Protein AF-A0A238FEA6-F1 (afdb_monomer)

Solvent-accessible surface area (backbone atoms only — not comparable to full-atom values): 27649 Å² total; per-residue (Å²): 141,80,89,86,84,87,81,88,76,85,69,80,75,70,79,80,75,80,88,83,81,88,87,82,93,84,78,81,88,79,78,56,105,73,53,79,87,68,78,60,45,94,69,64,93,82,69,82,72,83,65,89,46,72,30,44,43,48,35,54,51,49,58,52,52,70,75,43,76,94,73,84,86,75,83,66,92,79,65,71,77,71,72,67,77,76,84,65,84,68,76,71,68,75,72,55,76,79,55,80,53,69,72,55,40,55,53,48,39,54,54,49,53,52,49,29,52,52,62,72,67,46,78,64,72,86,78,50,76,85,70,90,62,74,80,78,60,60,74,82,41,56,67,52,44,50,40,50,48,62,16,52,79,67,76,80,82,48,76,85,68,66,85,79,76,94,77,80,93,74,92,77,85,82,78,83,82,89,76,84,84,82,88,76,89,78,77,90,75,81,81,81,82,77,81,74,52,77,69,58,57,55,52,52,50,52,53,53,52,52,50,53,54,55,57,64,68,66,72,67,78,78,74,80,84,72,88,67,80,85,70,82,69,73,82,72,73,76,69,44,70,56,51,72,79,41,70,72,57,56,67,70,49,57,73,83,41,43,64,48,50,54,48,45,53,34,52,55,50,51,54,46,46,52,54,45,50,50,61,69,68,56,64,78,60,70,88,69,53,59,70,87,74,54,74,71,83,78,86,70,91,71,94,73,98,64,90,78,73,80,80,75,77,76,78,79,78,77,81,82,80,67,67,64,70,52,60,68,57,48,52,39,52,54,52,48,59,52,66,49,70,79,84,63,54,76,66,52,48,51,48,52,52,51,37,42,52,53,46,51,51,37,41,52,51,38,49,52,53,48,53,51,56,60,72,73,54,89,67,85,83,51,73,67,60,51,50,54,52,47,57,49,48,51,29,39,52,50,44,50,51,51,44,36,39,48,31,27,86,71,67,59,39,50,66,72,73,76,111

InterPro domains:
  IPR035426 Gemin2/Brr1 [PF04938] (44-414)

Foldseek 3Di:
DDDDDDDDDDDPVVPPPPPDDDDDPDDDPQDDPDRDPDAADDDDPPDPDDDPDPNPVVVVVVNVVVVDDPDDDDPDPPPPPPVPPPCPPPPPPPVPPLADDPVVLVVLLVVLVVVLVCLVPDDALVPDDPPPDDDDDDLQPLPVVVCQQAWPPPPVPCVVVPPPDDDDDDDDDDDDDDDDDDDDDDDDDDDPPPPDDPVVVVVVVVVVVVVVVVVVVVPPDDDDDDDDDPPPPPPPVPGDHRDALDSSNLSVDDQVSLLSVLLSLLVVLVVLQVVLVCQQPPPPPPVVPPCVVVPPPPPDDDDDDDPDDPPPPDPDDDRDAQDFDAPSVLNVNSSSVSSHDLDDDPVSLVSLLSSLLSLVVSLVSNSVSVVVCVVVDPDDDDPVVVVVVVSNSVSSVSSSSSNSNCCDPSNVVVVSSVD

Organism: NCBI:txid269621

Secondary structure (DSSP, 8-state):
-----------GGGGSS--------S-----STT---S------TT--SPP-SHHHHHHHHHHHHHHS-S------TT-----PPP-----TTTTTTTSPPHHHHHHHHHHHHHHHHHHHTSPPGGGS------PPPPTT-HHHHHHHHH-----TTSTTTTTS----------PPP-PPPPPP-------------HHHHHHHHHHHHHHHHHHHTT---------------------PPPPP--HHHHHHS-TTHHHHHHHHHHHHHHHHHHHHHHHHH----TTSS-TTTS------------------PPPPPPPPPP-PPPHHHHHHHHHHHHHS-SS--HHHHHHHHHHHHHHHHHHHHHHHHHHHHHHT--SPPPHHHHHHHHHHHHHHHHHHHHHHHHHTTTT--THHHH-

pLDDT: mean 78.15, std 20.89, range [32.47, 98.25]

Radius of gyration: 36.72 Å; Cα contacts (8 Å, |Δi|>4): 199; chains: 1; bounding box: 96×92×102 Å

Structure (mmCIF, N/CA/C/O backbone):
data_AF-A0A238FEA6-F1
#
_entry.id   AF-A0A238FEA6-F1
#
loop_
_atom_site.group_PDB
_atom_site.id
_atom_site.type_symbol
_atom_site.label_atom_id
_atom_site.label_alt_id
_atom_site.label_comp_id
_atom_site.label_asym_id
_atom_site.label_entity_id
_atom_site.label_seq_id
_atom_site.pdbx_PDB_ins_code
_atom_site.Cartn_x
_atom_site.Cartn_y
_atom_site.Cartn_z
_atom_site.occupancy
_atom_site.B_iso_or_equiv
_atom_site.auth_seq_id
_atom_site.auth_comp_id
_atom_site.auth_asym_id
_atom_site.auth_atom_id
_atom_site.pdbx_PDB_model_num
ATOM 1 N N . MET A 1 1 ? -42.008 7.707 -4.177 1.00 37.16 1 MET A N 1
ATOM 2 C CA . MET A 1 1 ? -41.933 6.936 -2.922 1.00 37.16 1 MET A CA 1
ATOM 3 C C . MET A 1 1 ? -40.461 6.763 -2.615 1.00 37.16 1 MET A C 1
ATOM 5 O O . MET A 1 1 ? -39.806 5.966 -3.266 1.00 37.16 1 MET A O 1
ATOM 9 N N . ILE A 1 2 ? -39.932 7.650 -1.777 1.00 34.88 2 ILE A N 1
ATOM 10 C CA . ILE A 1 2 ? -38.520 7.741 -1.402 1.00 34.88 2 ILE A CA 1
ATOM 11 C C . ILE A 1 2 ? -38.540 7.697 0.122 1.00 34.88 2 ILE A C 1
ATOM 13 O O . ILE A 1 2 ? -39.150 8.574 0.729 1.00 34.88 2 ILE A O 1
ATOM 17 N N . ASP A 1 3 ? -37.958 6.652 0.702 1.00 34.81 3 ASP A N 1
ATOM 18 C CA . ASP A 1 3 ? -37.736 6.536 2.143 1.00 34.81 3 ASP A CA 1
ATOM 19 C C . ASP A 1 3 ? -36.562 7.435 2.552 1.00 34.81 3 ASP A C 1
ATOM 21 O O . ASP A 1 3 ? -35.479 7.312 1.971 1.00 34.81 3 ASP A O 1
ATOM 25 N N . PRO A 1 4 ? -36.723 8.313 3.555 1.00 53.56 4 PRO A N 1
ATOM 26 C CA . PRO A 1 4 ? -35.620 8.997 4.202 1.00 53.56 4 PRO A CA 1
ATOM 27 C C . PRO A 1 4 ? -35.490 8.471 5.633 1.00 53.56 4 PRO A C 1
ATOM 29 O O . PRO A 1 4 ? -36.262 8.870 6.500 1.00 53.56 4 PRO A O 1
ATOM 32 N N . LEU A 1 5 ? -34.519 7.605 5.927 1.00 39.81 5 LEU A N 1
ATOM 33 C CA . LEU A 1 5 ? -34.215 7.285 7.320 1.00 39.81 5 LEU A CA 1
ATOM 34 C C . LEU A 1 5 ? -32.715 7.065 7.538 1.00 39.81 5 LEU A C 1
ATOM 36 O O . LEU A 1 5 ? -32.086 6.249 6.872 1.00 39.81 5 LEU A O 1
ATOM 40 N N . ILE A 1 6 ? -32.220 7.758 8.568 1.00 42.38 6 ILE A N 1
ATOM 41 C CA . ILE A 1 6 ? -30.918 7.628 9.237 1.00 42.38 6 ILE A CA 1
ATOM 42 C C . ILE A 1 6 ? -29.804 8.505 8.640 1.00 42.38 6 ILE A C 1
ATOM 44 O O . ILE A 1 6 ? -28.822 8.042 8.068 1.00 42.38 6 ILE A O 1
ATOM 48 N N . GLY A 1 7 ? -29.937 9.813 8.870 1.00 34.22 7 GLY A N 1
ATOM 49 C CA . GLY A 1 7 ? -28.803 10.723 9.014 1.00 34.22 7 GLY A CA 1
ATOM 50 C C . GLY A 1 7 ? -28.685 11.128 10.482 1.00 34.22 7 GLY A C 1
ATOM 51 O O . GLY A 1 7 ? -29.530 11.868 10.978 1.00 34.22 7 GLY A O 1
ATOM 52 N N . MET A 1 8 ? -27.670 10.630 11.191 1.00 32.47 8 MET A N 1
ATOM 53 C CA . MET A 1 8 ? -27.296 11.157 12.507 1.00 32.47 8 MET A CA 1
ATOM 54 C C . MET A 1 8 ? -26.386 12.367 12.296 1.00 32.47 8 MET A C 1
ATOM 56 O O . MET A 1 8 ? -25.180 12.230 12.108 1.00 32.47 8 MET A O 1
ATOM 60 N N . THR A 1 9 ? -26.975 13.559 12.275 1.00 33.47 9 THR A N 1
ATOM 61 C CA . THR A 1 9 ? -26.232 14.819 12.333 1.00 33.47 9 THR A CA 1
ATOM 62 C C . THR A 1 9 ? -25.854 15.099 13.785 1.00 33.47 9 THR A C 1
ATOM 64 O O . THR A 1 9 ? -26.730 15.294 14.627 1.00 33.47 9 THR A O 1
ATOM 67 N N . PHE A 1 10 ? -24.555 15.118 14.081 1.00 35.00 10 PHE A N 1
ATOM 68 C CA . PHE A 1 10 ? -24.038 15.631 15.346 1.00 35.00 10 PHE A CA 1
ATOM 69 C C . PHE A 1 10 ? -24.105 17.160 15.323 1.00 35.00 10 PHE A C 1
ATOM 71 O O . PHE A 1 10 ? -23.305 17.817 14.661 1.00 35.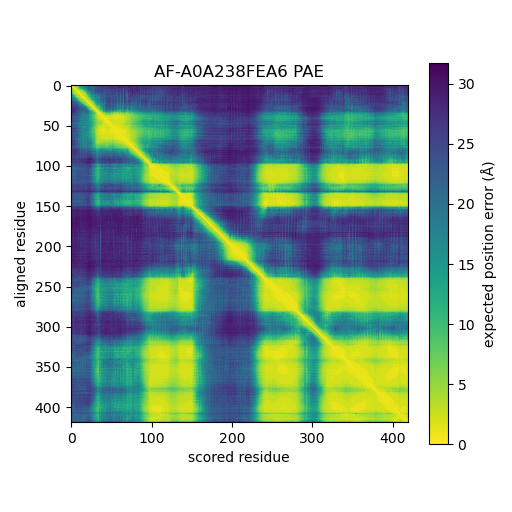00 10 PHE A O 1
ATOM 78 N N . ASP A 1 11 ? -25.088 17.710 16.029 1.00 34.16 11 ASP A N 1
ATOM 79 C CA . ASP A 1 11 ? -25.226 19.143 16.254 1.00 34.16 11 ASP A CA 1
ATOM 80 C C . ASP A 1 11 ? -24.415 19.552 17.496 1.00 34.16 11 ASP A C 1
ATOM 82 O O . ASP A 1 11 ? -24.776 19.259 18.639 1.00 34.16 11 ASP A O 1
ATOM 86 N N . ALA A 1 12 ? -23.280 20.215 17.266 1.00 44.59 12 ALA A N 1
ATOM 87 C CA . ALA A 1 12 ? -22.400 20.722 18.317 1.00 44.59 12 ALA A CA 1
ATOM 88 C C . ALA A 1 12 ? -22.948 21.987 19.011 1.00 44.59 12 ALA A C 1
ATOM 90 O O . ALA A 1 12 ? -22.361 22.445 19.993 1.00 44.59 12 ALA A O 1
ATOM 91 N N . SER A 1 13 ? -24.081 22.545 18.567 1.00 40.16 13 SER A N 1
ATOM 92 C CA . SER A 1 13 ? -24.686 23.722 19.201 1.00 40.16 13 SER A CA 1
ATOM 93 C C . SER A 1 13 ? -25.509 23.403 20.454 1.00 40.16 13 SER A C 1
ATOM 95 O O . SER A 1 13 ? -25.819 24.315 21.220 1.00 40.16 13 SER A O 1
ATOM 97 N N . SER A 1 14 ? -25.792 22.129 20.752 1.00 37.69 14 SER A N 1
ATOM 98 C CA . SER A 1 14 ? -26.590 21.755 21.932 1.00 37.69 14 SER A CA 1
ATOM 99 C C . SER A 1 14 ? -25.811 21.714 23.260 1.00 37.69 14 SER A C 1
ATOM 101 O O . SER A 1 14 ? -26.437 21.583 24.312 1.00 37.69 14 SER A O 1
ATOM 103 N N . MET A 1 15 ? -24.476 21.839 23.266 1.00 44.06 15 MET A N 1
ATOM 104 C CA . MET A 1 15 ? -23.680 21.777 24.510 1.00 44.06 15 MET A CA 1
ATOM 105 C C . MET A 1 15 ? -23.475 23.123 25.222 1.00 44.06 15 MET A C 1
ATOM 107 O O . MET A 1 15 ? -22.997 23.138 26.352 1.00 44.06 15 MET A O 1
ATOM 111 N N . LEU A 1 16 ? -23.868 24.251 24.623 1.00 48.31 16 LEU A N 1
ATOM 112 C CA . LEU A 1 16 ? -23.698 25.580 25.237 1.00 48.31 16 LEU A CA 1
ATOM 113 C C . LEU A 1 16 ? -24.974 26.146 25.887 1.00 48.31 16 LEU A C 1
ATOM 115 O O . LEU A 1 16 ? -24.944 27.260 26.401 1.00 48.31 16 LEU A O 1
ATOM 119 N N . ALA A 1 17 ? -26.083 25.397 25.910 1.00 46.00 17 ALA A N 1
ATOM 120 C CA . ALA A 1 17 ? -27.391 25.907 26.343 1.00 46.00 17 ALA A CA 1
ATOM 121 C C . ALA A 1 17 ? -27.948 25.292 27.647 1.00 46.00 17 ALA A C 1
ATOM 123 O O . ALA A 1 17 ? -29.143 25.401 27.912 1.00 46.00 17 ALA A O 1
ATOM 124 N N . SER A 1 18 ? -27.119 24.673 28.496 1.00 43.00 18 SER A N 1
ATOM 125 C CA . SER A 1 18 ? -27.568 24.071 29.765 1.00 43.00 18 SER A CA 1
ATOM 126 C C . SER A 1 18 ? -26.872 24.659 31.000 1.00 43.00 18 SER A C 1
ATOM 128 O O . SER A 1 18 ? -26.245 23.938 31.771 1.00 43.00 18 SER A O 1
ATOM 130 N N . SER A 1 19 ? -26.998 25.971 31.218 1.00 44.78 19 SER A N 1
ATOM 131 C CA . SER A 1 19 ? -26.528 26.656 32.438 1.00 44.78 19 SER A CA 1
ATOM 132 C C . SER A 1 19 ? -27.664 27.403 33.148 1.00 44.78 19 SER A C 1
ATOM 134 O O . SER A 1 19 ? -27.552 28.581 33.479 1.00 44.78 19 SER A O 1
ATOM 136 N N . GLY A 1 20 ? -28.792 26.719 33.347 1.00 47.72 20 GLY A N 1
ATOM 137 C CA . GLY A 1 20 ? -29.997 27.287 33.951 1.00 47.72 20 GLY A CA 1
ATOM 138 C C . GLY A 1 20 ? -30.677 26.341 34.934 1.00 47.72 20 GLY A C 1
ATOM 139 O O . GLY A 1 20 ? -31.858 26.050 34.777 1.00 47.72 20 GLY A O 1
ATOM 140 N N . ARG A 1 21 ? -29.956 25.837 35.943 1.00 43.69 21 ARG A N 1
ATOM 141 C CA . ARG A 1 21 ? -30.580 25.251 37.139 1.00 43.69 21 ARG A CA 1
ATOM 142 C C . ARG A 1 21 ? -29.957 25.836 38.401 1.00 43.69 21 ARG A C 1
ATOM 144 O O . ARG A 1 21 ? -28.805 25.578 38.723 1.00 43.69 21 ARG A O 1
ATOM 151 N N . ARG A 1 22 ? -30.768 26.660 39.065 1.00 50.66 22 ARG A N 1
ATOM 152 C CA . ARG A 1 22 ? -30.619 27.125 40.445 1.00 50.66 22 ARG A CA 1
ATOM 153 C C . ARG A 1 22 ? -30.922 25.971 41.405 1.00 50.66 22 ARG A C 1
ATOM 155 O O . ARG A 1 22 ? -31.944 25.312 41.223 1.00 50.66 22 ARG A O 1
ATOM 162 N N . GLY A 1 23 ? -30.106 25.856 42.450 1.00 50.41 23 GLY A N 1
ATOM 163 C CA . GLY A 1 23 ? -30.447 25.200 43.714 1.00 50.41 23 GLY A CA 1
ATOM 164 C C . GLY A 1 23 ? -29.787 23.842 43.920 1.00 50.41 23 GLY A C 1
ATOM 165 O O . GLY A 1 23 ? -30.356 22.838 43.509 1.00 50.41 23 GLY A O 1
ATOM 166 N N . ASP A 1 24 ? -28.604 23.831 44.537 1.00 44.91 24 ASP A N 1
ATOM 167 C CA . ASP A 1 24 ? -28.370 23.205 45.851 1.00 44.91 24 ASP A CA 1
ATOM 168 C C . ASP A 1 24 ? -26.899 23.442 46.248 1.00 44.91 24 ASP A C 1
ATOM 170 O O . ASP A 1 24 ? -25.969 23.012 45.559 1.00 44.91 24 ASP A O 1
ATOM 174 N N . ASP A 1 25 ? -26.696 24.210 47.314 1.00 54.41 25 ASP A N 1
ATOM 175 C CA . ASP A 1 25 ? -25.395 24.662 47.797 1.00 54.41 25 ASP A CA 1
ATOM 176 C C . ASP A 1 25 ? -24.795 23.585 48.714 1.00 54.41 25 ASP A C 1
ATOM 178 O O . ASP A 1 25 ? -25.293 23.356 49.814 1.00 54.41 25 ASP A O 1
ATOM 182 N N . GLY A 1 26 ? -23.706 22.920 48.300 1.00 54.31 26 GLY A N 1
ATOM 183 C CA . GLY A 1 26 ? -22.978 22.064 49.247 1.00 54.31 26 GLY A CA 1
ATOM 184 C C . GLY A 1 26 ? -21.855 21.159 48.744 1.00 54.31 26 GLY A C 1
ATOM 185 O O . GLY A 1 26 ? -21.095 20.650 49.567 1.00 54.31 26 GLY A O 1
ATOM 186 N N . SER A 1 27 ? -21.677 20.933 47.439 1.00 56.91 27 SER A N 1
ATOM 187 C CA . SER A 1 27 ? -20.503 20.178 46.969 1.00 56.91 27 SER A CA 1
ATOM 188 C C . SER A 1 27 ? -20.196 20.446 45.500 1.00 56.91 27 SER A C 1
ATOM 190 O O . SER A 1 27 ? -20.838 19.909 44.599 1.00 56.91 27 SER A O 1
ATOM 192 N N . ALA A 1 28 ? -19.213 21.311 45.244 1.00 55.00 28 ALA A N 1
ATOM 193 C CA . ALA A 1 28 ? -18.757 21.589 43.889 1.00 55.00 28 ALA A CA 1
ATOM 194 C C . ALA A 1 28 ? -18.118 20.326 43.264 1.00 55.00 28 ALA A C 1
ATOM 196 O O . ALA A 1 28 ? -17.305 19.673 43.929 1.00 55.00 28 ALA A O 1
ATOM 197 N N . PRO A 1 29 ? -18.406 19.990 41.990 1.00 52.69 29 PRO A N 1
ATOM 198 C CA . PRO A 1 29 ? -17.773 18.870 41.301 1.00 52.69 29 PRO A CA 1
ATOM 199 C C . PRO A 1 29 ? -16.255 19.098 41.196 1.00 52.69 29 PRO A C 1
ATOM 201 O O . PRO A 1 29 ? -15.768 19.891 40.388 1.00 52.69 29 PRO A O 1
ATOM 204 N N . ARG A 1 30 ? -15.484 18.402 42.039 1.00 55.47 30 ARG A N 1
ATOM 205 C CA . ARG A 1 30 ? -14.020 18.296 41.958 1.00 55.47 30 ARG A CA 1
ATOM 206 C C . ARG A 1 30 ? -13.654 17.456 40.732 1.00 55.47 30 ARG A C 1
ATOM 208 O O . ARG A 1 30 ? -13.676 16.234 40.811 1.00 55.47 30 ARG A O 1
ATOM 215 N N . GLY A 1 31 ? -13.309 18.080 39.606 1.00 51.28 31 GLY A N 1
ATOM 216 C CA . GLY A 1 31 ? -12.840 17.290 38.458 1.00 51.28 31 GLY A CA 1
ATOM 217 C C . GLY A 1 31 ? -12.420 18.026 37.187 1.00 51.28 31 GLY A C 1
ATOM 218 O O . GLY A 1 31 ? -12.325 17.385 36.150 1.00 51.28 31 GLY A O 1
ATOM 219 N N . GLY A 1 32 ? -12.184 19.340 37.227 1.00 61.72 32 GLY A N 1
ATOM 220 C CA . GLY A 1 32 ? -11.621 20.087 36.091 1.00 61.72 32 GLY A CA 1
ATOM 221 C C . GLY A 1 32 ? -10.198 20.575 36.374 1.00 61.72 32 GLY A C 1
ATOM 222 O O . GLY A 1 32 ? -9.814 20.665 37.542 1.00 61.72 32 GLY A O 1
ATOM 223 N N . ASN A 1 33 ? -9.441 20.927 35.323 1.00 54.47 33 ASN A N 1
ATOM 224 C CA . ASN A 1 33 ? -8.085 21.515 35.355 1.00 54.47 33 ASN A CA 1
ATOM 225 C C . ASN A 1 33 ? -8.060 22.904 36.038 1.00 54.47 33 ASN A C 1
ATOM 227 O O . ASN A 1 33 ? -7.795 23.930 35.417 1.00 54.47 33 ASN A O 1
ATOM 231 N N . GLY A 1 34 ? -8.396 22.923 37.323 1.00 64.19 34 GLY A N 1
ATOM 232 C CA . GLY A 1 34 ? -8.668 24.097 38.146 1.00 64.19 34 GLY A CA 1
ATOM 233 C C . GLY A 1 34 ? -9.397 23.766 39.455 1.00 64.19 34 GLY A C 1
ATOM 234 O O . GLY A 1 34 ? -9.886 24.680 40.116 1.00 64.19 34 GLY A O 1
ATOM 235 N N . SER A 1 35 ? -9.508 22.485 39.845 1.00 77.88 35 SER A N 1
ATOM 236 C CA . SER A 1 35 ? -10.140 22.099 41.108 1.00 77.88 35 SER A CA 1
ATOM 237 C C . SER A 1 35 ? -9.431 22.781 42.277 1.00 77.88 35 SER A C 1
ATOM 239 O O . SER A 1 35 ? -8.239 22.571 42.502 1.00 77.88 35 SER A O 1
ATOM 241 N N . GLN A 1 36 ? -10.168 23.609 43.009 1.00 79.31 36 GLN A N 1
ATOM 242 C CA . GLN A 1 36 ? -9.670 24.364 44.149 1.00 79.31 36 GLN A CA 1
ATOM 243 C C . GLN A 1 36 ? -9.129 23.421 45.235 1.00 79.31 36 GLN A C 1
ATOM 245 O O . GLN A 1 36 ? -9.884 22.681 45.864 1.00 79.31 36 GLN A O 1
ATOM 250 N N . VAL A 1 37 ? -7.811 23.449 45.446 1.00 86.25 37 VAL A N 1
ATOM 251 C CA . VAL A 1 37 ? -7.131 22.632 46.468 1.00 86.25 37 VAL A CA 1
ATOM 252 C C . VAL A 1 37 ? -7.118 23.334 47.830 1.00 86.25 37 VAL A C 1
ATOM 254 O O . VAL A 1 37 ? -7.107 22.667 48.859 1.00 86.25 37 VAL A O 1
ATOM 257 N N . LEU A 1 38 ? -7.162 24.670 47.840 1.00 90.56 38 LEU A N 1
ATOM 258 C CA . LEU A 1 38 ? -7.034 25.488 49.046 1.00 90.56 38 LEU A CA 1
ATOM 259 C C . LEU A 1 38 ? -8.367 26.163 49.416 1.00 90.56 38 LEU A C 1
ATOM 261 O O . LEU A 1 38 ? -9.066 26.647 48.516 1.00 90.56 38 LEU A O 1
ATOM 265 N N . PRO A 1 39 ? -8.729 26.220 50.711 1.00 91.00 39 PRO A N 1
ATOM 266 C CA . PRO A 1 39 ? -9.898 26.968 51.159 1.00 91.00 39 PRO A CA 1
ATOM 267 C C . PRO A 1 39 ? -9.715 28.461 50.856 1.00 91.00 39 PRO A C 1
ATOM 269 O O . PRO A 1 39 ? -8.606 28.991 50.898 1.00 91.00 39 PRO A O 1
ATOM 272 N N . VAL A 1 40 ? -10.811 29.127 50.507 1.00 93.62 40 VAL A N 1
ATOM 273 C CA . VAL A 1 40 ? -10.855 30.567 50.226 1.00 93.62 40 VAL A CA 1
ATOM 274 C C . VAL A 1 40 ? -11.895 31.170 51.155 1.00 93.62 40 VAL A C 1
ATOM 276 O O . VAL A 1 40 ? -12.928 30.546 51.374 1.00 93.62 40 VAL A O 1
ATOM 279 N N . ALA A 1 41 ? -11.591 32.329 51.737 1.00 94.81 41 ALA A N 1
ATOM 280 C CA . ALA A 1 41 ? -12.499 32.997 52.660 1.00 94.81 41 ALA A CA 1
ATOM 281 C C . ALA A 1 41 ? -13.673 33.629 51.900 1.00 94.81 41 ALA A C 1
ATOM 283 O O . ALA A 1 41 ? -13.474 34.181 50.819 1.00 94.81 41 ALA A O 1
ATOM 284 N N . ASP A 1 42 ? -14.860 33.611 52.500 1.00 94.19 42 ASP A N 1
ATOM 285 C CA . ASP A 1 42 ? -16.039 34.314 51.992 1.00 94.19 42 ASP A CA 1
ATOM 286 C C . ASP A 1 42 ? -16.058 35.739 52.563 1.00 94.19 42 ASP A C 1
ATOM 288 O O . ASP A 1 42 ? -16.602 35.996 53.638 1.00 94.19 42 ASP A O 1
ATOM 292 N N . LEU A 1 43 ? -15.386 36.667 51.879 1.00 95.38 43 LEU A N 1
ATOM 293 C CA . LEU A 1 43 ? -15.358 38.087 52.241 1.00 95.38 43 LEU A CA 1
ATOM 294 C C . LEU A 1 43 ? -16.370 38.889 51.399 1.00 95.38 43 LEU A C 1
ATOM 296 O O . LEU A 1 43 ? -16.706 38.471 50.292 1.00 95.38 43 LEU A O 1
ATOM 300 N N . PRO A 1 44 ? -16.844 40.054 51.881 1.00 95.56 44 PRO A N 1
ATOM 301 C CA . PRO A 1 44 ? -17.660 40.960 51.075 1.00 95.56 44 PRO A CA 1
ATOM 302 C C . PRO A 1 44 ? -16.920 41.438 49.817 1.00 95.56 44 PRO A C 1
ATOM 304 O O . PRO A 1 44 ? -15.708 41.668 49.854 1.00 95.56 44 PRO A O 1
ATOM 307 N N . ASP A 1 45 ? -17.654 41.670 48.727 1.00 90.31 45 ASP A N 1
ATOM 308 C CA . ASP A 1 45 ? -17.080 42.126 47.450 1.00 90.31 45 ASP A CA 1
ATOM 309 C C . ASP A 1 45 ? -16.330 43.467 47.567 1.00 90.31 45 ASP A C 1
ATOM 311 O O . ASP A 1 45 ? -15.353 43.687 46.844 1.00 90.31 45 ASP A O 1
ATOM 315 N N . ASP A 1 46 ? -16.721 44.304 48.534 1.00 93.81 46 ASP A N 1
ATOM 316 C CA . ASP A 1 46 ? -16.141 45.619 48.845 1.00 93.81 46 ASP A CA 1
ATOM 317 C C . ASP A 1 46 ? -14.987 45.559 49.871 1.00 93.81 46 ASP A C 1
ATOM 319 O O . ASP A 1 46 ? -14.611 46.565 50.470 1.00 93.81 46 ASP A O 1
ATOM 323 N N . PHE A 1 47 ? -14.417 44.377 50.137 1.00 95.50 47 PHE A N 1
ATOM 324 C CA . PHE A 1 47 ? -13.294 44.254 51.068 1.00 95.50 47 PHE A CA 1
ATOM 325 C C . PHE A 1 47 ? -12.029 44.939 50.519 1.00 95.50 47 PHE A C 1
ATOM 327 O O . PHE A 1 47 ? -11.404 44.448 49.571 1.00 95.50 47 PHE A O 1
ATOM 334 N N . ASP A 1 48 ? -11.636 46.041 51.160 1.00 93.44 48 ASP A N 1
ATOM 335 C CA . ASP A 1 48 ? -10.437 46.836 50.846 1.00 93.44 48 ASP A CA 1
ATOM 336 C C . ASP A 1 48 ? -9.377 46.799 51.971 1.00 93.44 48 ASP A C 1
ATOM 338 O O . ASP A 1 48 ? -8.433 47.589 51.989 1.00 93.44 48 ASP A O 1
ATOM 342 N N . GLY A 1 49 ? -9.526 45.875 52.927 1.00 94.81 49 GLY A N 1
ATOM 343 C CA . GLY A 1 49 ? -8.569 45.664 54.014 1.00 94.81 49 GLY A CA 1
ATOM 344 C C . GLY A 1 49 ? -7.294 44.932 53.579 1.00 94.81 49 GLY A C 1
ATOM 345 O O . GLY A 1 49 ? -7.227 44.314 52.514 1.00 94.81 49 GLY A O 1
ATOM 346 N N . VAL A 1 50 ? -6.271 44.966 54.437 1.00 96.44 50 VAL A N 1
ATOM 347 C CA . VAL A 1 50 ? -5.074 44.126 54.272 1.00 96.44 50 VAL A CA 1
ATOM 348 C C . VAL A 1 50 ? -5.449 42.688 54.653 1.00 96.44 50 VAL A C 1
ATOM 350 O O . VAL A 1 50 ? -5.983 42.499 55.744 1.00 96.44 50 VAL A O 1
ATOM 353 N N . PRO A 1 51 ? -5.214 41.676 53.795 1.00 97.00 51 PRO A N 1
ATOM 354 C CA . PRO A 1 51 ? -5.532 40.293 54.135 1.00 97.00 51 PRO A CA 1
ATOM 355 C C . PRO A 1 51 ? -4.661 39.830 55.308 1.00 97.00 51 PRO A C 1
ATOM 357 O O . PRO A 1 51 ? -3.435 39.907 55.238 1.00 97.00 51 PRO A O 1
ATOM 360 N N . GLU A 1 52 ? -5.293 39.342 56.372 1.00 97.31 52 GLU A N 1
ATOM 361 C CA . GLU A 1 52 ? -4.604 38.901 57.595 1.00 97.31 52 GLU A CA 1
ATOM 362 C C . GLU A 1 52 ? -4.211 37.416 57.546 1.00 97.31 52 GLU A C 1
ATOM 364 O O . GLU A 1 52 ? -3.300 36.989 58.252 1.00 97.31 52 GLU A O 1
ATOM 369 N N . ASP A 1 53 ? -4.871 36.632 56.688 1.00 97.12 53 ASP A N 1
ATOM 370 C CA . ASP A 1 53 ? -4.657 35.190 56.538 1.00 97.12 53 ASP A CA 1
ATOM 371 C C . ASP A 1 53 ? -4.621 34.759 55.057 1.00 97.12 53 ASP A C 1
ATOM 373 O O . ASP A 1 53 ? -5.108 35.452 54.156 1.00 97.12 53 ASP A O 1
ATOM 377 N N . GLY A 1 54 ? -4.066 33.574 54.794 1.00 95.69 54 GLY A N 1
ATOM 378 C CA . GLY A 1 54 ? -3.920 32.994 53.461 1.00 95.69 54 GLY A CA 1
ATOM 379 C C . GLY A 1 54 ? -5.249 32.802 52.725 1.00 95.69 54 GLY A C 1
ATOM 380 O O . GLY A 1 54 ? -5.311 33.004 51.512 1.00 95.69 54 GLY A O 1
ATOM 381 N N . MET A 1 55 ? -6.337 32.486 53.435 1.00 95.81 55 MET A N 1
ATOM 382 C CA . MET A 1 55 ? -7.665 32.342 52.822 1.00 95.81 55 MET A CA 1
ATOM 383 C C . MET A 1 55 ? -8.224 33.678 52.308 1.00 95.81 55 MET A C 1
ATOM 385 O O . MET A 1 55 ? -8.823 33.717 51.230 1.00 95.81 55 MET A O 1
ATOM 389 N N . GLN A 1 56 ? -8.008 34.770 53.055 1.00 96.44 56 GLN A N 1
ATOM 390 C CA . GLN A 1 56 ? -8.390 36.129 52.651 1.00 96.44 56 GLN A CA 1
ATOM 391 C C . GLN A 1 56 ? -7.528 36.609 51.480 1.00 96.44 56 GLN A C 1
ATOM 393 O O . GLN A 1 56 ? -8.033 37.202 50.531 1.00 96.44 56 GLN A O 1
ATOM 398 N N . TYR A 1 57 ? -6.233 36.286 51.499 1.00 96.62 57 TYR A N 1
ATOM 399 C CA . TYR A 1 57 ? -5.335 36.581 50.388 1.00 96.62 57 TYR A CA 1
ATOM 400 C C . TYR A 1 57 ? -5.798 35.913 49.083 1.00 96.62 57 TYR A C 1
ATOM 402 O O . TYR A 1 57 ? -5.901 36.577 48.051 1.00 96.62 57 TYR A O 1
ATOM 410 N N . LEU A 1 58 ? -6.146 34.621 49.120 1.00 95.25 58 LEU A N 1
ATOM 411 C CA . LEU A 1 58 ? -6.642 33.909 47.938 1.00 95.25 58 LEU A CA 1
ATOM 412 C C . LEU A 1 58 ? -7.971 34.473 47.412 1.00 95.25 58 LEU A C 1
ATOM 414 O O . LEU A 1 58 ? -8.182 34.463 46.197 1.00 95.25 58 LEU A O 1
ATOM 418 N N . PHE A 1 59 ? -8.845 34.985 48.287 1.00 95.19 59 PHE A N 1
ATOM 419 C CA . PHE A 1 59 ? -10.060 35.696 47.877 1.00 95.19 59 PHE A CA 1
ATOM 420 C C . PHE A 1 59 ? -9.709 36.950 47.062 1.00 95.19 59 PHE A C 1
ATOM 422 O O . PHE A 1 59 ? -10.179 37.107 45.932 1.00 95.19 59 PHE A O 1
ATOM 429 N N . THR A 1 60 ? -8.799 37.787 47.569 1.00 95.88 60 THR A N 1
ATOM 430 C CA . THR A 1 60 ? -8.343 39.004 46.878 1.00 95.88 60 THR A CA 1
ATOM 431 C C . THR A 1 60 ? -7.674 38.687 45.538 1.00 95.88 60 THR A C 1
ATOM 433 O O . THR A 1 60 ? -7.984 39.325 44.533 1.00 95.88 60 THR A O 1
ATOM 436 N N . VAL A 1 61 ? -6.823 37.653 45.486 1.00 95.25 61 VAL A N 1
ATOM 437 C CA . VAL A 1 61 ? -6.163 37.197 44.248 1.00 95.25 61 VAL A CA 1
ATOM 438 C C . VAL A 1 61 ? -7.174 36.699 43.218 1.00 95.25 61 VAL A C 1
ATOM 440 O O . VAL A 1 61 ? -7.038 37.000 42.035 1.00 95.25 61 VAL A O 1
ATOM 443 N N . ARG A 1 62 ? -8.212 35.963 43.631 1.00 93.50 62 ARG A N 1
ATOM 444 C CA . ARG A 1 62 ? -9.277 35.514 42.718 1.00 93.50 62 ARG A CA 1
ATOM 445 C C . ARG A 1 62 ? -10.082 36.676 42.167 1.00 93.50 62 ARG A C 1
ATOM 447 O O . ARG A 1 62 ? -10.314 36.721 40.960 1.00 93.50 62 ARG A O 1
ATOM 454 N N . ARG A 1 63 ? -10.457 37.622 43.029 1.00 93.94 63 ARG A N 1
ATOM 455 C CA . ARG A 1 63 ? -11.142 38.858 42.637 1.00 93.94 63 ARG A CA 1
ATOM 456 C C . ARG A 1 63 ? -10.305 39.645 41.627 1.00 93.94 63 ARG A C 1
ATOM 458 O O . ARG A 1 63 ? -10.831 40.127 40.630 1.00 93.94 63 ARG A O 1
ATOM 465 N N . GLU A 1 64 ? -8.994 39.749 41.842 1.00 95.56 64 GLU A N 1
ATOM 466 C CA . GLU A 1 64 ? -8.083 40.411 40.903 1.00 95.56 64 GLU A CA 1
ATOM 467 C C . GLU A 1 64 ? -7.921 39.626 39.591 1.00 95.56 64 GLU A C 1
ATOM 469 O O . GLU A 1 64 ? -7.968 40.212 38.511 1.00 95.56 64 GLU A O 1
ATOM 474 N N . ALA A 1 65 ? -7.785 38.301 39.657 1.00 93.50 65 ALA A N 1
ATOM 475 C CA . ALA A 1 65 ? -7.673 37.446 38.481 1.00 93.50 65 ALA A CA 1
ATOM 476 C C . ALA A 1 65 ? -8.936 37.500 37.606 1.00 93.50 65 ALA A C 1
ATOM 478 O O . ALA A 1 65 ? -8.814 37.537 36.387 1.00 93.50 65 ALA A O 1
ATOM 479 N N . GLN A 1 66 ? -10.131 37.585 38.204 1.00 92.06 66 GLN A N 1
ATOM 480 C CA . GLN A 1 66 ? -11.397 37.773 37.481 1.00 92.06 66 GLN A CA 1
ATOM 481 C C . GLN A 1 66 ? -11.473 39.116 36.743 1.00 92.06 66 GLN A C 1
ATOM 483 O O . GLN A 1 66 ? -12.126 39.207 35.706 1.00 92.06 66 GLN A O 1
ATOM 488 N N . LYS A 1 67 ? -10.791 40.155 37.246 1.00 93.94 67 LYS A N 1
ATOM 489 C CA . LYS A 1 67 ? -10.684 41.450 36.555 1.00 93.94 67 LYS A CA 1
ATOM 490 C C . LYS A 1 67 ? -9.738 41.393 35.351 1.00 93.94 67 LYS A C 1
ATOM 492 O O . LYS A 1 67 ? -9.775 42.293 34.514 1.00 93.94 67 LYS A O 1
ATOM 497 N N . ARG A 1 68 ? -8.878 40.372 35.253 1.00 92.81 68 ARG A N 1
ATOM 498 C CA . ARG A 1 68 ? -7.917 40.214 34.155 1.00 92.81 68 ARG A CA 1
ATOM 499 C C . ARG A 1 68 ? -8.470 39.262 33.082 1.00 92.81 68 ARG A C 1
ATOM 501 O O . ARG A 1 68 ? -9.152 38.293 33.404 1.00 92.81 68 ARG A O 1
ATOM 508 N N . PRO A 1 69 ? -8.173 39.499 31.792 1.00 94.06 69 PRO A N 1
ATOM 509 C CA . PRO A 1 69 ? -8.540 38.564 30.730 1.00 94.06 69 PRO A CA 1
ATOM 510 C C . PRO A 1 69 ? -7.849 37.208 30.942 1.00 94.06 69 PRO A C 1
ATOM 512 O O . PRO A 1 69 ? -6.648 37.152 31.206 1.00 94.06 69 PRO A O 1
ATOM 515 N N . SER A 1 70 ? -8.600 36.112 30.791 1.00 88.25 70 SER A N 1
ATOM 516 C CA . SER A 1 70 ? -8.086 34.744 30.982 1.00 88.25 70 SER A CA 1
ATOM 517 C C . SER A 1 70 ? -7.021 34.355 29.957 1.00 88.25 70 SER A C 1
ATOM 519 O O . SER A 1 70 ? -6.147 33.539 30.240 1.00 88.25 70 SER A O 1
ATOM 521 N N . ILE A 1 71 ? -7.084 34.945 28.762 1.00 91.38 71 ILE A N 1
ATOM 522 C CA . ILE A 1 71 ? -6.148 34.704 27.670 1.00 91.38 71 ILE A CA 1
ATOM 523 C C . ILE A 1 71 ? -5.743 36.056 27.093 1.00 91.38 71 ILE A C 1
ATOM 525 O O . ILE A 1 71 ? -6.532 36.723 26.426 1.00 91.38 71 ILE A O 1
ATOM 529 N N . ASN A 1 72 ? -4.486 36.435 27.310 1.00 92.19 72 ASN A N 1
ATOM 530 C CA . ASN A 1 72 ? -3.866 37.555 26.614 1.00 92.19 72 ASN A CA 1
ATOM 531 C C . ASN A 1 72 ? -3.149 37.040 25.366 1.00 92.19 72 ASN A C 1
ATOM 533 O O . ASN A 1 72 ? -2.225 36.235 25.463 1.00 92.19 72 ASN A O 1
ATOM 537 N N . ARG A 1 73 ? -3.561 37.515 24.187 1.00 91.38 73 ARG A N 1
ATOM 538 C CA . ARG A 1 73 ? -2.827 37.300 22.935 1.00 91.38 73 ARG A CA 1
ATOM 539 C C . ARG A 1 73 ? -1.998 38.541 22.643 1.00 91.38 73 ARG A C 1
ATOM 541 O O . ARG A 1 73 ? -2.554 39.596 22.359 1.00 91.38 73 ARG A O 1
ATOM 548 N N . VAL A 1 74 ? -0.680 38.403 22.711 1.00 92.94 74 VAL A N 1
ATOM 549 C CA . VAL A 1 74 ? 0.254 39.454 22.298 1.00 92.94 74 VAL A CA 1
ATOM 550 C C . VAL A 1 74 ? 0.700 39.133 20.870 1.00 92.94 74 VAL A C 1
ATOM 552 O O . VAL A 1 74 ? 1.201 38.028 20.646 1.00 92.94 74 VAL A O 1
ATOM 555 N N . PRO A 1 75 ? 0.487 40.030 19.888 1.00 89.12 75 PRO A N 1
ATOM 556 C CA . PRO A 1 75 ? 0.958 39.804 18.527 1.00 89.12 75 PRO A CA 1
ATOM 557 C C . PRO A 1 75 ? 2.484 39.677 18.534 1.00 89.12 75 PRO A C 1
ATOM 559 O O . PRO A 1 75 ? 3.170 40.483 19.160 1.00 89.12 75 PRO A O 1
ATOM 562 N N . ASN A 1 76 ? 3.013 38.651 17.863 1.00 87.69 76 ASN A N 1
ATOM 563 C CA . ASN A 1 76 ? 4.453 38.425 17.803 1.00 87.69 76 ASN A CA 1
ATOM 564 C C . ASN A 1 76 ? 5.106 39.512 16.923 1.00 87.69 76 ASN A C 1
ATOM 566 O O . ASN A 1 76 ? 4.859 39.520 15.715 1.00 87.69 76 ASN A O 1
ATOM 570 N N . PRO A 1 77 ? 5.955 40.401 17.478 1.00 87.56 77 PRO A N 1
ATOM 571 C CA . PRO A 1 77 ? 6.596 41.464 16.702 1.00 87.56 77 PRO A CA 1
ATOM 572 C C . PRO A 1 77 ? 7.620 40.933 15.686 1.00 87.56 77 PRO A C 1
ATOM 574 O O . PRO A 1 77 ? 7.999 41.655 14.770 1.00 87.56 77 PRO A O 1
ATOM 577 N N . TYR A 1 78 ? 8.046 39.673 15.821 1.00 83.19 78 TYR A N 1
ATOM 578 C CA . TYR A 1 78 ? 8.956 38.991 14.898 1.00 83.19 78 TYR A CA 1
ATOM 579 C C . TYR A 1 78 ? 8.239 38.023 13.962 1.00 83.19 78 TYR A C 1
ATOM 581 O O . TYR A 1 78 ? 8.883 37.146 13.387 1.00 83.19 78 TYR A O 1
ATOM 589 N N . GLN A 1 79 ? 6.917 38.137 13.806 1.00 80.88 79 GLN A N 1
ATOM 590 C CA . GLN A 1 79 ? 6.222 37.408 12.755 1.00 80.88 79 GLN A CA 1
ATOM 591 C C . GLN A 1 79 ? 6.653 38.000 11.410 1.00 80.88 79 GLN A C 1
ATOM 593 O O . GLN A 1 79 ? 6.011 38.893 10.862 1.00 80.88 79 GLN A O 1
ATOM 598 N N . VAL A 1 80 ? 7.794 37.524 10.905 1.00 77.44 80 VAL A N 1
ATOM 599 C CA . VAL A 1 80 ? 8.188 37.702 9.515 1.00 77.44 80 VAL A CA 1
ATOM 600 C C . VAL A 1 80 ? 7.013 37.158 8.727 1.00 77.44 80 VAL A C 1
ATOM 602 O O . VAL A 1 80 ? 6.689 35.974 8.818 1.00 77.44 80 VAL A O 1
ATOM 605 N N . ILE A 1 81 ? 6.308 38.051 8.038 1.00 72.38 81 ILE A N 1
ATOM 606 C CA . ILE A 1 81 ? 5.314 37.668 7.051 1.00 72.38 81 ILE A CA 1
ATOM 607 C C . ILE A 1 81 ? 6.137 36.987 5.964 1.00 72.38 81 ILE A C 1
ATOM 609 O O . ILE A 1 81 ? 6.611 37.638 5.034 1.00 72.38 81 ILE A O 1
ATOM 613 N N . GLU A 1 82 ? 6.384 35.686 6.122 1.00 66.38 82 GLU A N 1
ATOM 614 C CA . GLU A 1 82 ? 6.664 34.827 4.991 1.00 66.38 82 GLU A CA 1
ATOM 615 C C . GLU A 1 82 ? 5.476 35.065 4.074 1.00 66.38 82 GLU A C 1
ATOM 617 O O . GLU A 1 82 ? 4.350 34.657 4.367 1.00 66.38 82 GLU A O 1
ATOM 622 N N . GLN A 1 83 ? 5.696 35.882 3.043 1.00 59.69 83 GLN A N 1
ATOM 623 C CA . GLN A 1 83 ? 4.751 36.046 1.963 1.00 59.69 83 GLN A CA 1
ATOM 624 C C . GLN A 1 83 ? 4.557 34.638 1.429 1.00 59.69 83 GLN A C 1
ATOM 626 O O . GLN A 1 83 ? 5.408 34.129 0.699 1.00 59.69 83 GLN A O 1
ATOM 631 N N . GLY A 1 84 ? 3.487 33.984 1.894 1.00 59.50 84 GLY A N 1
ATOM 632 C CA . GLY A 1 84 ? 3.119 32.659 1.439 1.00 59.50 84 GLY A CA 1
ATOM 633 C C . GLY A 1 84 ? 3.190 32.694 -0.082 1.00 59.50 84 GLY A C 1
ATOM 634 O O . GLY A 1 84 ? 2.749 33.696 -0.661 1.00 59.50 84 GLY A O 1
ATOM 635 N N . PRO A 1 85 ? 3.830 31.695 -0.712 1.00 59.91 85 PRO A N 1
ATOM 636 C CA . PRO A 1 85 ? 4.131 31.728 -2.134 1.00 59.91 85 PRO A CA 1
ATOM 637 C C . PRO A 1 85 ? 2.873 32.168 -2.861 1.00 59.91 85 PRO A C 1
ATOM 639 O O . PRO A 1 85 ? 1.833 31.518 -2.732 1.00 59.91 85 PRO A O 1
ATOM 642 N N . SER A 1 86 ? 2.941 33.325 -3.534 1.00 51.84 86 SER A N 1
ATOM 643 C CA . SER A 1 86 ? 1.789 33.857 -4.249 1.00 51.84 86 SER A CA 1
ATOM 644 C C . SER A 1 86 ? 1.264 32.720 -5.109 1.00 51.84 86 SER A C 1
ATOM 646 O O . SER A 1 86 ? 2.055 32.130 -5.855 1.00 51.84 86 SER A O 1
ATOM 648 N N . LEU A 1 87 ? -0.014 32.381 -4.938 1.00 52.53 87 LEU A N 1
ATOM 649 C CA . LEU A 1 87 ? -0.736 31.375 -5.707 1.00 52.53 87 LEU A CA 1
ATOM 650 C C . LEU A 1 87 ? -0.719 31.796 -7.180 1.00 52.53 87 LEU A C 1
ATOM 652 O O . LEU A 1 87 ? -1.696 32.299 -7.727 1.00 52.53 87 LEU A O 1
ATOM 656 N N . THR A 1 88 ? 0.422 31.624 -7.835 1.00 55.41 88 THR A N 1
ATOM 657 C CA . THR A 1 88 ? 0.464 31.517 -9.278 1.00 55.41 88 THR A CA 1
ATOM 658 C C . THR A 1 88 ? -0.428 30.320 -9.593 1.00 55.41 88 THR A C 1
ATOM 660 O O . THR A 1 88 ? -0.300 29.293 -8.920 1.00 55.41 88 THR A O 1
ATOM 663 N N . PRO A 1 89 ? -1.398 30.443 -10.515 1.00 61.31 89 PRO A N 1
ATOM 664 C CA . PRO A 1 89 ? -2.278 29.344 -10.875 1.00 61.31 89 PRO A CA 1
ATOM 665 C C . PRO A 1 89 ? -1.416 28.233 -11.476 1.00 61.31 89 PRO A C 1
ATOM 667 O O . PRO A 1 89 ? -1.144 28.206 -12.676 1.00 61.31 89 PRO A O 1
ATOM 670 N N . SER A 1 90 ? -0.931 27.339 -10.613 1.00 50.41 90 SER A N 1
ATOM 671 C CA . SER A 1 90 ? -0.205 26.141 -10.988 1.00 50.41 90 SER A CA 1
ATOM 672 C C . SER A 1 90 ? -1.112 25.402 -11.945 1.00 50.41 90 SER A C 1
ATOM 674 O O . SER A 1 90 ? -2.233 25.059 -11.574 1.00 50.41 90 SER A O 1
ATOM 676 N N . THR A 1 91 ? -0.668 25.231 -13.182 1.00 54.72 91 THR A N 1
ATOM 677 C CA . THR A 1 91 ? -1.450 24.664 -14.274 1.00 54.72 91 THR A CA 1
ATOM 678 C C . THR A 1 91 ? -2.033 23.320 -13.803 1.00 54.72 91 THR A C 1
ATOM 680 O O . THR A 1 91 ? -1.291 22.341 -13.707 1.00 54.72 91 THR A O 1
ATOM 683 N N . PRO A 1 92 ? -3.339 23.227 -13.478 1.00 56.88 92 PRO A N 1
ATOM 684 C CA . PRO A 1 92 ? -3.895 22.077 -12.749 1.00 56.88 92 PRO A CA 1
ATOM 685 C C . PRO A 1 92 ? -3.953 20.798 -13.601 1.00 56.88 92 PRO A C 1
ATOM 687 O O . PRO A 1 92 ? -4.301 19.722 -13.126 1.00 56.88 92 PRO A O 1
ATOM 690 N N . ARG A 1 93 ? -3.594 20.899 -14.883 1.00 54.81 93 ARG A N 1
ATOM 691 C CA . ARG A 1 93 ? -3.922 19.906 -15.902 1.00 54.81 93 ARG A CA 1
ATOM 692 C C . ARG A 1 93 ? -2.984 18.700 -15.935 1.00 54.81 93 ARG A C 1
ATOM 694 O O . ARG A 1 93 ? -3.418 17.627 -16.327 1.00 54.81 93 ARG A O 1
ATOM 701 N N . ALA A 1 94 ? -1.722 18.849 -15.529 1.00 55.41 94 ALA A N 1
ATOM 702 C CA . ALA A 1 94 ? -0.753 17.752 -15.625 1.00 55.41 94 ALA A CA 1
ATOM 703 C C . ALA A 1 94 ? -0.904 16.715 -14.497 1.00 55.41 94 ALA A C 1
ATOM 705 O O . ALA A 1 94 ? -0.697 15.530 -14.732 1.00 55.41 94 ALA A O 1
ATOM 706 N N . ARG A 1 95 ? -1.314 17.136 -13.289 1.00 55.94 95 ARG A N 1
ATOM 707 C CA . ARG A 1 95 ? -1.489 16.229 -12.135 1.00 55.94 95 ARG A CA 1
ATOM 708 C C . ARG A 1 95 ? -2.770 15.389 -12.209 1.00 55.94 95 ARG A C 1
ATOM 710 O O . ARG A 1 95 ? -2.823 14.306 -11.644 1.00 55.94 95 ARG A O 1
ATOM 717 N N . GLN A 1 96 ? -3.786 15.857 -12.933 1.00 62.38 96 GLN A N 1
ATOM 718 C CA . GLN A 1 96 ? -5.097 15.200 -12.993 1.00 62.38 96 GLN A CA 1
ATOM 719 C C . GLN A 1 96 ? -5.168 14.005 -13.955 1.00 62.38 96 GLN A C 1
ATOM 721 O O . GLN A 1 96 ? -6.114 13.234 -13.874 1.00 62.38 96 GLN A O 1
ATOM 726 N N . LEU A 1 97 ? -4.201 13.831 -14.863 1.00 64.19 97 LEU A N 1
ATOM 727 C CA . LEU A 1 97 ? -4.295 12.788 -15.896 1.00 64.19 97 LEU A CA 1
ATOM 728 C C . LEU A 1 97 ? -3.951 11.381 -15.383 1.00 64.19 97 LEU A C 1
ATOM 730 O O . LEU A 1 97 ? -4.345 10.400 -16.005 1.00 64.19 97 LEU A O 1
ATOM 734 N N . ALA A 1 98 ? -3.233 11.280 -14.262 1.00 80.25 98 ALA A N 1
ATOM 735 C CA . ALA A 1 98 ? -2.806 10.005 -13.687 1.00 80.25 98 ALA A CA 1
ATOM 736 C C . ALA A 1 98 ? -3.785 9.439 -12.648 1.00 80.25 98 ALA A C 1
ATOM 738 O O . ALA A 1 98 ? -3.849 8.224 -12.463 1.00 80.25 98 ALA A O 1
ATOM 739 N N . ARG A 1 99 ? -4.519 10.317 -11.953 1.00 90.38 99 ARG A N 1
ATOM 740 C CA . ARG A 1 99 ? -5.442 9.950 -10.875 1.00 90.38 99 ARG A CA 1
ATOM 741 C C . ARG A 1 99 ? -6.794 9.557 -11.477 1.00 90.38 99 ARG A C 1
ATOM 743 O O . ARG A 1 99 ? -7.333 10.311 -12.289 1.00 90.38 99 ARG A O 1
ATOM 750 N N . PRO A 1 100 ? -7.372 8.408 -11.090 1.00 94.06 100 PRO A N 1
ATOM 751 C CA . PRO A 1 100 ? -8.707 8.050 -11.537 1.00 94.06 100 PRO A CA 1
ATOM 752 C C . PRO A 1 100 ? -9.754 9.083 -11.118 1.00 94.06 100 PRO A C 1
ATOM 754 O O . PRO A 1 100 ? -9.629 9.746 -10.086 1.00 94.06 100 PRO A O 1
ATOM 757 N N . THR A 1 101 ? -10.819 9.187 -11.911 1.00 94.19 101 THR A N 1
ATOM 758 C CA . THR A 1 101 ? -11.952 10.064 -11.591 1.00 94.19 101 THR A CA 1
ATOM 759 C C . THR A 1 101 ? -12.664 9.612 -10.313 1.00 94.19 101 THR A C 1
ATOM 761 O O . THR A 1 101 ? -12.709 8.424 -9.998 1.00 94.19 101 THR A O 1
ATOM 764 N N . GLU A 1 102 ? -13.269 10.554 -9.589 1.00 92.50 102 GLU A N 1
ATOM 765 C CA . GLU A 1 102 ? -14.021 10.265 -8.357 1.00 92.50 102 GLU A CA 1
ATOM 766 C C . GLU A 1 102 ? -15.230 9.342 -8.600 1.00 92.50 102 GLU A C 1
ATOM 768 O O . GLU A 1 102 ? -15.539 8.455 -7.803 1.00 92.50 102 GLU A O 1
ATOM 773 N N . ALA A 1 103 ? -15.888 9.490 -9.753 1.00 94.94 103 ALA A N 1
ATOM 774 C CA . ALA A 1 103 ? -16.961 8.590 -10.170 1.00 94.94 103 ALA A CA 1
ATOM 775 C C . ALA A 1 103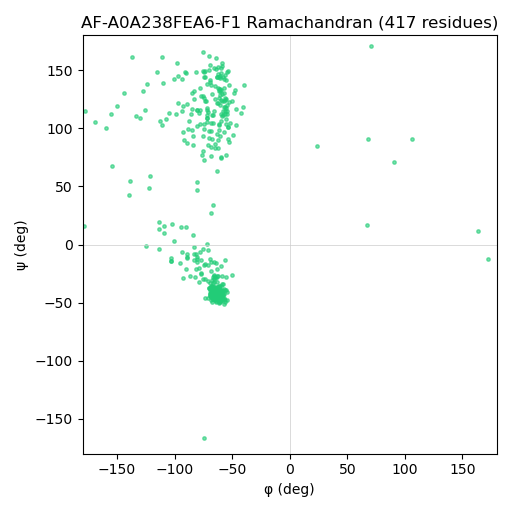 ? -16.460 7.146 -10.352 1.00 94.94 103 ALA A C 1
ATOM 777 O O . ALA A 1 103 ? -17.145 6.194 -9.983 1.00 94.94 103 ALA A O 1
ATOM 778 N N . TRP A 1 104 ? -15.245 6.969 -10.884 1.00 95.88 104 TRP A N 1
ATOM 779 C CA . TRP A 1 104 ? -14.635 5.647 -10.999 1.00 95.88 104 TRP A CA 1
ATOM 780 C C . TRP A 1 104 ? -14.250 5.083 -9.628 1.00 95.88 104 TRP A C 1
ATOM 782 O O . TRP A 1 104 ? -14.539 3.919 -9.358 1.00 95.88 104 TRP A O 1
ATOM 792 N N . SER A 1 105 ? -13.643 5.890 -8.747 1.00 95.88 105 SER A N 1
ATOM 793 C CA . SER A 1 105 ? -13.195 5.402 -7.436 1.00 95.88 105 SER A CA 1
ATOM 794 C C . SER A 1 105 ? -14.375 4.985 -6.559 1.00 95.88 105 SER A C 1
ATOM 796 O O . SER A 1 105 ? -14.346 3.902 -5.982 1.00 95.88 105 SER A O 1
ATOM 798 N N . SER A 1 106 ? -15.453 5.772 -6.526 1.00 95.75 106 SER A N 1
ATOM 799 C CA . SER A 1 106 ? -16.689 5.430 -5.803 1.00 95.75 106 SER A CA 1
ATOM 800 C C . SER A 1 106 ? -17.370 4.166 -6.346 1.00 95.75 106 SER A C 1
ATOM 802 O O . SER A 1 106 ? -17.747 3.278 -5.570 1.00 95.75 106 SER A O 1
ATOM 804 N N . ALA A 1 107 ? -17.475 4.026 -7.673 1.00 97.00 107 ALA A N 1
ATOM 805 C CA . ALA A 1 107 ? -18.014 2.820 -8.301 1.00 97.00 107 ALA A CA 1
ATOM 806 C C . ALA A 1 107 ? -17.165 1.581 -7.972 1.00 97.00 107 ALA A C 1
ATOM 808 O O . ALA A 1 107 ? -17.705 0.526 -7.629 1.00 97.00 107 ALA A O 1
ATOM 809 N N . PHE A 1 108 ? -15.839 1.716 -8.019 1.00 97.50 108 PHE A N 1
ATOM 810 C CA . PHE A 1 108 ? -14.918 0.633 -7.701 1.00 97.50 108 PHE A CA 1
ATOM 811 C C . PHE A 1 108 ? -14.983 0.225 -6.224 1.00 97.50 108 PHE A C 1
ATOM 813 O O . PHE A 1 108 ? -15.115 -0.961 -5.927 1.00 97.50 108 PHE A O 1
ATOM 820 N N . VAL A 1 109 ? -14.972 1.184 -5.292 1.00 97.44 109 VAL A N 1
ATOM 821 C CA . VAL A 1 109 ? -15.110 0.911 -3.849 1.00 97.44 109 VAL A CA 1
ATOM 822 C C . VAL A 1 109 ? -16.422 0.181 -3.557 1.00 97.44 109 VAL A C 1
ATOM 824 O O . VAL A 1 109 ? -16.433 -0.785 -2.793 1.00 97.44 109 VAL A O 1
ATOM 827 N N . THR A 1 110 ? -17.514 0.556 -4.229 1.00 97.75 110 THR A N 1
ATOM 828 C CA . THR A 1 110 ? -18.800 -0.150 -4.116 1.00 97.75 110 THR A CA 1
ATOM 829 C C . THR A 1 110 ? -18.685 -1.613 -4.557 1.00 97.75 110 THR A C 1
ATOM 831 O O . THR A 1 110 ? -19.135 -2.515 -3.845 1.00 97.75 110 THR A O 1
ATOM 834 N N . GLN A 1 111 ? -18.057 -1.879 -5.707 1.00 97.88 111 GLN A N 1
ATOM 835 C CA . GLN A 1 111 ? -17.822 -3.246 -6.194 1.00 97.88 111 GLN A CA 1
ATOM 836 C C . GLN A 1 111 ? -16.909 -4.038 -5.250 1.00 97.88 111 GLN A C 1
ATOM 838 O O . GLN A 1 111 ? -17.162 -5.212 -4.975 1.00 97.88 111 GLN A O 1
ATOM 843 N N . PHE A 1 112 ? -15.882 -3.393 -4.699 1.00 97.81 112 PHE A N 1
ATOM 844 C CA . PHE A 1 112 ? -14.975 -4.000 -3.734 1.00 97.81 112 PHE A CA 1
ATOM 845 C C . PHE A 1 112 ? -15.696 -4.390 -2.436 1.00 97.81 112 PHE A C 1
ATOM 847 O O . PHE A 1 112 ? -15.525 -5.504 -1.946 1.00 97.81 112 PHE A O 1
ATOM 854 N N . LEU A 1 113 ? -16.575 -3.537 -1.906 1.00 97.38 113 LEU A N 1
ATOM 855 C CA . LEU A 1 113 ? -17.408 -3.871 -0.747 1.00 97.38 113 LEU A CA 1
ATOM 856 C C . LEU A 1 113 ? -18.339 -5.060 -1.026 1.00 97.38 113 LEU A C 1
ATOM 858 O O . LEU A 1 113 ? -18.516 -5.927 -0.169 1.00 97.38 113 LEU A O 1
ATOM 862 N N . GLN A 1 114 ? -18.905 -5.146 -2.233 1.00 97.56 114 GLN A N 1
ATOM 863 C CA . GLN A 1 114 ? -19.686 -6.315 -2.646 1.00 97.56 114 GLN A CA 1
ATOM 864 C C . GLN A 1 114 ? -18.824 -7.582 -2.698 1.00 97.56 114 GLN A C 1
ATOM 866 O O . GLN A 1 114 ? -19.264 -8.634 -2.233 1.00 97.56 114 GLN A O 1
ATOM 871 N N . LEU A 1 115 ? -17.596 -7.489 -3.213 1.00 96.94 115 LEU A N 1
ATOM 872 C CA . LEU A 1 115 ? -16.642 -8.598 -3.218 1.00 96.94 115 LEU A CA 1
ATOM 873 C C . LEU A 1 115 ? -16.309 -9.054 -1.791 1.00 96.94 115 LEU A C 1
ATOM 875 O O . LEU A 1 115 ? -16.383 -10.248 -1.508 1.00 96.94 115 LEU A O 1
ATOM 879 N N . ARG A 1 116 ? -16.040 -8.119 -0.870 1.00 97.06 116 ARG A N 1
ATOM 880 C CA . ARG A 1 116 ? -15.814 -8.424 0.553 1.00 97.06 116 ARG A CA 1
ATOM 881 C C . ARG A 1 116 ? -16.990 -9.169 1.173 1.00 97.06 116 ARG A C 1
ATOM 883 O O . ARG A 1 116 ? -16.786 -10.185 1.828 1.00 97.06 116 ARG A O 1
ATOM 890 N N . ARG A 1 117 ? -18.224 -8.718 0.916 1.00 97.06 117 ARG A N 1
ATOM 891 C CA . ARG A 1 117 ? -19.443 -9.399 1.389 1.00 97.06 117 ARG A CA 1
ATOM 892 C C . ARG A 1 117 ? -19.550 -10.825 0.846 1.00 97.06 117 ARG A C 1
ATOM 894 O O . ARG A 1 117 ? -19.907 -11.723 1.597 1.00 97.06 117 ARG A O 1
ATOM 901 N N . ARG A 1 118 ? -19.210 -11.050 -0.428 1.00 95.81 118 ARG A N 1
ATOM 902 C CA . ARG A 1 118 ? -19.215 -12.392 -1.040 1.00 95.81 118 ARG A CA 1
ATOM 903 C C . ARG A 1 118 ? -18.166 -13.315 -0.421 1.00 95.81 118 ARG A C 1
ATOM 905 O O . ARG A 1 118 ? -18.472 -14.473 -0.174 1.00 95.81 118 ARG A O 1
ATOM 912 N N . ILE A 1 119 ? -16.963 -12.807 -0.153 1.00 94.00 119 ILE A N 1
ATOM 913 C CA . ILE A 1 119 ? -15.890 -13.580 0.489 1.00 94.00 119 ILE A CA 1
ATOM 914 C C . ILE A 1 119 ? -16.246 -13.895 1.946 1.00 94.00 119 ILE A C 1
ATOM 916 O O . ILE A 1 119 ? -16.041 -15.018 2.388 1.00 94.00 119 ILE A O 1
ATOM 920 N N . ALA A 1 120 ? -16.832 -12.943 2.676 1.00 92.56 120 ALA A N 1
ATOM 921 C CA . ALA A 1 120 ? -17.287 -13.158 4.050 1.00 92.56 120 ALA A CA 1
ATOM 922 C C . ALA A 1 120 ? -18.452 -14.160 4.145 1.00 92.56 120 ALA A C 1
ATOM 924 O O . ALA A 1 120 ? -18.540 -14.906 5.113 1.00 92.56 120 ALA A O 1
ATOM 925 N N . ALA A 1 121 ? -19.329 -14.190 3.138 1.00 93.88 121 ALA A N 1
ATOM 926 C CA . ALA A 1 121 ? -20.428 -15.150 3.034 1.00 93.88 121 ALA A CA 1
ATOM 927 C C . ALA A 1 121 ? -20.010 -16.504 2.431 1.00 93.88 121 ALA A C 1
ATOM 929 O O . ALA A 1 121 ? -20.856 -17.390 2.287 1.00 93.88 121 ALA A O 1
ATOM 930 N N . ALA A 1 122 ? -18.743 -16.670 2.036 1.00 91.44 122 ALA A N 1
ATOM 931 C CA . ALA A 1 122 ? -18.272 -17.919 1.461 1.00 91.44 122 ALA A CA 1
ATOM 932 C C . ALA A 1 122 ? -18.384 -19.061 2.493 1.00 91.44 122 ALA A C 1
ATOM 934 O O . ALA A 1 122 ? -18.160 -18.834 3.685 1.00 91.44 122 ALA A O 1
ATOM 935 N N . PRO A 1 123 ? -18.717 -20.291 2.058 1.00 89.38 123 PRO A N 1
ATOM 936 C CA . PRO A 1 123 ? -18.770 -21.445 2.945 1.00 89.38 123 PRO A CA 1
ATOM 937 C C . PRO A 1 123 ? -17.464 -21.639 3.719 1.00 89.38 123 PRO A C 1
ATOM 939 O O . PRO A 1 123 ? -16.376 -21.349 3.218 1.00 89.38 123 PRO A O 1
ATOM 942 N N . ALA A 1 124 ? -17.576 -22.180 4.934 1.00 84.38 124 ALA A N 1
ATOM 943 C CA . ALA A 1 124 ? -16.417 -22.506 5.750 1.00 84.38 124 ALA A CA 1
ATOM 944 C C . ALA A 1 124 ? -15.441 -23.425 4.994 1.00 84.38 124 ALA A C 1
ATOM 946 O O . ALA A 1 124 ? -15.843 -24.278 4.194 1.00 84.38 124 ALA A O 1
ATOM 947 N N . LEU A 1 125 ? -14.150 -23.270 5.299 1.00 76.06 125 LEU A N 1
ATOM 948 C CA . LEU A 1 125 ? -13.036 -24.008 4.693 1.00 76.06 125 LEU A CA 1
ATOM 949 C C . LEU A 1 125 ? -13.214 -25.531 4.674 1.00 76.06 125 LEU A C 1
ATOM 951 O O . LEU A 1 125 ? -12.670 -26.183 3.791 1.00 76.06 125 LEU A O 1
ATOM 955 N N . SER A 1 126 ? -13.992 -26.090 5.606 1.00 75.00 126 SER A N 1
ATOM 956 C CA . SER A 1 126 ? -14.296 -27.525 5.681 1.00 75.00 126 SER A CA 1
ATOM 957 C C . SER A 1 126 ? -14.994 -28.081 4.438 1.00 75.00 126 SER A C 1
ATOM 959 O O . SER A 1 126 ? -14.995 -29.289 4.231 1.00 75.00 126 SER A O 1
ATOM 961 N N . SER A 1 127 ? -15.590 -27.216 3.616 1.00 79.19 127 SER A N 1
ATOM 962 C CA . SER A 1 127 ? -16.233 -27.596 2.355 1.00 79.19 127 SER A CA 1
ATOM 963 C C . SER A 1 127 ? -15.264 -27.733 1.177 1.00 79.19 127 SER A C 1
ATOM 965 O O . SER A 1 127 ? -15.639 -28.292 0.146 1.00 79.19 127 SER A O 1
ATOM 967 N N . PHE A 1 128 ? -14.026 -27.249 1.310 1.00 77.56 128 PHE A N 1
ATOM 968 C CA . PHE A 1 128 ? -13.013 -27.367 0.268 1.00 77.56 128 PHE A CA 1
ATOM 969 C C . PHE A 1 128 ? -12.165 -28.623 0.500 1.00 77.56 128 PHE A C 1
ATOM 971 O O . PHE A 1 128 ? -11.871 -28.955 1.651 1.00 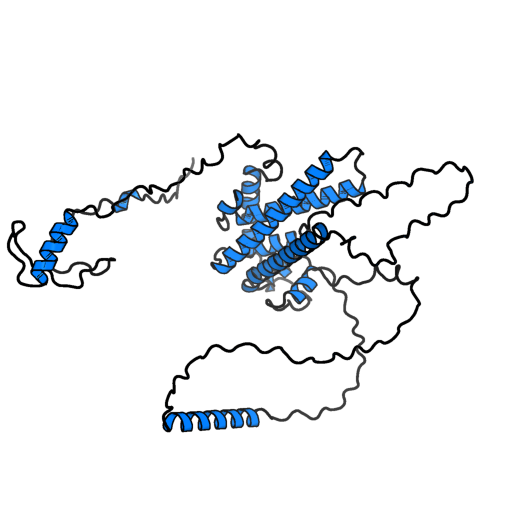77.56 128 PHE A O 1
ATOM 978 N N . PRO A 1 129 ? -11.756 -29.336 -0.568 1.00 78.12 129 PRO A N 1
ATOM 979 C CA . PRO A 1 129 ? -10.822 -30.445 -0.424 1.00 78.12 129 PRO A CA 1
ATOM 980 C C . PRO A 1 129 ? -9.563 -29.940 0.291 1.00 78.12 129 PRO A C 1
ATOM 982 O O . PRO A 1 129 ? -9.155 -28.806 0.014 1.00 78.12 129 PRO A O 1
ATOM 985 N N . PRO A 1 130 ? -8.960 -30.738 1.199 1.00 72.81 130 PRO A N 1
ATOM 986 C CA . PRO A 1 130 ? -7.747 -30.346 1.897 1.00 72.81 130 PRO A CA 1
ATOM 987 C C . PRO A 1 130 ? -6.720 -30.010 0.834 1.00 72.81 130 PRO A C 1
ATOM 989 O O . PRO A 1 130 ? -6.254 -30.869 0.082 1.00 72.81 130 PRO A O 1
ATOM 992 N N . THR A 1 131 ? -6.449 -28.723 0.700 1.00 66.88 131 THR A N 1
ATOM 993 C CA . THR A 1 131 ? -5.492 -28.248 -0.265 1.00 66.88 131 THR A CA 1
ATOM 994 C C . THR A 1 131 ? -4.162 -28.850 0.146 1.00 66.88 131 THR A C 1
ATOM 996 O O . THR A 1 131 ? -3.698 -28.630 1.261 1.00 66.88 131 THR A O 1
ATOM 999 N N . THR A 1 132 ? -3.538 -29.618 -0.746 1.00 64.44 132 THR A N 1
ATOM 1000 C CA . THR A 1 132 ? -2.195 -30.202 -0.568 1.00 64.44 132 THR A CA 1
ATOM 1001 C C . THR A 1 132 ? -1.109 -29.120 -0.567 1.00 64.44 132 THR A C 1
ATOM 1003 O O . THR A 1 132 ? 0.008 -29.334 -1.031 1.00 64.44 132 THR A O 1
ATOM 1006 N N . HIS A 1 133 ? -1.466 -27.903 -0.159 1.00 59.81 133 HIS A N 1
ATOM 1007 C CA . HIS A 1 133 ? -0.601 -26.754 -0.159 1.00 59.81 133 HIS A CA 1
ATOM 1008 C C . HIS A 1 133 ? 0.489 -26.964 0.880 1.00 59.81 133 HIS A C 1
ATOM 1010 O O . HIS A 1 133 ? 0.237 -27.413 1.998 1.00 59.81 133 HIS A O 1
ATOM 1016 N N . ASN A 1 134 ? 1.701 -26.606 0.466 1.00 74.06 134 ASN A N 1
ATOM 1017 C CA . ASN A 1 134 ? 2.829 -26.378 1.347 1.00 74.06 134 ASN A CA 1
ATOM 1018 C C . ASN A 1 134 ? 2.353 -25.645 2.606 1.00 74.06 134 ASN A C 1
ATOM 1020 O O . ASN A 1 134 ? 1.538 -24.721 2.510 1.00 74.06 134 ASN A O 1
ATOM 1024 N N . ALA A 1 135 ? 2.850 -26.071 3.768 1.00 89.06 135 ALA A N 1
ATOM 1025 C CA . ALA A 1 135 ? 2.547 -25.421 5.034 1.00 89.06 135 ALA A CA 1
ATOM 1026 C C . ALA A 1 135 ? 2.738 -23.902 4.895 1.00 89.06 135 ALA A C 1
ATOM 1028 O O . ALA A 1 135 ? 3.754 -23.449 4.361 1.00 89.06 135 ALA A O 1
ATOM 1029 N N . LEU A 1 136 ? 1.737 -23.128 5.330 1.00 93.88 136 LEU A N 1
ATOM 1030 C CA . LEU A 1 136 ? 1.816 -21.671 5.279 1.00 93.88 136 LEU A CA 1
ATOM 1031 C C . LEU A 1 136 ? 3.062 -21.209 6.052 1.00 93.88 136 LEU A C 1
ATOM 1033 O O . LEU A 1 136 ? 3.290 -21.698 7.164 1.00 93.88 136 LEU A O 1
ATOM 1037 N N . PRO A 1 137 ? 3.860 -20.277 5.502 1.00 96.25 137 PRO A N 1
ATOM 1038 C CA . PRO A 1 137 ? 5.013 -19.752 6.216 1.00 96.25 137 PRO A CA 1
ATOM 1039 C C . PRO A 1 137 ? 4.620 -19.093 7.543 1.00 96.25 137 PRO A C 1
ATOM 1041 O O . PRO A 1 137 ? 3.513 -18.570 7.699 1.00 96.25 137 PRO A O 1
ATOM 1044 N N . GLN A 1 138 ? 5.551 -19.066 8.499 1.00 96.56 138 GLN A N 1
ATOM 1045 C CA . GLN A 1 138 ? 5.338 -18.344 9.753 1.00 96.56 138 GLN A CA 1
ATOM 1046 C C . GLN A 1 138 ? 5.122 -16.846 9.486 1.00 96.56 138 GLN A C 1
ATOM 1048 O O . GLN A 1 138 ? 5.762 -16.280 8.602 1.00 96.56 138 GLN A O 1
ATOM 1053 N N . PRO A 1 139 ? 4.270 -16.152 10.260 1.00 96.81 139 PRO A N 1
ATOM 1054 C CA . PRO A 1 139 ? 3.878 -14.775 9.959 1.00 96.81 139 PRO A CA 1
ATOM 1055 C C . PRO A 1 139 ? 5.056 -13.802 10.072 1.00 96.81 139 PRO A C 1
ATOM 1057 O O . PRO A 1 139 ? 5.074 -12.760 9.423 1.00 96.81 139 PRO A O 1
ATOM 1060 N N . GLN A 1 140 ? 6.058 -14.135 10.887 1.00 97.25 140 GLN A N 1
ATOM 1061 C CA . GLN A 1 140 ? 7.244 -13.308 11.091 1.00 97.25 140 GLN A CA 1
ATOM 1062 C C . GLN A 1 140 ? 8.296 -13.492 9.989 1.00 97.25 140 GLN A C 1
ATOM 1064 O O . GLN A 1 140 ? 9.102 -12.586 9.783 1.00 97.25 140 GLN A O 1
ATOM 1069 N N . ASP A 1 141 ? 8.265 -14.611 9.261 1.00 97.25 141 ASP A N 1
ATOM 1070 C CA . ASP A 1 141 ? 9.282 -14.956 8.270 1.00 97.25 141 ASP A CA 1
ATOM 1071 C C . ASP A 1 141 ? 8.997 -14.290 6.919 1.00 97.25 141 ASP A C 1
ATOM 1073 O O . ASP A 1 141 ? 8.375 -14.852 6.013 1.00 97.25 141 ASP A O 1
ATOM 1077 N N . GLN A 1 142 ? 9.470 -13.053 6.794 1.00 96.75 142 GLN A N 1
ATOM 1078 C CA . GLN A 1 142 ? 9.358 -12.264 5.572 1.00 96.75 142 GLN A CA 1
ATOM 1079 C C . GLN A 1 142 ? 9.969 -12.981 4.355 1.00 96.75 142 GLN A C 1
ATOM 1081 O O . GLN A 1 142 ? 9.419 -12.909 3.256 1.00 96.75 142 GLN A O 1
ATOM 1086 N N . GLY A 1 143 ? 11.098 -13.676 4.531 1.00 95.69 143 GLY A N 1
ATOM 1087 C CA . GLY A 1 143 ? 11.802 -14.353 3.441 1.00 95.69 143 GLY A CA 1
ATOM 1088 C C . GLY A 1 143 ? 11.008 -15.540 2.904 1.00 95.69 143 GLY A C 1
ATOM 1089 O O . GLY A 1 143 ? 10.836 -15.675 1.690 1.00 95.69 143 GLY A O 1
ATOM 1090 N N . ALA A 1 144 ? 10.456 -16.361 3.798 1.00 95.00 144 ALA A N 1
ATOM 1091 C CA . ALA A 1 144 ? 9.616 -17.486 3.409 1.00 95.00 144 ALA A CA 1
ATOM 1092 C C . ALA A 1 144 ? 8.309 -17.032 2.747 1.00 95.00 144 ALA A C 1
ATOM 1094 O O . ALA A 1 144 ? 7.908 -17.625 1.747 1.00 95.00 144 ALA A O 1
ATOM 1095 N N . TRP A 1 145 ? 7.683 -15.946 3.218 1.00 96.56 145 TRP A N 1
ATOM 1096 C CA . TRP A 1 145 ? 6.518 -15.364 2.539 1.00 96.56 145 TRP A CA 1
ATOM 1097 C C . TRP A 1 145 ? 6.849 -14.820 1.152 1.00 96.56 145 TRP A C 1
ATOM 1099 O O . TRP A 1 145 ? 6.081 -15.041 0.215 1.00 96.56 145 TRP A O 1
ATOM 1109 N N . HIS A 1 146 ? 8.000 -14.166 0.989 1.00 95.56 146 HIS A N 1
ATOM 1110 C CA . HIS A 1 146 ? 8.453 -13.704 -0.320 1.00 95.56 146 HIS A CA 1
ATOM 1111 C C . HIS A 1 146 ? 8.645 -14.887 -1.282 1.00 95.56 146 HIS A C 1
ATOM 1113 O O . HIS A 1 146 ? 8.136 -14.869 -2.402 1.00 95.56 146 HIS A O 1
ATOM 1119 N N . LEU A 1 147 ? 9.324 -15.952 -0.841 1.00 93.81 147 LEU A N 1
ATOM 1120 C CA . LEU A 1 147 ? 9.507 -17.17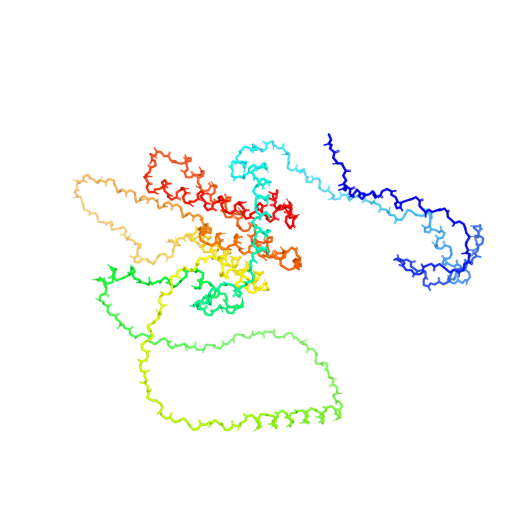3 -1.635 1.00 93.81 147 LEU A CA 1
ATOM 1121 C C . LEU A 1 147 ? 8.185 -17.885 -1.935 1.00 93.81 147 LEU A C 1
ATOM 1123 O O . LEU A 1 147 ? 8.015 -18.411 -3.030 1.00 93.81 147 LEU A O 1
ATOM 1127 N N . PHE A 1 148 ? 7.247 -17.892 -0.992 1.00 94.19 148 PHE A N 1
ATOM 1128 C CA . PHE A 1 148 ? 5.925 -18.477 -1.177 1.00 94.19 148 PHE A CA 1
ATOM 1129 C C . PHE A 1 148 ? 5.125 -17.722 -2.247 1.00 94.19 148 PHE A C 1
ATOM 1131 O O . PHE A 1 148 ? 4.586 -18.324 -3.171 1.00 94.19 148 PHE A O 1
ATOM 1138 N N . ILE A 1 149 ? 5.092 -16.392 -2.181 1.00 95.31 149 ILE A N 1
ATOM 1139 C CA . ILE A 1 149 ? 4.325 -15.564 -3.120 1.00 95.31 149 ILE A CA 1
ATOM 1140 C C . ILE A 1 149 ? 4.962 -15.571 -4.513 1.00 95.31 149 ILE A C 1
ATOM 1142 O O . ILE A 1 149 ? 4.265 -15.750 -5.514 1.00 95.31 149 ILE A O 1
ATOM 1146 N N . HIS A 1 150 ? 6.280 -15.396 -4.595 1.00 94.19 150 HIS A N 1
ATOM 1147 C CA . HIS A 1 150 ? 6.993 -15.252 -5.866 1.00 94.19 150 HIS A CA 1
ATOM 1148 C C . HIS A 1 150 ? 7.475 -16.568 -6.476 1.00 94.19 150 HIS A C 1
ATOM 1150 O O . HIS A 1 150 ? 7.897 -16.582 -7.634 1.00 94.19 150 HIS A O 1
ATOM 1156 N N . GLY A 1 151 ? 7.414 -17.660 -5.717 1.00 91.88 151 GLY A N 1
ATOM 1157 C CA . GLY A 1 151 ? 8.084 -18.906 -6.055 1.00 91.88 151 GLY A CA 1
ATOM 1158 C C . GLY A 1 151 ? 9.605 -18.789 -5.922 1.00 91.88 151 GLY A C 1
ATOM 1159 O O . GLY A 1 151 ? 10.187 -17.708 -5.775 1.00 91.88 151 GLY A O 1
ATOM 1160 N N . ARG A 1 152 ? 10.288 -19.930 -6.023 1.00 80.81 152 ARG A N 1
ATOM 1161 C CA . ARG A 1 152 ? 11.735 -19.931 -6.260 1.00 80.81 152 ARG A CA 1
ATOM 1162 C C . ARG A 1 152 ? 11.940 -19.706 -7.750 1.00 80.81 152 ARG A C 1
ATOM 1164 O O . ARG A 1 152 ? 11.549 -20.547 -8.554 1.00 80.81 152 ARG A O 1
ATOM 1171 N N . LYS A 1 153 ? 12.564 -18.587 -8.131 1.00 61.66 153 LYS A N 1
ATOM 1172 C CA . LYS A 1 153 ? 13.059 -18.419 -9.502 1.00 61.66 153 LYS A CA 1
ATOM 1173 C C . LYS A 1 153 ? 14.101 -19.508 -9.729 1.00 61.66 153 LYS A C 1
ATOM 1175 O O . LYS A 1 153 ? 15.234 -19.376 -9.275 1.00 61.66 153 LYS A O 1
ATOM 1180 N N . THR A 1 154 ? 13.714 -20.603 -10.376 1.00 48.88 154 THR A N 1
ATOM 1181 C CA . THR A 1 154 ? 14.665 -21.600 -10.861 1.00 48.88 154 THR A CA 1
ATOM 1182 C C . THR A 1 154 ? 15.697 -20.862 -11.686 1.00 48.88 154 THR A C 1
ATOM 1184 O O . THR A 1 154 ? 15.334 -20.185 -12.649 1.00 48.88 154 THR A O 1
ATOM 1187 N N . ALA A 1 155 ? 16.972 -20.980 -11.333 1.00 52.25 155 ALA A N 1
ATOM 1188 C CA . ALA A 1 155 ? 18.085 -20.431 -12.100 1.00 52.25 155 ALA A CA 1
ATOM 1189 C C . ALA A 1 155 ? 18.261 -21.134 -13.473 1.00 52.25 155 ALA A C 1
ATOM 1191 O O . ALA A 1 155 ? 19.371 -21.279 -13.964 1.00 52.25 155 ALA A O 1
ATOM 1192 N N . GLN A 1 156 ? 17.176 -21.573 -14.121 1.00 42.31 156 GLN A N 1
ATOM 1193 C CA . GLN A 1 156 ? 17.173 -22.289 -15.400 1.00 42.31 156 GLN A CA 1
ATOM 1194 C C . GLN A 1 156 ? 17.522 -21.406 -16.615 1.00 42.31 156 GLN A C 1
ATOM 1196 O O . GLN A 1 156 ? 17.603 -21.914 -17.727 1.00 42.31 156 GLN A O 1
ATOM 1201 N N . THR A 1 157 ? 17.803 -20.110 -16.435 1.00 41.31 157 THR A N 1
ATOM 1202 C CA . THR A 1 157 ? 18.182 -19.197 -17.538 1.00 41.31 157 THR A CA 1
ATOM 1203 C C . THR A 1 157 ? 19.657 -18.768 -17.495 1.00 41.31 157 THR A C 1
ATOM 1205 O O . THR A 1 157 ? 20.042 -17.821 -18.173 1.00 41.31 157 THR A O 1
ATOM 1208 N N . THR A 1 158 ? 20.527 -19.447 -16.739 1.00 44.94 158 THR A N 1
ATOM 1209 C CA . THR A 1 158 ? 21.982 -19.167 -16.762 1.00 44.94 158 THR A CA 1
ATOM 1210 C C . THR A 1 158 ? 22.849 -20.292 -17.330 1.00 44.94 158 THR A C 1
ATOM 1212 O O . THR A 1 158 ? 24.034 -20.065 -17.570 1.00 44.94 158 THR A O 1
ATOM 1215 N N . GLU A 1 159 ? 22.293 -21.454 -17.693 1.00 41.62 159 GLU A N 1
ATOM 1216 C CA . GLU A 1 159 ? 23.075 -22.495 -18.390 1.00 41.62 159 GLU A CA 1
ATOM 1217 C C . GLU A 1 159 ? 23.426 -22.136 -19.846 1.00 41.62 159 GLU A C 1
ATOM 1219 O O . GLU A 1 159 ? 24.391 -22.665 -20.397 1.00 41.62 159 GLU A O 1
ATOM 1224 N N . ALA A 1 160 ? 22.744 -21.161 -20.459 1.00 45.00 160 ALA A N 1
ATOM 1225 C CA . ALA A 1 160 ? 23.139 -20.627 -21.767 1.00 45.00 160 ALA A CA 1
ATOM 1226 C C . ALA A 1 160 ? 24.281 -19.587 -21.694 1.00 45.00 160 ALA A C 1
ATOM 1228 O O . ALA A 1 160 ? 24.874 -19.268 -22.723 1.00 45.00 160 ALA A O 1
ATOM 1229 N N . ALA A 1 161 ? 24.620 -19.075 -20.502 1.00 47.16 161 ALA A N 1
ATOM 1230 C CA . ALA A 1 161 ? 25.653 -18.048 -20.320 1.00 47.16 161 ALA A CA 1
ATOM 1231 C C . ALA A 1 161 ? 26.992 -18.593 -19.782 1.00 47.16 161 ALA A C 1
ATOM 1233 O O . ALA A 1 161 ? 28.010 -17.917 -19.894 1.00 47.16 161 ALA A O 1
ATOM 1234 N N . ASN A 1 162 ? 27.034 -19.828 -19.266 1.00 43.06 162 ASN A N 1
ATOM 1235 C CA . ASN A 1 162 ? 28.238 -20.399 -18.643 1.00 43.06 162 ASN A CA 1
ATOM 1236 C C . ASN A 1 162 ? 29.132 -21.248 -19.570 1.00 43.06 162 ASN A C 1
ATOM 1238 O O . ASN A 1 162 ? 30.043 -21.923 -19.096 1.00 43.06 162 ASN A O 1
ATOM 1242 N N . LYS A 1 163 ? 28.967 -21.176 -20.900 1.00 43.47 163 LYS A N 1
ATOM 1243 C CA . LYS A 1 163 ? 29.905 -21.814 -21.853 1.00 43.47 163 LYS A CA 1
ATOM 1244 C C . LYS A 1 163 ? 31.158 -20.987 -22.191 1.00 43.47 163 LYS A C 1
ATOM 1246 O O . LYS A 1 163 ? 31.923 -21.404 -23.055 1.00 43.47 163 LYS A O 1
ATOM 1251 N N . SER A 1 164 ? 31.423 -19.860 -21.522 1.00 46.59 164 SER A N 1
ATOM 1252 C CA . SER A 1 164 ? 32.588 -19.015 -21.851 1.00 46.59 164 SER A CA 1
ATOM 1253 C C . SER A 1 164 ? 33.347 -18.421 -20.658 1.00 46.59 164 SER A C 1
ATOM 1255 O O . SER A 1 164 ? 33.762 -17.265 -20.719 1.00 46.59 164 SER A O 1
ATOM 1257 N N . SER A 1 165 ? 33.589 -19.185 -19.590 1.00 42.50 165 SER A N 1
ATOM 1258 C CA . SER A 1 165 ? 34.607 -18.794 -18.599 1.00 42.50 165 SER A CA 1
ATOM 1259 C C . SER A 1 165 ? 35.190 -19.982 -17.829 1.00 42.50 165 SER A C 1
ATOM 1261 O O . SER A 1 165 ? 35.011 -20.119 -16.622 1.00 42.50 165 SER A O 1
ATOM 1263 N N . SER A 1 166 ? 35.935 -20.842 -18.522 1.00 41.66 166 SER A N 1
ATOM 1264 C CA . SER A 1 166 ? 36.930 -21.707 -17.885 1.00 41.66 166 SER A CA 1
ATOM 1265 C C . SER A 1 166 ? 38.247 -20.934 -17.742 1.00 41.66 166 SER A C 1
ATOM 1267 O O . SER A 1 166 ? 38.998 -20.824 -18.709 1.00 41.66 166 SER A O 1
ATOM 1269 N N . SER A 1 167 ? 38.529 -20.373 -16.562 1.00 38.22 167 SER A N 1
ATOM 1270 C CA . SER A 1 167 ? 39.880 -19.921 -16.191 1.00 38.22 167 SER A CA 1
ATOM 1271 C C . SER A 1 167 ? 39.971 -19.559 -14.703 1.00 38.22 167 SER A C 1
ATOM 1273 O O . SER A 1 167 ? 39.557 -18.478 -14.298 1.00 38.22 167 SER A O 1
ATOM 1275 N N . ALA A 1 168 ? 40.616 -20.456 -13.952 1.00 39.50 168 ALA A N 1
ATOM 1276 C CA . ALA A 1 168 ? 41.358 -20.230 -12.708 1.00 39.50 168 ALA A CA 1
ATOM 1277 C C . ALA A 1 168 ? 40.589 -19.816 -11.432 1.00 39.50 168 ALA A C 1
ATOM 1279 O O . ALA A 1 168 ? 40.513 -18.644 -11.071 1.00 39.50 168 ALA A O 1
ATOM 1280 N N . SER A 1 169 ? 40.186 -20.827 -10.650 1.00 34.06 169 SER A N 1
ATOM 1281 C CA . SER A 1 169 ? 40.102 -20.713 -9.188 1.00 34.06 169 SER A CA 1
ATOM 1282 C C . SER A 1 169 ? 41.514 -20.683 -8.600 1.00 34.06 169 SER A C 1
ATOM 1284 O O . SER A 1 169 ? 42.203 -21.701 -8.583 1.00 34.06 169 SER A O 1
ATOM 1286 N N . ALA A 1 170 ? 41.931 -19.522 -8.099 1.00 36.09 170 ALA A N 1
ATOM 1287 C CA . ALA A 1 170 ? 43.015 -19.406 -7.134 1.00 36.09 170 ALA A CA 1
ATOM 1288 C C . ALA A 1 170 ? 42.393 -19.124 -5.761 1.00 36.09 170 ALA A C 1
ATOM 1290 O O . ALA A 1 170 ? 41.782 -18.082 -5.533 1.00 36.09 170 ALA A O 1
ATOM 1291 N N . THR A 1 171 ? 42.537 -20.084 -4.855 1.00 40.41 171 THR A N 1
ATOM 1292 C CA . THR A 1 171 ? 42.266 -19.964 -3.422 1.00 40.41 171 THR A CA 1
ATOM 1293 C C . THR A 1 171 ? 43.106 -18.840 -2.817 1.00 40.41 171 THR A C 1
ATOM 1295 O O . THR A 1 171 ? 44.322 -18.984 -2.691 1.00 40.41 171 THR A O 1
ATOM 1298 N N . LEU A 1 172 ? 42.464 -17.746 -2.399 1.00 34.53 172 LEU A N 1
ATOM 1299 C CA . LEU A 1 172 ? 43.054 -16.758 -1.497 1.00 34.53 172 LEU A CA 1
ATOM 1300 C C . LEU A 1 172 ? 42.311 -16.792 -0.160 1.00 34.53 172 LEU A C 1
ATOM 1302 O O . LEU A 1 172 ? 41.177 -16.339 -0.029 1.00 34.53 172 LEU A O 1
ATOM 1306 N N . SER A 1 173 ? 42.988 -17.369 0.828 1.00 36.53 173 SER A N 1
ATOM 1307 C CA . SER A 1 173 ? 42.605 -17.351 2.233 1.00 36.53 173 SER A CA 1
ATOM 1308 C C . SER A 1 173 ? 43.047 -16.009 2.824 1.00 36.53 173 SER A C 1
ATOM 1310 O O . SER A 1 173 ? 44.236 -15.791 3.063 1.00 36.53 173 SER A O 1
ATOM 1312 N N . THR A 1 174 ? 42.110 -15.076 3.002 1.00 33.41 174 THR A N 1
ATOM 1313 C CA . THR A 1 174 ? 42.385 -13.771 3.620 1.00 33.41 174 THR A CA 1
ATOM 1314 C C . THR A 1 174 ? 42.213 -13.881 5.130 1.00 33.41 174 THR A C 1
ATOM 1316 O O . THR A 1 174 ? 41.109 -13.849 5.668 1.00 33.41 174 THR A O 1
ATOM 1319 N N . ARG A 1 175 ? 43.349 -14.018 5.813 1.00 35.41 175 ARG A N 1
ATOM 1320 C CA . ARG A 1 175 ? 43.498 -13.920 7.266 1.00 35.41 175 ARG A CA 1
ATOM 1321 C C . ARG A 1 175 ? 43.329 -12.450 7.672 1.00 35.41 175 ARG A C 1
ATOM 1323 O O . ARG A 1 175 ? 44.117 -11.609 7.249 1.00 35.41 175 ARG A O 1
ATOM 1330 N N . ILE A 1 176 ? 42.310 -12.143 8.472 1.00 39.19 176 ILE A N 1
ATOM 1331 C CA . ILE A 1 176 ? 42.090 -10.816 9.070 1.00 39.19 176 ILE A CA 1
ATOM 1332 C C . ILE A 1 176 ? 43.131 -10.605 10.189 1.00 39.19 176 ILE A C 1
ATOM 1334 O O . ILE A 1 176 ? 43.175 -11.421 11.112 1.00 39.19 176 ILE A O 1
ATOM 1338 N N . PRO A 1 177 ? 43.964 -9.547 10.161 1.00 40.53 177 PRO A N 1
ATOM 1339 C CA . PRO A 1 177 ? 44.727 -9.112 11.322 1.00 40.53 177 PRO A CA 1
ATOM 1340 C C . PRO A 1 177 ? 43.862 -8.184 12.184 1.00 40.53 177 PRO A C 1
ATOM 1342 O O . PRO A 1 177 ? 43.476 -7.096 11.760 1.00 40.53 177 PRO A O 1
ATOM 1345 N N . THR A 1 178 ? 43.576 -8.614 13.410 1.00 44.97 178 THR A N 1
ATOM 1346 C CA . THR A 1 178 ? 42.973 -7.790 14.462 1.00 44.97 178 THR A CA 1
ATOM 1347 C C . THR A 1 178 ? 43.960 -6.701 14.888 1.00 44.97 178 THR A C 1
ATOM 1349 O O . THR A 1 178 ? 44.994 -6.998 15.485 1.00 44.97 178 THR A O 1
ATOM 1352 N N . ALA A 1 179 ? 43.647 -5.442 14.581 1.00 46.19 179 ALA A N 1
ATOM 1353 C CA . ALA A 1 179 ? 44.311 -4.269 15.147 1.00 46.19 179 ALA A CA 1
ATOM 1354 C C . ALA A 1 179 ? 43.585 -3.814 16.433 1.00 46.19 179 ALA A C 1
ATOM 1356 O O . ALA A 1 179 ? 42.365 -3.977 16.528 1.00 46.19 179 ALA A O 1
ATOM 1357 N N . PRO A 1 180 ? 44.302 -3.256 17.425 1.00 59.47 180 PRO A N 1
ATOM 1358 C CA . PRO A 1 180 ? 43.713 -2.817 18.687 1.00 59.47 180 PRO A CA 1
ATOM 1359 C C . PRO A 1 180 ? 42.919 -1.502 18.533 1.00 59.47 180 PRO A C 1
ATOM 1361 O O . PRO A 1 180 ? 43.275 -0.665 17.699 1.00 59.47 180 PRO A O 1
ATOM 1364 N N . PRO A 1 181 ? 41.861 -1.293 19.338 1.00 65.25 181 PRO A N 1
ATOM 1365 C CA . PRO A 1 181 ? 41.020 -0.099 19.268 1.00 65.25 181 PRO A CA 1
ATOM 1366 C C . PRO A 1 181 ? 41.708 1.151 19.859 1.00 65.25 181 PRO A C 1
ATOM 1368 O O . PRO A 1 181 ? 42.478 1.034 20.817 1.00 65.25 181 PRO A O 1
ATOM 1371 N N . PRO A 1 182 ? 41.414 2.360 19.338 1.00 54.56 182 PRO A N 1
ATOM 1372 C CA . PRO A 1 182 ? 41.880 3.615 19.917 1.00 54.56 182 PRO A CA 1
ATOM 1373 C C . PRO A 1 182 ? 41.115 3.972 21.199 1.00 54.56 182 PRO A C 1
ATOM 1375 O O . PRO A 1 182 ? 39.913 3.737 21.329 1.00 54.56 182 PRO A O 1
ATOM 1378 N N . ALA A 1 183 ? 41.848 4.566 22.139 1.00 43.53 183 ALA A N 1
ATOM 1379 C CA . ALA A 1 183 ? 41.382 5.011 23.443 1.00 43.53 183 ALA A CA 1
ATOM 1380 C C . ALA A 1 183 ? 40.197 5.988 23.344 1.00 43.53 183 ALA A C 1
ATOM 1382 O O . ALA A 1 183 ? 40.330 7.093 22.819 1.00 43.53 183 ALA A O 1
ATOM 1383 N N . ALA A 1 184 ? 39.057 5.588 23.909 1.00 45.91 184 ALA A N 1
ATOM 1384 C CA . ALA A 1 184 ? 37.938 6.472 24.190 1.00 45.91 184 ALA A CA 1
ATOM 1385 C C . ALA A 1 184 ? 38.100 7.071 25.594 1.00 45.91 184 ALA A C 1
ATOM 1387 O O . ALA A 1 184 ? 38.172 6.358 26.596 1.00 45.91 184 ALA A O 1
ATOM 1388 N N . THR A 1 185 ? 38.160 8.398 25.643 1.00 45.06 185 THR A N 1
ATOM 1389 C CA . THR A 1 185 ? 38.095 9.229 26.844 1.00 45.06 185 THR A CA 1
ATOM 1390 C C . THR A 1 185 ? 36.778 8.971 27.579 1.00 45.06 185 THR A C 1
ATOM 1392 O O . THR A 1 185 ? 35.709 9.323 27.088 1.00 45.06 185 THR A O 1
ATOM 1395 N N . GLN A 1 186 ? 36.858 8.335 28.749 1.00 43.47 186 GLN A N 1
ATOM 1396 C CA . GLN A 1 186 ? 35.724 8.137 29.649 1.00 43.47 186 GLN A CA 1
ATOM 1397 C C . GLN A 1 186 ? 35.512 9.388 30.506 1.00 43.47 186 GLN A C 1
ATOM 1399 O O . GLN A 1 186 ? 36.422 9.852 31.194 1.00 43.47 186 GLN A O 1
ATOM 1404 N N . SER A 1 187 ? 34.293 9.915 30.469 1.00 47.12 187 SER A N 1
ATOM 1405 C CA . SER A 1 187 ? 33.776 10.906 31.411 1.00 47.12 187 SER A CA 1
ATOM 1406 C C . SER A 1 187 ? 33.578 10.259 32.792 1.00 47.12 187 SER A C 1
ATOM 1408 O O . SER A 1 187 ? 33.092 9.126 32.859 1.00 47.12 187 SER A O 1
ATOM 1410 N N . PRO A 1 188 ? 33.901 10.940 33.905 1.00 50.75 188 PRO A N 1
ATOM 1411 C CA . PRO A 1 188 ? 33.768 10.369 35.239 1.00 50.75 188 PRO A CA 1
ATOM 1412 C C . PRO A 1 188 ? 32.288 10.269 35.625 1.00 50.75 188 PRO A C 1
ATOM 1414 O O . PRO A 1 188 ? 31.637 11.275 35.897 1.00 50.75 188 PRO A O 1
ATOM 1417 N N . THR A 1 189 ? 31.762 9.044 35.660 1.00 45.16 189 THR A N 1
ATOM 1418 C CA . THR A 1 189 ? 30.483 8.749 36.317 1.00 45.16 189 THR A CA 1
ATOM 1419 C C . THR A 1 189 ? 30.801 8.305 37.736 1.00 45.16 189 THR A C 1
ATOM 1421 O O . THR A 1 189 ? 31.482 7.305 37.955 1.00 45.16 189 THR A O 1
ATOM 1424 N N . THR A 1 190 ? 30.369 9.104 38.701 1.00 47.62 190 THR A N 1
ATOM 1425 C CA . THR A 1 190 ? 30.502 8.850 40.133 1.00 47.62 190 THR A CA 1
ATOM 1426 C C . THR A 1 190 ? 29.758 7.565 40.521 1.00 47.62 190 THR A C 1
ATOM 1428 O O . THR A 1 190 ? 28.567 7.446 40.229 1.00 47.62 190 THR A O 1
ATOM 1431 N N . PRO A 1 191 ? 30.412 6.597 41.190 1.00 48.00 191 PRO A N 1
ATOM 1432 C CA . PRO A 1 191 ? 29.734 5.405 41.675 1.00 48.00 191 PRO A CA 1
ATOM 1433 C C . PRO A 1 191 ? 28.844 5.770 42.867 1.00 48.00 191 PRO A C 1
ATOM 1435 O O . PRO A 1 191 ? 29.325 6.181 43.924 1.00 48.00 191 PRO A O 1
ATOM 1438 N N . ILE A 1 192 ? 27.532 5.606 42.697 1.00 56.03 192 ILE A N 1
ATOM 1439 C CA . ILE A 1 192 ? 26.591 5.553 43.815 1.00 56.03 192 ILE A CA 1
ATOM 1440 C C . ILE A 1 192 ? 26.834 4.214 44.509 1.00 56.03 192 ILE A C 1
ATOM 1442 O O . ILE A 1 192 ? 26.495 3.152 43.991 1.00 56.03 192 ILE A O 1
ATOM 1446 N N . ASN A 1 193 ? 27.482 4.284 45.667 1.00 48.56 193 ASN A N 1
ATOM 1447 C CA . ASN A 1 193 ? 27.729 3.157 46.551 1.00 48.56 193 ASN A CA 1
ATOM 1448 C C . ASN A 1 193 ? 26.399 2.741 47.199 1.00 48.56 193 ASN A C 1
ATOM 1450 O O . ASN A 1 193 ? 26.035 3.241 48.263 1.00 48.56 193 ASN A O 1
ATOM 1454 N N . VAL A 1 194 ? 25.631 1.889 46.515 1.00 64.06 194 VAL A N 1
ATOM 1455 C CA . VAL A 1 194 ? 24.458 1.240 47.105 1.00 64.06 194 VAL A CA 1
ATOM 1456 C C . VAL A 1 194 ? 24.973 0.110 47.981 1.00 64.06 194 VAL A C 1
ATOM 1458 O O . VAL A 1 194 ? 25.424 -0.930 47.505 1.00 64.06 194 VAL A O 1
ATOM 1461 N N . GLN A 1 195 ? 24.950 0.365 49.280 1.00 62.38 195 GLN A N 1
ATOM 1462 C CA . GLN A 1 195 ? 25.336 -0.574 50.316 1.00 62.38 195 GLN A CA 1
ATOM 1463 C C . GLN A 1 195 ? 24.266 -1.675 50.376 1.00 62.38 195 GLN A C 1
ATOM 1465 O O . GLN A 1 195 ? 23.238 -1.513 51.029 1.00 62.38 195 GLN A O 1
ATOM 1470 N N . MET A 1 196 ? 24.475 -2.758 49.620 1.00 69.12 196 MET A N 1
ATOM 1471 C CA . MET A 1 196 ? 23.603 -3.933 49.651 1.00 69.12 196 MET A CA 1
ATOM 1472 C C . MET A 1 196 ? 23.594 -4.530 51.052 1.00 69.12 196 MET A C 1
ATOM 1474 O O . MET A 1 196 ? 24.633 -4.676 51.705 1.00 69.12 196 MET A O 1
ATOM 1478 N N . THR A 1 197 ? 22.395 -4.846 51.525 1.00 83.50 197 THR A N 1
ATOM 1479 C CA . THR A 1 197 ? 22.218 -5.421 52.854 1.00 83.50 197 THR A CA 1
ATOM 1480 C C . THR A 1 197 ? 22.673 -6.887 52.855 1.00 83.50 197 THR A C 1
ATOM 1482 O O . THR A 1 197 ? 22.543 -7.566 51.836 1.00 83.50 197 THR A O 1
ATOM 1485 N N . PRO A 1 198 ? 23.185 -7.424 53.981 1.00 82.31 198 PRO A N 1
ATOM 1486 C CA . PRO A 1 198 ? 23.637 -8.819 54.057 1.00 82.31 198 PRO A CA 1
ATOM 1487 C C . PRO A 1 198 ? 22.560 -9.837 53.642 1.00 82.31 198 PRO A C 1
ATOM 1489 O O . PRO A 1 198 ? 22.884 -10.892 53.110 1.00 82.31 198 PRO A O 1
ATOM 1492 N N . ALA A 1 199 ? 21.282 -9.488 53.828 1.00 81.06 199 ALA A N 1
ATOM 1493 C CA . ALA A 1 199 ? 20.142 -10.317 53.449 1.00 81.06 199 ALA A CA 1
ATOM 1494 C C . ALA A 1 199 ? 19.925 -10.410 51.923 1.00 81.06 199 ALA A C 1
ATOM 1496 O O . ALA A 1 199 ? 19.472 -11.439 51.430 1.00 81.06 199 ALA A O 1
ATOM 1497 N N . GLU A 1 200 ? 20.265 -9.369 51.155 1.00 78.94 200 GLU A N 1
ATOM 1498 C CA . GLU A 1 200 ? 20.160 -9.400 49.686 1.00 78.94 200 GLU A CA 1
ATOM 1499 C C . GLU A 1 200 ? 21.275 -10.232 49.045 1.00 78.94 200 GLU A C 1
ATOM 1501 O O . GLU A 1 200 ? 21.058 -10.860 48.009 1.00 78.94 200 GLU A O 1
ATOM 1506 N N . LEU A 1 201 ? 22.446 -10.286 49.685 1.00 83.44 201 LEU A N 1
ATOM 1507 C CA . LEU A 1 201 ? 23.568 -11.124 49.257 1.00 83.44 201 LEU A CA 1
ATOM 1508 C C . LEU A 1 201 ? 23.238 -12.618 49.402 1.00 83.44 201 LEU A C 1
ATOM 1510 O O . LEU A 1 201 ? 23.506 -13.398 48.492 1.00 83.44 201 LEU A O 1
ATOM 1514 N N . GLU A 1 202 ? 22.564 -13.001 50.488 1.00 87.88 202 GLU A N 1
ATOM 1515 C CA . GLU A 1 202 ? 22.121 -14.382 50.712 1.00 87.88 202 GLU A CA 1
ATOM 1516 C C . GLU A 1 202 ? 21.000 -14.797 49.739 1.00 87.88 202 GLU A C 1
ATOM 1518 O O . GLU A 1 202 ? 20.995 -15.912 49.213 1.00 87.88 202 GLU A O 1
ATOM 1523 N N . ALA A 1 203 ? 20.083 -13.878 49.415 1.00 84.69 203 ALA A N 1
ATOM 1524 C CA . ALA A 1 203 ? 19.039 -14.122 48.421 1.00 84.69 203 ALA A CA 1
ATOM 1525 C C . ALA A 1 203 ? 19.604 -14.308 46.999 1.00 84.69 203 ALA A C 1
ATOM 1527 O O . ALA A 1 203 ? 19.096 -15.138 46.242 1.00 84.69 203 ALA A O 1
ATOM 1528 N N . ALA A 1 204 ? 20.662 -13.573 46.635 1.00 85.56 204 ALA A N 1
ATOM 1529 C CA . ALA A 1 204 ? 21.324 -13.711 45.338 1.00 85.56 204 ALA A CA 1
ATOM 1530 C C . ALA A 1 204 ? 22.032 -15.070 45.187 1.00 85.56 204 ALA A C 1
ATOM 1532 O O . ALA A 1 204 ? 21.903 -15.711 44.139 1.00 85.56 204 ALA A O 1
ATOM 1533 N N . ASP A 1 205 ? 22.694 -15.552 46.242 1.00 88.38 205 ASP A N 1
ATOM 1534 C CA . ASP A 1 205 ? 23.350 -16.865 46.240 1.00 88.38 205 ASP A CA 1
ATOM 1535 C C . ASP A 1 205 ? 22.339 -18.020 46.152 1.00 88.38 205 ASP A C 1
ATOM 1537 O O . ASP A 1 205 ? 22.546 -18.970 45.390 1.00 88.38 205 ASP A O 1
ATOM 1541 N N . LEU A 1 206 ? 21.193 -17.918 46.838 1.00 88.44 206 LEU A N 1
ATOM 1542 C CA . LEU A 1 206 ? 20.110 -18.904 46.717 1.00 88.44 206 LEU A CA 1
ATOM 1543 C C . LEU A 1 206 ? 19.524 -18.953 45.300 1.00 88.44 206 LEU A C 1
ATOM 1545 O O . LEU A 1 206 ? 19.214 -20.031 44.787 1.00 88.44 206 LEU A O 1
ATOM 1549 N N . LEU A 1 207 ? 19.409 -17.802 44.635 1.00 87.94 207 LEU A N 1
ATOM 1550 C CA . LEU A 1 207 ? 18.898 -17.713 43.266 1.00 87.94 207 LEU A CA 1
ATOM 1551 C C . LEU A 1 207 ? 19.898 -18.307 42.262 1.00 87.94 207 LEU A C 1
ATOM 1553 O O . LEU A 1 207 ? 19.509 -19.009 41.324 1.00 87.94 207 LEU A O 1
ATOM 1557 N N . GLN A 1 208 ? 21.196 -18.099 42.486 1.00 88.19 208 GLN A N 1
ATOM 1558 C CA . GLN A 1 208 ? 22.250 -18.680 41.659 1.00 88.19 208 GLN A CA 1
ATOM 1559 C C . GLN A 1 208 ? 22.357 -20.204 41.840 1.00 88.19 208 GLN A C 1
ATOM 1561 O O . GLN A 1 208 ? 22.520 -20.922 40.850 1.00 88.19 208 GLN A O 1
ATOM 1566 N N . ALA A 1 209 ? 22.168 -20.709 43.064 1.00 90.50 209 ALA A N 1
ATOM 1567 C CA . ALA A 1 209 ? 22.095 -22.142 43.353 1.00 90.50 209 ALA A CA 1
ATOM 1568 C C . ALA A 1 209 ? 20.839 -22.809 42.757 1.00 90.50 209 ALA A C 1
ATOM 1570 O O . ALA A 1 209 ? 20.912 -23.908 42.208 1.00 90.50 209 ALA A O 1
ATOM 1571 N N . ALA A 1 210 ? 19.684 -22.135 42.781 1.00 88.56 210 ALA A N 1
ATOM 1572 C CA . ALA A 1 210 ? 18.473 -22.634 42.125 1.00 88.56 210 ALA A CA 1
ATOM 1573 C C . ALA A 1 210 ? 18.637 -22.704 40.595 1.00 88.56 210 ALA A C 1
ATOM 1575 O O . ALA A 1 210 ? 18.175 -23.649 39.949 1.00 88.56 210 ALA A O 1
ATOM 1576 N N . LYS A 1 211 ? 19.344 -21.730 40.008 1.00 89.12 211 LYS A N 1
ATOM 1577 C CA . LYS A 1 211 ? 19.625 -21.692 38.568 1.00 89.12 211 LYS A CA 1
ATOM 1578 C C . LYS A 1 211 ? 20.556 -22.823 38.125 1.00 89.12 211 LYS A C 1
ATOM 1580 O O . LYS A 1 211 ? 20.312 -23.422 37.079 1.00 89.12 211 LYS A O 1
ATOM 1585 N N . SER A 1 212 ? 21.591 -23.141 38.904 1.00 87.44 212 SER A N 1
ATOM 1586 C CA . SER A 1 212 ? 22.478 -24.268 38.589 1.00 87.44 212 SER A CA 1
ATOM 1587 C C . SER A 1 212 ? 21.763 -25.615 38.729 1.00 87.44 212 SER A C 1
ATOM 1589 O O . SER A 1 212 ? 21.965 -26.494 37.894 1.00 87.44 212 SER A O 1
ATOM 1591 N N . HIS A 1 213 ? 20.852 -25.757 39.698 1.00 86.69 213 HIS A N 1
ATOM 1592 C CA . HIS A 1 213 ? 20.063 -26.980 39.870 1.00 86.69 213 HIS A CA 1
ATOM 1593 C C . HIS A 1 213 ? 19.069 -27.221 38.718 1.00 86.69 213 HIS A C 1
ATOM 1595 O O . HIS A 1 213 ? 18.865 -28.362 38.297 1.00 86.69 213 HIS A O 1
ATOM 1601 N N . LEU A 1 214 ? 18.472 -26.157 38.166 1.00 81.38 214 LEU A N 1
ATOM 1602 C CA . LEU A 1 214 ? 17.606 -26.252 36.983 1.00 81.38 214 LEU A CA 1
ATOM 1603 C C . LEU A 1 214 ? 18.380 -26.639 35.719 1.00 81.38 214 LEU A C 1
ATOM 1605 O O . LEU A 1 214 ? 17.888 -27.447 34.938 1.00 81.38 214 LEU A O 1
ATOM 1609 N N . LEU A 1 215 ? 19.593 -26.108 35.535 1.00 78.88 215 LEU A N 1
ATOM 1610 C CA . LEU A 1 215 ? 20.443 -26.478 34.401 1.00 78.88 215 LEU A CA 1
ATOM 1611 C C . LEU A 1 215 ? 20.927 -27.930 34.495 1.00 78.88 215 LEU A C 1
ATOM 1613 O O . LEU A 1 215 ? 20.894 -28.633 33.492 1.00 78.88 215 LEU A O 1
ATOM 1617 N N . ALA A 1 216 ? 21.275 -28.406 35.693 1.00 79.44 216 ALA A N 1
ATOM 1618 C CA . ALA A 1 216 ? 21.651 -29.804 35.908 1.00 79.44 216 ALA A CA 1
ATOM 1619 C C . ALA A 1 216 ? 20.478 -30.782 35.698 1.00 79.44 216 ALA A C 1
ATOM 1621 O O . ALA A 1 216 ? 20.684 -31.926 35.312 1.00 79.44 216 ALA A O 1
ATOM 1622 N N . SER A 1 217 ? 19.235 -30.336 35.912 1.00 72.62 217 SER A N 1
ATOM 1623 C CA . SER A 1 217 ? 18.037 -31.165 35.695 1.00 72.62 217 SER A CA 1
ATOM 1624 C C . SER A 1 217 ? 17.571 -31.194 34.230 1.00 72.62 217 SER A C 1
ATOM 1626 O O . SER A 1 217 ? 16.667 -31.953 33.898 1.00 72.62 217 SER A O 1
ATOM 1628 N N . LEU A 1 218 ? 18.157 -30.368 33.354 1.00 66.00 218 LEU A N 1
ATOM 1629 C CA . LEU A 1 218 ? 17.865 -30.325 31.915 1.00 66.00 218 LEU A CA 1
ATOM 1630 C C . LEU A 1 218 ? 18.809 -31.212 31.080 1.00 66.00 218 LEU A C 1
ATOM 1632 O O . LEU A 1 218 ? 18.547 -31.413 29.898 1.00 66.00 218 LEU A O 1
ATOM 1636 N N . GLU A 1 219 ? 19.840 -31.806 31.689 1.00 60.50 219 GLU A N 1
ATOM 1637 C CA . GLU A 1 219 ? 20.683 -32.865 31.103 1.00 60.50 219 GLU A CA 1
ATOM 1638 C C . GLU A 1 219 ? 20.011 -34.255 31.197 1.00 60.50 219 GLU A C 1
ATOM 1640 O O . GLU A 1 219 ? 20.617 -35.248 31.597 1.00 60.50 219 GLU A O 1
ATOM 1645 N N . LEU A 1 220 ? 18.725 -34.343 30.836 1.00 52.91 220 LEU A N 1
ATOM 1646 C CA . LEU A 1 220 ? 18.040 -35.626 30.673 1.00 52.91 220 LEU A CA 1
ATOM 1647 C C . LEU A 1 220 ? 18.429 -36.262 29.329 1.00 52.91 220 LEU A C 1
ATOM 1649 O O . LEU A 1 220 ? 18.104 -35.723 28.273 1.00 52.91 220 LEU A O 1
ATOM 1653 N N . ASP A 1 221 ? 19.104 -37.412 29.418 1.00 49.97 221 ASP A N 1
ATOM 1654 C CA . ASP A 1 221 ? 19.216 -38.500 28.436 1.00 49.97 221 ASP A CA 1
ATOM 1655 C C . ASP A 1 221 ? 18.966 -38.116 26.970 1.00 49.97 221 ASP A C 1
ATOM 1657 O O . ASP A 1 221 ? 17.887 -38.326 26.408 1.00 49.97 221 ASP A O 1
ATOM 1661 N N . ALA A 1 222 ? 20.021 -37.634 26.310 1.00 53.41 222 ALA A N 1
ATOM 1662 C CA . ALA A 1 222 ? 20.112 -37.720 24.861 1.00 53.41 222 ALA A CA 1
ATOM 1663 C C . ALA A 1 222 ? 20.212 -39.212 24.477 1.00 53.41 222 ALA A C 1
ATOM 1665 O O . ALA A 1 222 ? 21.199 -39.863 24.840 1.00 53.41 222 ALA A O 1
ATOM 1666 N N . PRO A 1 223 ? 19.223 -39.793 23.770 1.00 49.34 223 PRO A N 1
ATOM 1667 C CA . PRO A 1 223 ? 19.314 -41.175 23.334 1.00 49.34 223 PRO A CA 1
ATOM 1668 C C . PRO A 1 223 ? 20.511 -41.338 22.396 1.00 49.34 223 PRO A C 1
ATOM 1670 O O . PRO A 1 223 ? 20.709 -40.557 21.464 1.00 49.34 223 PRO A O 1
ATOM 1673 N N . SER A 1 224 ? 21.302 -42.371 22.683 1.00 45.59 224 SER A N 1
ATOM 1674 C CA . SER A 1 224 ? 22.424 -42.848 21.880 1.00 45.59 224 SER A CA 1
ATOM 1675 C C . SER A 1 224 ? 22.074 -42.814 20.390 1.00 45.59 224 SER A C 1
ATOM 1677 O O . SER A 1 224 ? 21.117 -43.454 19.947 1.00 45.59 224 SER A O 1
ATOM 1679 N N . VAL A 1 225 ? 22.841 -42.017 19.644 1.00 48.44 225 VAL A N 1
ATOM 1680 C CA . VAL A 1 225 ? 22.779 -41.879 18.189 1.00 48.44 225 VAL A CA 1
ATOM 1681 C C . VAL A 1 225 ? 23.087 -43.243 17.580 1.00 48.44 225 VAL A C 1
ATOM 1683 O O . VAL A 1 225 ? 24.239 -43.624 17.401 1.00 48.44 225 VAL A O 1
ATOM 1686 N N . SER A 1 226 ? 22.027 -43.999 17.306 1.00 49.19 226 SER A N 1
ATOM 1687 C CA . SER A 1 226 ? 22.061 -45.120 16.381 1.00 49.19 226 SER A CA 1
ATOM 1688 C C . SER A 1 226 ? 22.401 -44.552 15.008 1.00 49.19 226 SER A C 1
ATOM 1690 O O . SER A 1 226 ? 21.682 -43.683 14.515 1.00 49.19 226 SER A O 1
ATOM 1692 N N . GLU A 1 227 ? 23.493 -45.040 14.424 1.00 47.38 227 GLU A N 1
ATOM 1693 C CA . GLU A 1 227 ? 23.917 -44.807 13.044 1.00 47.38 227 GLU A CA 1
ATOM 1694 C C . GLU A 1 227 ? 22.739 -45.074 12.095 1.00 47.38 227 GLU A C 1
ATOM 1696 O O .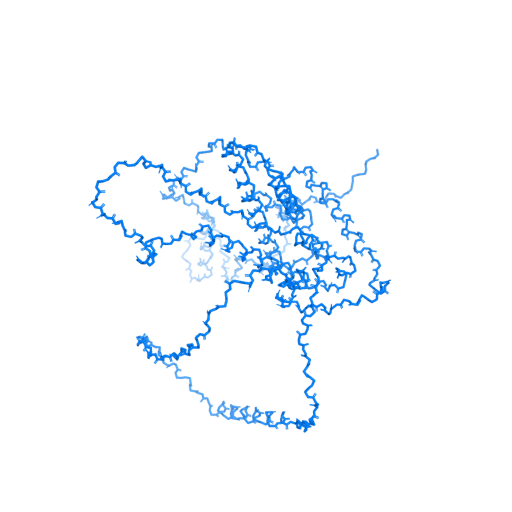 GLU A 1 227 ? 22.450 -46.210 11.717 1.00 47.38 227 GLU A O 1
ATOM 1701 N N . PHE A 1 228 ? 22.005 -44.017 11.751 1.00 49.47 228 PHE A N 1
ATOM 1702 C CA . PHE A 1 228 ? 21.131 -44.024 10.593 1.00 49.47 228 PHE A CA 1
ATOM 1703 C C . PHE A 1 228 ? 22.023 -43.823 9.370 1.00 49.47 228 PHE A C 1
ATOM 1705 O O . PHE A 1 228 ? 22.899 -42.956 9.406 1.00 49.47 228 PHE A O 1
ATOM 1712 N N . PRO A 1 229 ? 21.832 -44.608 8.298 1.00 53.97 229 PRO A N 1
ATOM 1713 C CA . PRO A 1 229 ? 22.593 -44.423 7.078 1.00 53.97 229 PRO A CA 1
ATOM 1714 C C . PRO A 1 229 ? 22.395 -42.984 6.601 1.00 53.97 229 PRO A C 1
ATOM 1716 O O . PRO A 1 229 ? 21.254 -42.537 6.460 1.00 53.97 229 PRO A O 1
ATOM 1719 N N . GLU A 1 230 ? 23.506 -42.274 6.387 1.00 47.47 230 GLU A N 1
ATOM 1720 C CA . GLU A 1 230 ? 23.572 -41.032 5.619 1.00 47.47 230 GLU A CA 1
ATOM 1721 C C . GLU A 1 230 ? 22.936 -41.300 4.254 1.00 47.47 230 GLU A C 1
ATOM 1723 O O . GLU A 1 230 ? 23.581 -41.712 3.292 1.00 47.47 230 GLU A O 1
ATOM 1728 N N . SER A 1 231 ? 21.621 -41.120 4.178 1.00 48.88 231 SER A N 1
ATOM 1729 C CA . SER A 1 231 ? 20.965 -40.908 2.908 1.00 48.88 231 SER A CA 1
ATOM 1730 C C . SER A 1 231 ? 21.458 -39.541 2.476 1.00 48.88 231 SER A C 1
ATOM 1732 O O . SER A 1 231 ? 21.037 -38.530 3.039 1.00 48.88 231 SER A O 1
ATOM 1734 N N . GLU A 1 232 ? 22.374 -39.519 1.512 1.00 53.34 232 GLU A N 1
ATOM 1735 C CA . GLU A 1 232 ? 22.630 -38.372 0.650 1.00 53.34 232 GLU A CA 1
ATOM 1736 C C . GLU A 1 232 ? 21.298 -37.993 -0.015 1.00 53.34 232 GLU A C 1
ATOM 1738 O O . GLU A 1 232 ? 20.999 -38.352 -1.152 1.00 53.34 232 GLU A O 1
ATOM 1743 N N . ALA A 1 233 ? 20.426 -37.330 0.743 1.00 51.03 233 ALA A N 1
ATOM 1744 C CA . ALA A 1 233 ? 19.299 -36.605 0.220 1.00 51.03 233 ALA A CA 1
ATOM 1745 C C . ALA A 1 233 ? 19.933 -35.442 -0.524 1.00 51.03 233 ALA A C 1
ATOM 1747 O O . ALA A 1 233 ? 20.264 -34.409 0.052 1.00 51.03 233 ALA A O 1
ATOM 1748 N N . THR A 1 234 ? 20.189 -35.661 -1.809 1.00 53.94 234 THR A N 1
ATOM 1749 C CA . THR A 1 234 ? 20.356 -34.581 -2.764 1.00 53.94 234 THR A CA 1
ATOM 1750 C C . THR A 1 234 ? 19.264 -33.571 -2.449 1.00 53.94 234 THR A C 1
ATOM 1752 O O . THR A 1 234 ? 18.085 -33.910 -2.569 1.00 53.94 234 THR A O 1
ATOM 1755 N N . ASP A 1 235 ? 19.658 -32.385 -1.976 1.00 58.34 235 ASP A N 1
ATOM 1756 C CA . ASP A 1 235 ? 18.806 -31.210 -1.827 1.00 58.34 235 ASP A CA 1
ATOM 1757 C C . ASP A 1 235 ? 18.281 -30.858 -3.224 1.00 58.34 235 ASP A C 1
ATOM 1759 O O . ASP A 1 235 ? 18.733 -29.931 -3.897 1.00 58.34 235 ASP A O 1
ATOM 1763 N N . GLU A 1 236 ? 17.338 -31.654 -3.716 1.00 60.94 236 GLU A N 1
ATOM 1764 C CA . GLU A 1 236 ? 16.559 -31.376 -4.899 1.00 60.94 236 GLU A CA 1
ATOM 1765 C C . GLU A 1 236 ? 15.549 -30.327 -4.441 1.00 60.94 236 GLU A C 1
ATOM 1767 O O . GLU A 1 236 ? 14.407 -30.603 -4.068 1.00 60.94 236 GLU A O 1
ATOM 1772 N N . VAL A 1 237 ? 16.070 -29.102 -4.329 1.00 64.31 237 VAL A N 1
ATOM 1773 C CA . VAL A 1 237 ? 15.384 -27.878 -3.936 1.00 64.31 237 VAL A CA 1
ATOM 1774 C C . VAL A 1 237 ? 14.173 -27.742 -4.848 1.00 64.31 237 VAL A C 1
ATOM 1776 O O . VAL A 1 237 ? 14.254 -27.170 -5.934 1.00 64.31 237 VAL A O 1
ATOM 1779 N N . SER A 1 238 ? 13.048 -28.302 -4.402 1.00 64.81 238 SER A N 1
ATOM 1780 C CA . SER A 1 238 ? 11.810 -28.346 -5.165 1.00 64.81 238 SER A CA 1
ATOM 1781 C C . SER A 1 238 ? 11.451 -26.927 -5.584 1.00 64.81 238 SER A C 1
ATOM 1783 O O . SER A 1 238 ? 11.249 -26.021 -4.765 1.00 64.81 238 SER A O 1
ATOM 1785 N N . SER A 1 239 ? 11.468 -26.704 -6.893 1.00 75.75 239 SER A N 1
ATOM 1786 C CA . SER A 1 239 ? 11.147 -25.426 -7.495 1.00 75.75 239 SER A CA 1
ATOM 1787 C C . SER A 1 239 ? 9.644 -25.220 -7.455 1.00 75.75 239 SER A C 1
ATOM 1789 O O . SER A 1 239 ? 8.916 -25.676 -8.338 1.00 75.75 239 SER A O 1
ATOM 1791 N N . HIS A 1 240 ? 9.160 -24.558 -6.410 1.00 79.50 240 HIS A N 1
ATOM 1792 C CA . HIS A 1 240 ? 7.744 -24.235 -6.316 1.00 79.50 240 HIS A CA 1
ATOM 1793 C C . HIS A 1 240 ? 7.416 -23.035 -7.224 1.00 79.50 240 HIS A C 1
ATOM 1795 O O . HIS A 1 240 ? 8.101 -22.007 -7.133 1.00 79.50 240 HIS A O 1
ATOM 1801 N N . PRO A 1 241 ? 6.400 -23.154 -8.104 1.00 89.00 241 PRO A N 1
ATOM 1802 C CA . PRO A 1 241 ? 5.928 -22.042 -8.923 1.00 89.00 241 PRO A CA 1
ATOM 1803 C C . PRO A 1 241 ? 5.339 -20.923 -8.043 1.00 89.00 241 PRO A C 1
ATOM 1805 O O . PRO A 1 241 ? 4.969 -21.182 -6.896 1.00 89.00 241 PRO A O 1
ATOM 1808 N N . PRO A 1 242 ? 5.229 -19.683 -8.557 1.00 92.44 242 PRO A N 1
ATOM 1809 C CA . PRO A 1 242 ? 4.587 -18.591 -7.829 1.00 92.44 242 PRO A CA 1
ATOM 1810 C C . PRO A 1 242 ? 3.151 -18.957 -7.441 1.00 92.44 242 PRO A C 1
ATOM 1812 O O . PRO A 1 242 ? 2.361 -19.400 -8.278 1.00 92.44 242 PRO A O 1
ATOM 1815 N N . HIS A 1 243 ? 2.802 -18.749 -6.171 1.00 93.94 243 HIS A N 1
ATOM 1816 C CA . HIS A 1 243 ? 1.449 -18.986 -5.683 1.00 93.94 243 HIS A CA 1
ATOM 1817 C C . HIS A 1 243 ? 0.553 -17.780 -5.972 1.00 93.94 243 HIS A C 1
ATOM 1819 O O . HIS A 1 243 ? 0.908 -16.640 -5.672 1.00 93.94 243 HIS A O 1
ATOM 1825 N N . TYR A 1 244 ? -0.635 -18.029 -6.523 1.00 95.06 244 TYR A N 1
ATOM 1826 C CA . TYR A 1 244 ? -1.669 -17.012 -6.733 1.00 95.06 244 TYR A CA 1
ATOM 1827 C C . TYR A 1 244 ? -2.618 -16.934 -5.530 1.00 95.06 244 TYR A C 1
ATOM 1829 O O . TYR A 1 244 ? -2.875 -17.966 -4.903 1.00 95.06 244 TYR A O 1
ATOM 1837 N N . PRO A 1 245 ? -3.183 -15.750 -5.221 1.00 96.19 245 PRO A N 1
ATOM 1838 C CA . PRO A 1 245 ? -4.102 -15.566 -4.102 1.00 96.19 245 PRO A CA 1
ATOM 1839 C C . PRO A 1 245 ? -5.482 -16.158 -4.430 1.00 96.19 245 PRO A C 1
ATOM 1841 O O . PRO A 1 245 ? -6.443 -15.445 -4.710 1.00 96.19 245 PRO A O 1
ATOM 1844 N N . THR A 1 246 ? -5.591 -17.486 -4.448 1.00 93.69 246 THR A N 1
ATOM 1845 C CA . THR A 1 246 ? -6.875 -18.159 -4.675 1.00 93.69 246 THR A CA 1
ATOM 1846 C C . THR A 1 246 ? -7.793 -17.970 -3.462 1.00 93.69 246 THR A C 1
ATOM 1848 O O . THR A 1 246 ? -7.302 -17.884 -2.334 1.00 93.69 246 THR A O 1
ATOM 1851 N N . PRO A 1 247 ? -9.128 -17.945 -3.630 1.00 92.50 247 PRO A N 1
ATOM 1852 C CA . PRO A 1 247 ? -10.050 -17.797 -2.502 1.00 92.50 247 PRO A CA 1
ATOM 1853 C C . PRO A 1 247 ? -9.834 -18.845 -1.403 1.00 92.50 247 PRO A C 1
ATOM 1855 O O . PRO A 1 247 ? -9.820 -18.499 -0.226 1.00 92.50 247 PRO A O 1
ATOM 1858 N N . SER A 1 248 ? -9.586 -20.106 -1.773 1.00 91.38 248 SER A N 1
ATOM 1859 C CA . SER A 1 248 ? -9.287 -21.180 -0.816 1.00 91.38 248 SER A CA 1
ATOM 1860 C C . SER A 1 248 ? -8.005 -20.903 -0.024 1.00 91.38 248 SER A C 1
ATOM 1862 O O . SER A 1 248 ? -7.985 -21.087 1.192 1.00 91.38 248 SER A O 1
ATOM 1864 N N . LEU A 1 249 ? -6.959 -20.393 -0.685 1.00 93.06 249 LEU A N 1
ATOM 1865 C CA . LEU A 1 249 ? -5.712 -20.008 -0.028 1.00 93.06 249 LEU A CA 1
ATOM 1866 C C . LEU A 1 249 ? -5.915 -18.805 0.904 1.00 93.06 249 LEU A C 1
ATOM 1868 O O . LEU A 1 249 ? -5.495 -18.844 2.055 1.00 93.06 249 LEU A O 1
ATOM 1872 N N . LEU A 1 250 ? -6.619 -17.764 0.458 1.00 94.25 250 LEU A N 1
ATOM 1873 C CA . LEU A 1 250 ? -6.914 -16.575 1.269 1.00 94.25 250 LEU A CA 1
ATOM 1874 C C . LEU A 1 250 ? -7.762 -16.897 2.501 1.00 94.25 250 LEU A C 1
ATOM 1876 O O . LEU A 1 250 ? -7.584 -16.294 3.560 1.00 94.25 250 LEU A O 1
ATOM 1880 N N . LEU A 1 251 ? -8.700 -17.837 2.376 1.00 92.88 251 LEU A N 1
ATOM 1881 C CA . LEU A 1 251 ? -9.489 -18.306 3.507 1.00 92.88 251 LEU A CA 1
ATOM 1882 C C . LEU A 1 251 ? -8.615 -19.083 4.501 1.00 92.88 251 LEU A C 1
ATOM 1884 O O . LEU A 1 251 ? -8.808 -18.913 5.703 1.00 92.88 251 LEU A O 1
ATOM 1888 N N . SER A 1 252 ? -7.628 -19.851 4.019 1.00 92.62 252 SER A N 1
ATOM 1889 C CA . SER A 1 252 ? -6.697 -20.613 4.869 1.00 92.62 252 SER A CA 1
ATOM 1890 C C . SER A 1 252 ? -5.724 -19.744 5.675 1.00 92.62 252 SER A C 1
ATOM 1892 O O . SER A 1 252 ? -5.241 -20.182 6.715 1.00 92.62 252 SER A O 1
ATOM 1894 N N . ILE A 1 253 ? -5.461 -18.508 5.234 1.00 95.44 253 ILE A N 1
ATOM 1895 C CA . ILE A 1 253 ? -4.609 -17.562 5.961 1.00 95.44 253 ILE A CA 1
ATOM 1896 C C . ILE A 1 253 ? -5.375 -17.040 7.194 1.00 95.44 253 ILE A C 1
ATOM 1898 O O . ILE A 1 253 ? -6.464 -16.469 7.042 1.00 95.44 253 ILE A O 1
ATOM 1902 N N . PRO A 1 254 ? -4.831 -17.195 8.418 1.00 95.62 254 PRO A N 1
ATOM 1903 C CA . PRO A 1 254 ? -5.447 -16.639 9.617 1.00 95.62 254 PRO A CA 1
ATOM 1904 C C . PRO A 1 254 ? -5.567 -15.112 9.543 1.00 95.62 254 PRO A C 1
ATOM 1906 O O . PRO A 1 254 ? -4.667 -14.437 9.051 1.00 95.62 254 PRO A O 1
ATOM 1909 N N . ALA A 1 255 ? -6.653 -14.540 10.073 1.00 95.69 255 ALA A N 1
ATOM 1910 C CA . ALA A 1 255 ? -6.917 -13.099 9.954 1.00 95.69 255 ALA A CA 1
ATOM 1911 C C . ALA A 1 255 ? -5.779 -12.227 10.524 1.00 95.69 255 ALA A C 1
ATOM 1913 O O . ALA A 1 255 ? -5.389 -11.241 9.906 1.00 95.69 255 ALA A O 1
ATOM 1914 N N . TYR A 1 256 ? -5.177 -12.647 11.640 1.00 96.75 256 TYR A N 1
ATOM 1915 C CA . TYR A 1 256 ? -4.067 -11.939 12.287 1.00 96.75 256 TYR A CA 1
ATOM 1916 C C . TYR A 1 256 ? -2.746 -11.978 11.494 1.00 96.75 256 TYR A C 1
ATOM 1918 O O . TYR A 1 256 ? -1.829 -11.220 11.794 1.00 96.75 256 TYR A O 1
ATOM 1926 N N . TYR A 1 257 ? -2.623 -12.827 10.464 1.00 97.75 257 TYR A N 1
ATOM 1927 C CA . TYR A 1 257 ? -1.467 -12.801 9.558 1.00 97.75 257 TYR A CA 1
ATOM 1928 C C . TYR A 1 257 ? -1.564 -11.653 8.549 1.00 97.75 257 TYR A C 1
ATOM 1930 O O . TYR A 1 257 ? -0.540 -11.212 8.033 1.00 97.75 257 TYR A O 1
ATOM 1938 N N . ILE 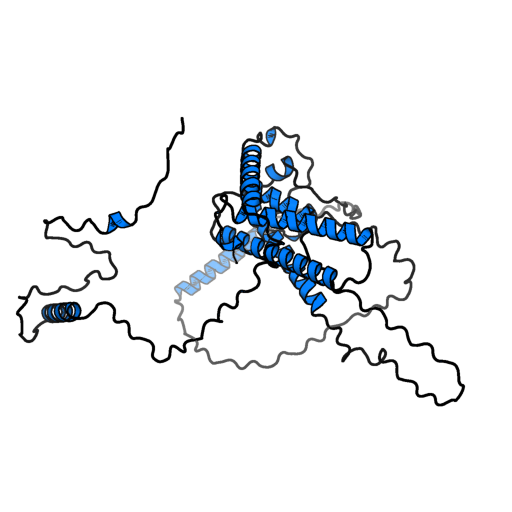A 1 258 ? -2.774 -11.178 8.238 1.00 97.88 258 ILE A N 1
ATOM 1939 C CA . ILE A 1 258 ? -3.003 -10.246 7.130 1.00 97.88 258 ILE A CA 1
ATOM 1940 C C . ILE A 1 258 ? -2.293 -8.904 7.359 1.00 97.88 258 ILE A C 1
ATOM 1942 O O . ILE A 1 258 ? -1.550 -8.508 6.459 1.00 97.88 258 ILE A O 1
ATOM 1946 N N . PRO A 1 259 ? -2.418 -8.223 8.519 1.00 97.94 259 PRO A N 1
ATOM 1947 C CA . PRO A 1 259 ? -1.688 -6.973 8.747 1.00 97.94 259 PRO A CA 1
ATOM 1948 C C . PRO A 1 259 ? -0.173 -7.163 8.629 1.00 97.94 259 PRO A C 1
ATOM 1950 O O . PRO A 1 259 ? 0.520 -6.372 7.989 1.00 97.94 259 PRO A O 1
ATOM 1953 N N . ARG A 1 260 ? 0.339 -8.292 9.138 1.00 98.06 260 ARG A N 1
ATOM 1954 C CA . ARG A 1 260 ? 1.762 -8.627 9.046 1.00 98.06 260 ARG A CA 1
ATOM 1955 C C . ARG A 1 260 ? 2.223 -8.867 7.606 1.00 98.06 260 ARG A C 1
ATOM 1957 O O . ARG A 1 260 ? 3.313 -8.441 7.240 1.00 98.06 260 ARG A O 1
ATOM 1964 N N . LEU A 1 261 ? 1.397 -9.500 6.776 1.00 98.00 261 LEU A N 1
ATOM 1965 C CA . LEU A 1 261 ? 1.678 -9.675 5.350 1.00 98.00 261 LEU A CA 1
ATOM 1966 C C . LEU A 1 261 ? 1.697 -8.342 4.603 1.00 98.00 261 LEU A C 1
ATOM 1968 O O . LEU A 1 261 ? 2.584 -8.120 3.783 1.00 98.00 261 LEU A O 1
ATOM 1972 N N . LEU A 1 262 ? 0.760 -7.440 4.904 1.00 98.25 262 LEU A N 1
ATOM 1973 C CA . LEU A 1 262 ? 0.749 -6.091 4.331 1.00 98.25 262 LEU A CA 1
ATOM 1974 C C . LEU A 1 262 ? 2.014 -5.310 4.711 1.00 98.25 262 LEU A C 1
ATOM 1976 O O . LEU A 1 262 ? 2.595 -4.640 3.857 1.00 98.25 262 LEU A O 1
ATOM 1980 N N . PHE A 1 263 ? 2.487 -5.463 5.950 1.00 97.81 263 PHE A N 1
ATOM 1981 C CA . PHE A 1 263 ? 3.766 -4.908 6.391 1.00 97.81 263 PHE A CA 1
ATOM 1982 C C . PHE A 1 263 ? 4.957 -5.480 5.599 1.00 97.81 263 PHE A C 1
ATOM 1984 O O . PHE A 1 263 ? 5.817 -4.724 5.151 1.00 97.81 263 PHE A O 1
ATOM 1991 N N . HIS A 1 264 ? 4.990 -6.790 5.326 1.00 98.00 264 HIS A N 1
ATOM 1992 C CA . HIS A 1 264 ? 6.042 -7.387 4.484 1.00 98.00 264 HIS A CA 1
ATOM 1993 C C . HIS A 1 264 ? 6.071 -6.789 3.073 1.00 98.00 264 HIS A C 1
ATOM 1995 O O . HIS A 1 264 ? 7.149 -6.461 2.574 1.00 98.00 264 HIS A O 1
ATOM 2001 N N . PHE A 1 265 ? 4.901 -6.583 2.454 1.00 98.06 265 PHE A N 1
ATOM 2002 C CA . PHE A 1 265 ? 4.792 -5.905 1.157 1.00 98.06 265 PHE A CA 1
ATOM 2003 C C . PHE A 1 265 ? 5.312 -4.468 1.201 1.00 98.06 265 PHE A C 1
ATOM 2005 O O . PHE A 1 265 ? 5.978 -4.035 0.260 1.00 98.06 265 PHE A O 1
ATOM 2012 N N . GLN A 1 266 ? 5.036 -3.739 2.285 1.00 97.50 266 GLN A N 1
ATOM 2013 C CA . GLN A 1 266 ? 5.571 -2.396 2.489 1.00 97.50 266 GLN A CA 1
ATOM 2014 C C . GLN A 1 266 ? 7.101 -2.422 2.520 1.00 97.50 266 GLN A C 1
ATOM 2016 O O . GLN A 1 266 ? 7.731 -1.669 1.780 1.00 97.50 266 GLN A O 1
ATOM 2021 N N . CYS A 1 267 ? 7.702 -3.312 3.313 1.00 97.12 267 CYS A N 1
ATOM 2022 C CA . CYS A 1 267 ? 9.155 -3.452 3.375 1.00 97.12 267 CYS A CA 1
ATOM 2023 C C . CYS A 1 267 ? 9.757 -3.788 2.003 1.00 97.12 267 CYS A C 1
ATOM 2025 O O . CYS A 1 267 ? 10.713 -3.139 1.590 1.00 97.12 267 CYS A O 1
ATOM 2027 N N . TRP A 1 268 ? 9.179 -4.739 1.260 1.00 96.94 268 TRP A N 1
ATOM 2028 C CA . TRP A 1 268 ? 9.666 -5.085 -0.083 1.00 96.94 268 TRP A CA 1
ATOM 2029 C C . TRP A 1 268 ? 9.590 -3.913 -1.058 1.00 96.94 268 TRP A C 1
ATOM 2031 O O . TRP A 1 268 ? 10.478 -3.746 -1.892 1.00 96.94 268 TRP A O 1
ATOM 2041 N N . LEU A 1 269 ? 8.534 -3.103 -0.975 1.00 96.19 269 LEU A N 1
ATOM 2042 C CA . LEU A 1 269 ? 8.373 -1.943 -1.841 1.00 96.19 269 LEU A CA 1
ATOM 2043 C C . LEU A 1 269 ? 9.392 -0.844 -1.518 1.00 96.19 269 LEU A C 1
ATOM 2045 O O . LEU A 1 269 ? 9.976 -0.283 -2.441 1.00 96.19 269 LEU A O 1
ATOM 2049 N N . VAL A 1 270 ? 9.637 -0.582 -0.231 1.00 95.94 270 VAL A N 1
ATOM 2050 C CA . VAL A 1 270 ? 10.661 0.376 0.214 1.00 95.94 270 VAL A CA 1
ATOM 2051 C C . VAL A 1 270 ? 12.045 -0.061 -0.261 1.00 95.94 270 VAL A C 1
ATOM 2053 O O . VAL A 1 270 ? 12.723 0.725 -0.912 1.00 95.94 270 VAL A O 1
ATOM 2056 N N . THR A 1 271 ? 12.424 -1.328 -0.063 1.00 96.06 271 THR A N 1
ATOM 2057 C CA . THR A 1 271 ? 13.714 -1.848 -0.548 1.00 96.06 271 THR A CA 1
ATOM 2058 C C . THR A 1 271 ? 13.858 -1.693 -2.063 1.00 96.06 271 THR A C 1
ATOM 2060 O O . THR A 1 271 ? 14.890 -1.236 -2.544 1.00 96.06 271 THR A O 1
ATOM 2063 N N . LYS A 1 272 ? 12.808 -1.993 -2.841 1.00 94.88 272 LYS A N 1
ATOM 2064 C CA . LYS A 1 272 ? 12.835 -1.784 -4.300 1.00 94.88 272 LYS A CA 1
ATOM 2065 C C . LYS A 1 272 ? 13.033 -0.318 -4.679 1.00 94.88 272 LYS A C 1
ATOM 2067 O O . LYS A 1 272 ? 13.689 -0.037 -5.681 1.00 94.88 272 LYS A O 1
ATOM 2072 N N . GLN A 1 273 ? 12.435 0.604 -3.926 1.00 94.75 273 GLN A N 1
ATOM 2073 C CA . GLN A 1 273 ? 12.600 2.035 -4.151 1.00 94.75 273 GLN A CA 1
ATOM 2074 C C . GLN A 1 273 ? 14.032 2.483 -3.839 1.00 94.75 273 GLN A C 1
ATOM 2076 O O . GLN A 1 273 ? 14.638 3.161 -4.665 1.00 94.75 273 GLN A O 1
ATOM 2081 N N . GLU A 1 274 ? 14.593 2.050 -2.712 1.00 94.38 274 GLU A N 1
ATOM 2082 C CA . GLU A 1 274 ? 15.985 2.323 -2.340 1.00 94.38 274 GLU A CA 1
ATOM 2083 C C . GLU A 1 274 ? 16.962 1.781 -3.393 1.00 94.38 274 GLU A C 1
ATOM 2085 O O . GLU A 1 274 ? 17.855 2.502 -3.836 1.00 94.38 274 GLU A O 1
ATOM 2090 N N . ASP A 1 275 ? 16.749 0.554 -3.879 1.00 93.19 275 ASP A N 1
ATOM 2091 C CA . ASP A 1 275 ? 17.550 -0.041 -4.954 1.00 93.19 275 ASP A CA 1
ATOM 2092 C C . ASP A 1 275 ? 17.511 0.802 -6.235 1.00 93.19 275 ASP A C 1
ATOM 2094 O O . ASP A 1 275 ? 18.530 0.994 -6.903 1.00 93.19 275 ASP A O 1
ATOM 2098 N N . TYR A 1 276 ? 16.346 1.349 -6.581 1.00 93.06 276 TYR A N 1
ATOM 2099 C CA . TYR A 1 276 ? 16.197 2.224 -7.739 1.00 93.06 276 TYR A CA 1
ATOM 2100 C C . TYR A 1 276 ? 16.885 3.575 -7.555 1.00 93.06 276 TYR A C 1
ATOM 2102 O O . TYR A 1 276 ? 17.569 4.049 -8.466 1.00 93.06 276 TYR A O 1
ATOM 2110 N N . GLU A 1 277 ? 16.733 4.187 -6.384 1.00 92.12 277 GLU A N 1
ATOM 2111 C CA . GLU A 1 277 ? 17.404 5.440 -6.049 1.00 92.12 277 GLU A CA 1
ATOM 2112 C C . GLU A 1 277 ? 18.923 5.258 -6.066 1.00 92.12 277 GLU A C 1
ATOM 2114 O O . GLU A 1 277 ? 19.631 6.085 -6.644 1.00 92.12 277 GLU A O 1
ATOM 2119 N N . MET A 1 278 ? 19.428 4.139 -5.539 1.00 92.25 278 MET A N 1
ATOM 2120 C CA . MET A 1 278 ? 20.832 3.760 -5.669 1.00 92.25 278 MET A CA 1
ATOM 2121 C C . MET A 1 278 ? 21.238 3.618 -7.139 1.00 92.25 278 MET A C 1
ATOM 2123 O O . MET A 1 278 ? 22.270 4.159 -7.523 1.00 92.25 278 MET A O 1
ATOM 2127 N N . MET A 1 279 ? 20.436 2.967 -7.989 1.00 89.81 279 MET A N 1
ATOM 2128 C CA . MET A 1 279 ? 20.748 2.818 -9.419 1.00 89.81 279 MET A CA 1
ATOM 2129 C C . MET A 1 279 ? 20.768 4.144 -10.192 1.00 89.81 279 MET A C 1
ATOM 2131 O O . MET A 1 279 ? 21.590 4.293 -11.096 1.00 89.81 279 MET A O 1
ATOM 2135 N N . ILE A 1 280 ? 19.887 5.098 -9.875 1.00 89.56 280 ILE A N 1
ATOM 2136 C CA . ILE A 1 280 ? 19.890 6.424 -10.518 1.00 89.56 280 ILE A CA 1
ATOM 2137 C C . ILE A 1 280 ? 21.053 7.276 -10.011 1.00 89.56 280 ILE A C 1
ATOM 2139 O O . ILE A 1 280 ? 21.735 7.924 -10.805 1.00 89.56 280 ILE A O 1
ATOM 2143 N N . ASN A 1 281 ? 21.260 7.300 -8.693 1.00 89.75 281 ASN A N 1
ATOM 2144 C CA . ASN A 1 281 ? 22.274 8.137 -8.056 1.00 89.75 281 ASN A CA 1
ATOM 2145 C C . ASN A 1 281 ? 23.686 7.571 -8.216 1.00 89.75 281 ASN A C 1
ATOM 2147 O O . ASN A 1 281 ? 24.659 8.289 -7.976 1.00 89.75 281 ASN A O 1
ATOM 2151 N N . TYR A 1 282 ? 23.816 6.311 -8.643 1.00 87.06 282 TYR A N 1
ATOM 2152 C CA . TYR A 1 282 ? 25.083 5.724 -9.042 1.00 87.06 282 TYR A CA 1
ATOM 2153 C C . TYR A 1 282 ? 25.609 6.431 -10.294 1.00 87.06 282 TYR A C 1
ATOM 2155 O O . TYR A 1 282 ? 25.465 5.973 -11.426 1.00 87.06 282 TYR A O 1
ATOM 2163 N N . VAL A 1 283 ? 26.269 7.567 -10.083 1.00 76.75 283 VAL A N 1
ATOM 2164 C CA . VAL A 1 283 ? 27.243 8.104 -11.020 1.00 76.75 283 VAL A CA 1
ATOM 2165 C C . VAL A 1 283 ? 28.445 7.179 -10.884 1.00 76.75 283 VAL A C 1
ATOM 2167 O O . VAL A 1 283 ? 29.075 7.189 -9.824 1.00 76.75 283 VAL A O 1
ATOM 2170 N N . PRO A 1 284 ? 28.783 6.356 -11.896 1.00 70.31 284 PRO A N 1
ATOM 2171 C CA . PRO A 1 284 ? 30.020 5.599 -11.849 1.00 70.31 284 PRO A CA 1
ATOM 2172 C C . PRO A 1 284 ? 31.113 6.640 -11.660 1.00 70.31 284 PRO A C 1
ATOM 2174 O O . PRO A 1 284 ? 31.280 7.495 -12.530 1.00 70.31 284 PRO A O 1
ATOM 2177 N N . SER A 1 285 ? 31.775 6.647 -10.504 1.00 62.97 285 SER A N 1
ATOM 2178 C CA . SER A 1 285 ? 32.809 7.620 -10.174 1.00 62.97 285 SER A CA 1
ATOM 2179 C C . SER A 1 285 ? 33.957 7.456 -11.165 1.00 62.97 285 SER A C 1
ATOM 2181 O O . SER A 1 285 ? 34.943 6.779 -10.893 1.00 62.97 285 SER A O 1
ATOM 2183 N N . THR A 1 286 ? 33.843 8.068 -12.343 1.00 60.09 286 THR A N 1
ATOM 2184 C CA . THR A 1 286 ? 34.860 8.028 -13.399 1.00 60.09 286 THR A CA 1
ATOM 2185 C C . THR A 1 286 ? 36.152 8.696 -12.935 1.00 60.09 286 THR A C 1
ATOM 2187 O O . THR A 1 286 ? 37.210 8.444 -13.504 1.00 60.09 286 THR A O 1
ATOM 2190 N N . ILE A 1 287 ? 36.083 9.473 -11.848 1.00 65.94 287 ILE A N 1
ATOM 2191 C CA . ILE A 1 287 ? 37.225 10.052 -11.137 1.00 65.94 287 ILE A CA 1
ATOM 2192 C C . ILE A 1 287 ? 38.098 8.962 -10.483 1.00 65.94 287 ILE A C 1
ATOM 2194 O O . ILE A 1 287 ? 39.315 9.116 -10.443 1.00 65.94 287 ILE A O 1
ATOM 2198 N N . PHE A 1 288 ? 37.511 7.843 -10.040 1.00 62.91 288 PHE A N 1
ATOM 2199 C CA . PHE A 1 288 ? 38.224 6.718 -9.417 1.00 62.91 288 PHE A CA 1
ATOM 2200 C C . PHE A 1 288 ? 38.281 5.465 -10.294 1.00 62.91 288 PHE A C 1
ATOM 2202 O O . PHE A 1 288 ? 38.715 4.411 -9.825 1.00 62.91 288 PHE A O 1
ATOM 2209 N N . ALA A 1 289 ? 37.879 5.552 -11.566 1.00 65.12 289 ALA A N 1
ATOM 2210 C CA . ALA A 1 289 ? 38.121 4.456 -12.492 1.00 65.12 289 ALA A CA 1
ATOM 2211 C C . ALA A 1 289 ? 39.637 4.169 -12.503 1.00 65.12 289 ALA A C 1
ATOM 2213 O O . ALA A 1 289 ? 40.422 5.101 -12.723 1.00 65.12 289 ALA A O 1
ATOM 2214 N N . PRO A 1 290 ? 40.070 2.924 -12.224 1.00 63.06 290 PRO A N 1
ATOM 2215 C CA . PRO A 1 290 ? 41.483 2.596 -12.138 1.00 63.06 290 PRO A CA 1
ATOM 2216 C C . PRO A 1 290 ? 42.190 3.057 -13.411 1.00 63.06 290 PRO A C 1
ATOM 2218 O O . PRO A 1 290 ? 41.681 2.906 -14.524 1.00 63.06 290 PRO A O 1
ATOM 2221 N N . SER A 1 291 ? 43.374 3.644 -13.242 1.00 59.66 291 SER A N 1
ATOM 2222 C CA . SER A 1 291 ? 44.170 4.265 -14.307 1.00 59.66 291 SER A CA 1
ATOM 2223 C C . SER A 1 291 ? 44.489 3.325 -15.480 1.00 59.66 291 SER A C 1
ATOM 2225 O O . SER A 1 291 ? 44.852 3.807 -16.550 1.00 59.66 291 SER A O 1
ATOM 2227 N N . SER A 1 292 ? 44.280 2.013 -15.326 1.00 62.78 292 SER A N 1
ATOM 2228 C CA . SER A 1 292 ? 44.332 1.011 -16.396 1.00 62.78 292 SER A CA 1
ATOM 2229 C C . SER A 1 292 ? 43.227 1.162 -17.454 1.00 62.78 292 SER A C 1
ATOM 2231 O O . SER A 1 292 ? 43.464 0.845 -18.617 1.00 62.78 292 SER A O 1
ATOM 2233 N N . LEU A 1 293 ? 42.047 1.686 -17.095 1.00 58.31 293 LEU A N 1
ATOM 2234 C CA . LEU A 1 293 ? 40.951 1.992 -18.029 1.00 58.31 293 LEU A CA 1
ATOM 2235 C C . LEU A 1 293 ? 41.035 3.412 -18.597 1.00 58.31 293 LEU A C 1
ATOM 2237 O O . LEU A 1 293 ? 40.357 3.739 -19.575 1.00 58.31 293 LEU A O 1
ATOM 2241 N N . ARG A 1 294 ? 41.903 4.258 -18.031 1.00 65.81 294 ARG A N 1
ATOM 2242 C CA . ARG A 1 294 ? 42.219 5.574 -18.583 1.00 65.81 294 ARG A CA 1
ATOM 2243 C C . ARG A 1 294 ? 43.126 5.369 -19.790 1.00 65.81 294 ARG A C 1
ATOM 2245 O O . ARG A 1 294 ? 44.345 5.475 -19.689 1.00 65.81 294 ARG A O 1
ATOM 2252 N N . ARG A 1 295 ? 42.514 5.020 -20.926 1.00 62.19 295 ARG A N 1
ATOM 2253 C CA . ARG A 1 295 ? 43.174 4.835 -22.224 1.00 62.19 295 ARG A CA 1
ATOM 2254 C C . ARG A 1 295 ? 44.102 6.030 -22.457 1.00 62.19 295 ARG A C 1
ATOM 2256 O O . ARG A 1 295 ? 43.643 7.141 -22.712 1.00 62.19 295 ARG A O 1
ATOM 2263 N N . LYS A 1 296 ? 45.404 5.813 -22.259 1.00 61.56 296 LYS A N 1
ATOM 2264 C CA . LYS A 1 296 ? 46.439 6.839 -22.387 1.00 61.56 296 LYS A CA 1
ATOM 2265 C C . LYS A 1 296 ? 46.371 7.317 -23.840 1.00 61.56 296 LYS A C 1
ATOM 2267 O O . LYS A 1 296 ? 46.497 6.463 -24.720 1.00 61.56 296 LYS A O 1
ATOM 2272 N N . PRO A 1 297 ? 46.105 8.605 -24.123 1.00 59.00 297 PRO A N 1
ATOM 2273 C CA . PRO A 1 297 ? 46.148 9.099 -25.490 1.00 59.00 297 PRO A CA 1
ATOM 2274 C C . PRO A 1 297 ? 47.578 8.888 -25.984 1.00 59.00 297 PRO A C 1
ATOM 2276 O O . PRO A 1 297 ? 48.501 9.578 -25.556 1.00 59.00 297 PRO A O 1
ATOM 2279 N N . GLN A 1 298 ? 47.783 7.854 -26.801 1.00 54.72 298 GLN A N 1
ATOM 2280 C CA . GLN A 1 298 ? 49.045 7.639 -27.484 1.00 54.72 298 GLN A CA 1
ATOM 2281 C C . GLN A 1 298 ? 49.182 8.762 -28.505 1.00 54.72 298 GLN A C 1
ATOM 2283 O O . GLN A 1 298 ? 48.613 8.725 -29.590 1.00 54.72 298 GLN A O 1
ATOM 2288 N N . THR A 1 299 ? 49.928 9.789 -28.119 1.00 53.84 299 THR A N 1
ATOM 2289 C CA . THR A 1 299 ? 50.543 10.756 -29.019 1.00 53.84 299 THR A CA 1
ATOM 2290 C C . THR A 1 299 ? 51.636 10.038 -29.808 1.00 53.84 299 THR A C 1
ATOM 2292 O O . THR A 1 299 ? 52.817 10.150 -29.490 1.00 53.84 299 THR A O 1
ATOM 2295 N N . SER A 1 300 ? 51.254 9.240 -30.803 1.00 53.50 300 SER A N 1
ATOM 2296 C CA . SER A 1 300 ? 52.168 8.779 -31.844 1.00 53.50 300 SER A CA 1
ATOM 2297 C C . SER A 1 300 ? 52.086 9.754 -33.013 1.00 53.50 300 SER A C 1
ATOM 2299 O O . SER A 1 300 ? 51.206 9.707 -33.868 1.00 53.50 300 SER A O 1
ATOM 2301 N N . SER A 1 301 ? 53.038 10.682 -33.026 1.00 58.66 301 SER A N 1
ATOM 2302 C CA . SER A 1 301 ? 53.398 11.475 -34.191 1.00 58.66 301 SER A CA 1
ATOM 2303 C C . SER A 1 301 ? 53.935 10.551 -35.288 1.00 58.66 301 SER A C 1
ATOM 2305 O O . SER A 1 301 ? 55.119 10.225 -35.307 1.00 58.66 301 SER A O 1
ATOM 2307 N N . SER A 1 302 ? 53.081 10.125 -36.213 1.00 53.31 302 SER A N 1
ATOM 2308 C CA . SER A 1 302 ? 53.532 9.759 -37.556 1.00 53.31 302 SER A CA 1
ATOM 2309 C C . SER A 1 302 ? 52.418 10.025 -38.559 1.00 53.31 302 SER A C 1
ATOM 2311 O O . SER A 1 302 ? 51.303 9.523 -38.459 1.00 53.31 302 SER A O 1
ATOM 2313 N N . SER A 1 303 ? 52.748 10.911 -39.485 1.00 57.78 303 SER A N 1
ATOM 2314 C CA . SER A 1 303 ? 51.984 11.345 -40.638 1.00 57.78 303 SER A CA 1
ATOM 2315 C C . SER A 1 303 ? 51.596 10.171 -41.535 1.00 57.78 303 SER A C 1
ATOM 2317 O O . SER A 1 303 ? 52.468 9.583 -42.166 1.00 57.78 303 SER A O 1
ATOM 2319 N N . THR A 1 304 ? 50.304 9.878 -41.669 1.00 51.12 304 THR A N 1
ATOM 2320 C CA . THR A 1 304 ? 49.702 9.421 -42.933 1.00 51.12 304 THR A CA 1
ATOM 2321 C C . THR A 1 304 ? 48.216 9.771 -42.912 1.00 51.12 304 THR A C 1
ATOM 2323 O O . THR A 1 304 ? 47.430 9.258 -42.121 1.00 51.12 304 THR A O 1
ATOM 2326 N N . THR A 1 305 ? 47.855 10.704 -43.781 1.00 55.38 305 THR A N 1
ATOM 2327 C CA . THR A 1 305 ? 46.513 11.195 -44.091 1.00 55.38 305 THR A CA 1
ATOM 2328 C C . THR A 1 305 ? 45.573 10.044 -44.456 1.00 55.38 305 THR A C 1
ATOM 2330 O O . THR A 1 305 ? 45.576 9.551 -45.578 1.00 55.38 305 THR A O 1
ATOM 2333 N N . THR A 1 306 ? 44.737 9.621 -43.510 1.00 57.91 306 THR A N 1
ATOM 2334 C CA . THR A 1 306 ? 43.543 8.805 -43.776 1.00 57.91 306 THR A CA 1
ATOM 2335 C C . THR A 1 306 ? 42.350 9.497 -43.114 1.00 57.91 306 THR A C 1
ATOM 2337 O O . THR A 1 306 ? 42.486 9.944 -41.976 1.00 57.91 306 THR A O 1
ATOM 2340 N N . PRO A 1 307 ? 41.210 9.671 -43.809 1.00 61.94 307 PRO A N 1
ATOM 2341 C CA . PRO A 1 307 ? 40.076 10.423 -43.288 1.00 61.94 307 PRO A CA 1
ATOM 2342 C C . PRO A 1 307 ? 39.467 9.693 -42.087 1.00 61.94 307 PRO A C 1
ATOM 2344 O O . PRO A 1 307 ? 38.797 8.670 -42.217 1.00 61.94 307 PRO A O 1
ATOM 2347 N N . THR A 1 308 ? 39.747 10.236 -40.906 1.00 52.28 308 THR A N 1
ATOM 2348 C CA . THR A 1 308 ? 39.239 9.800 -39.610 1.00 52.28 308 THR A CA 1
ATOM 2349 C C . THR A 1 308 ? 37.716 9.884 -39.603 1.00 52.28 308 THR A C 1
ATOM 2351 O O . THR A 1 308 ? 37.139 10.970 -39.545 1.00 52.28 308 THR A O 1
ATOM 2354 N N . LEU A 1 309 ? 37.060 8.724 -39.672 1.00 66.00 309 LEU A N 1
ATOM 2355 C CA . LEU A 1 309 ? 35.622 8.606 -39.463 1.00 66.00 309 LEU A CA 1
ATOM 2356 C C . LEU A 1 309 ? 35.285 9.061 -38.031 1.00 66.00 309 LEU A C 1
ATOM 2358 O O . LEU A 1 309 ? 35.987 8.671 -37.092 1.00 66.00 309 LEU A O 1
ATOM 2362 N N . PRO A 1 310 ? 34.242 9.890 -37.844 1.00 67.56 310 PRO A N 1
ATOM 2363 C CA . PRO A 1 310 ? 33.862 10.392 -36.532 1.00 67.56 310 PRO A CA 1
ATOM 2364 C C . PRO A 1 310 ? 33.539 9.214 -35.611 1.00 67.56 310 PRO A C 1
ATOM 2366 O O . PRO A 1 310 ? 32.696 8.375 -35.927 1.00 67.56 310 PRO A O 1
ATOM 2369 N N . LEU A 1 311 ? 34.246 9.152 -34.481 1.00 64.81 311 LEU A N 1
ATOM 2370 C CA . LEU A 1 311 ? 34.057 8.165 -33.426 1.00 64.81 311 LEU A CA 1
ATOM 2371 C C . LEU A 1 311 ? 32.588 8.229 -32.979 1.00 64.81 311 LEU A C 1
ATOM 2373 O O . LEU A 1 311 ? 32.176 9.187 -32.324 1.00 64.81 311 LEU A O 1
ATOM 2377 N N . ALA A 1 312 ? 31.786 7.256 -33.416 1.00 65.06 312 ALA A N 1
ATOM 2378 C CA . ALA A 1 312 ? 30.355 7.217 -33.159 1.00 65.06 312 ALA A CA 1
ATOM 2379 C C . ALA A 1 312 ? 30.114 7.237 -31.644 1.00 65.06 312 ALA A C 1
ATOM 2381 O O . ALA A 1 312 ? 30.523 6.319 -30.932 1.00 65.06 312 ALA A O 1
ATOM 2382 N N . ALA A 1 313 ? 29.494 8.314 -31.157 1.00 74.50 313 ALA A N 1
ATOM 2383 C CA . ALA A 1 313 ? 29.124 8.462 -29.759 1.00 74.50 313 ALA A CA 1
ATOM 2384 C C . ALA A 1 313 ? 28.286 7.248 -29.337 1.00 74.50 313 ALA A C 1
ATOM 2386 O O . ALA A 1 313 ? 27.242 6.973 -29.932 1.00 74.50 313 ALA A O 1
ATOM 2387 N N . VAL A 1 314 ? 28.765 6.505 -28.336 1.00 74.94 314 VAL A N 1
ATOM 2388 C CA . VAL A 1 314 ? 28.014 5.390 -27.753 1.00 74.94 314 VAL A CA 1
ATOM 2389 C C . VAL A 1 314 ? 26.679 5.957 -27.262 1.00 74.94 314 VAL A C 1
ATOM 2391 O O . VAL A 1 314 ? 26.693 6.931 -26.503 1.00 74.94 314 VAL A O 1
ATOM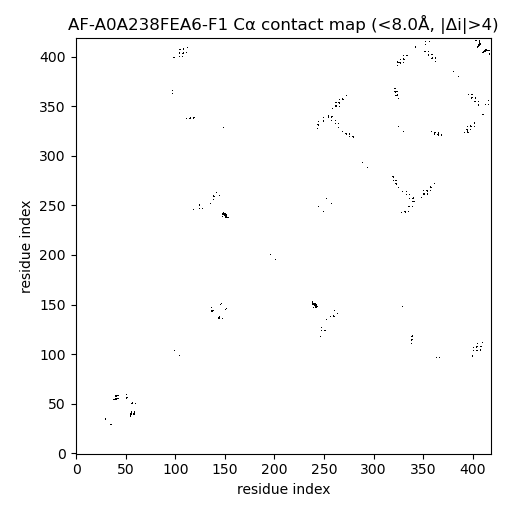 2394 N N . PRO A 1 315 ? 25.532 5.420 -27.712 1.00 74.69 315 PRO A N 1
ATOM 2395 C CA . PRO A 1 315 ? 24.235 5.953 -27.330 1.00 74.69 315 PRO A CA 1
ATOM 2396 C C . PRO A 1 315 ? 24.088 5.867 -25.810 1.00 74.69 315 PRO A C 1
ATOM 2398 O O . PRO A 1 315 ? 24.255 4.796 -25.225 1.00 74.69 315 PRO A O 1
ATOM 2401 N N . ALA A 1 316 ? 23.806 7.003 -25.169 1.00 76.56 316 ALA A N 1
ATOM 2402 C CA . ALA A 1 316 ? 23.545 7.059 -23.738 1.00 76.56 316 ALA A CA 1
ATOM 2403 C C . ALA A 1 316 ? 22.403 6.089 -23.393 1.00 76.56 316 ALA A C 1
ATOM 2405 O O . ALA A 1 316 ? 21.329 6.143 -23.997 1.00 76.56 316 ALA A O 1
ATOM 2406 N N . LYS A 1 317 ? 22.652 5.169 -22.455 1.00 81.56 317 LYS A N 1
ATOM 2407 C CA . LYS A 1 317 ? 21.649 4.214 -21.971 1.00 81.56 317 LYS A CA 1
ATOM 2408 C C . LYS A 1 317 ? 20.487 5.009 -21.367 1.00 81.56 317 LYS A C 1
ATOM 2410 O O . LYS A 1 317 ? 20.723 5.896 -20.551 1.00 81.56 317 LYS A O 1
ATOM 2415 N N . ALA A 1 318 ? 19.259 4.713 -21.790 1.00 82.75 318 ALA A N 1
ATOM 2416 C CA . ALA A 1 318 ? 18.068 5.363 -21.251 1.00 82.75 318 ALA A CA 1
ATOM 2417 C C . ALA A 1 318 ? 18.008 5.195 -19.718 1.00 82.75 318 ALA A C 1
ATOM 2419 O O . ALA A 1 318 ? 18.448 4.154 -19.213 1.00 82.75 318 ALA A O 1
ATOM 2420 N N . PRO A 1 319 ? 17.489 6.194 -18.978 1.00 85.62 319 PRO A N 1
ATOM 2421 C CA . PRO A 1 319 ? 17.361 6.096 -17.529 1.00 85.62 319 PRO A CA 1
ATOM 2422 C C . PRO A 1 319 ? 16.511 4.873 -17.146 1.00 85.62 319 PRO A C 1
ATOM 2424 O O . PRO A 1 319 ? 15.565 4.536 -17.869 1.00 85.62 319 PRO A O 1
ATOM 2427 N N . PRO A 1 320 ? 16.838 4.184 -16.038 1.00 90.31 320 PRO A N 1
ATOM 2428 C CA . PRO A 1 320 ? 16.076 3.023 -15.595 1.00 90.31 320 PRO A CA 1
ATOM 2429 C C . PRO A 1 320 ? 14.625 3.414 -15.279 1.00 90.31 320 PRO A C 1
ATOM 2431 O O . PRO A 1 320 ? 14.354 4.507 -14.769 1.00 90.31 320 PRO A O 1
ATOM 2434 N N . ARG A 1 321 ? 13.681 2.513 -15.577 1.00 90.94 321 ARG A N 1
ATOM 2435 C CA . ARG A 1 321 ? 12.265 2.700 -15.230 1.00 90.94 321 ARG A CA 1
ATOM 2436 C C . ARG A 1 321 ? 12.088 2.614 -13.706 1.00 90.94 321 ARG A C 1
ATOM 2438 O O . ARG A 1 321 ? 12.745 1.769 -13.093 1.00 90.94 321 ARG A O 1
ATOM 2445 N N . PRO A 1 322 ? 11.217 3.438 -13.103 1.00 93.00 322 PRO A N 1
ATOM 2446 C CA . PRO A 1 322 ? 10.937 3.356 -11.676 1.00 93.00 322 PRO A CA 1
ATOM 2447 C C . PRO A 1 322 ? 10.325 2.001 -11.298 1.00 93.00 322 PRO A C 1
ATOM 2449 O O . PRO A 1 322 ? 9.595 1.403 -12.097 1.00 93.00 322 PRO A O 1
ATOM 2452 N N . PRO A 1 323 ? 10.628 1.496 -10.093 1.00 92.88 323 PRO A N 1
ATOM 2453 C CA . PRO A 1 323 ? 10.202 0.190 -9.637 1.00 92.88 323 PRO A CA 1
ATOM 2454 C C . PRO A 1 323 ? 8.719 0.255 -9.290 1.00 92.88 323 PRO A C 1
ATOM 2456 O O . PRO A 1 323 ? 8.324 0.705 -8.215 1.00 92.88 323 PRO A O 1
ATOM 2459 N N . LEU A 1 324 ? 7.888 -0.215 -10.213 1.00 94.75 324 LEU A N 1
ATOM 2460 C CA . LEU A 1 324 ? 6.503 -0.536 -9.906 1.00 94.75 324 LEU A CA 1
ATOM 2461 C C . LEU A 1 324 ? 6.418 -1.914 -9.256 1.00 94.75 324 LEU A C 1
ATOM 2463 O O . LEU A 1 324 ? 7.160 -2.839 -9.606 1.00 94.75 324 LEU A O 1
ATOM 2467 N N . MET A 1 325 ? 5.437 -2.075 -8.372 1.00 96.44 325 MET A N 1
ATOM 2468 C CA . MET A 1 325 ? 5.020 -3.404 -7.941 1.00 96.44 325 MET A CA 1
ATOM 2469 C C . MET A 1 325 ? 4.602 -4.234 -9.153 1.00 96.44 325 MET A C 1
ATOM 2471 O O . MET A 1 325 ? 4.005 -3.741 -10.112 1.00 96.44 325 MET A O 1
ATOM 2475 N N . THR A 1 326 ? 4.936 -5.514 -9.123 1.00 96.12 326 THR A N 1
ATOM 2476 C CA . THR A 1 326 ? 4.488 -6.457 -10.144 1.00 96.12 326 THR A CA 1
ATOM 2477 C C . THR A 1 326 ? 2.971 -6.616 -10.061 1.00 96.12 326 THR A C 1
ATOM 2479 O O . THR A 1 326 ? 2.382 -6.489 -8.987 1.00 96.12 326 THR A O 1
ATOM 2482 N N . ALA A 1 327 ? 2.323 -6.934 -11.186 1.00 96.44 327 ALA A N 1
ATOM 2483 C CA . ALA A 1 327 ? 0.882 -7.182 -11.190 1.00 96.44 327 ALA A CA 1
ATOM 2484 C C . ALA A 1 327 ? 0.513 -8.276 -10.174 1.00 96.44 327 ALA A C 1
ATOM 2486 O O . ALA A 1 327 ? -0.462 -8.141 -9.447 1.00 96.44 327 ALA A O 1
ATOM 2487 N N . HIS A 1 328 ? 1.332 -9.324 -10.061 1.00 97.06 328 HIS A N 1
ATOM 2488 C CA . HIS A 1 328 ? 1.153 -10.405 -9.088 1.00 97.06 328 HIS A CA 1
ATOM 2489 C C . HIS A 1 328 ? 1.083 -9.916 -7.635 1.00 97.06 328 HIS A C 1
ATOM 2491 O O . HIS A 1 328 ? 0.166 -10.283 -6.905 1.00 97.06 328 HIS A O 1
ATOM 2497 N N . GLU A 1 329 ? 2.007 -9.044 -7.224 1.00 97.31 329 GLU A N 1
ATOM 2498 C CA . GLU A 1 329 ? 2.026 -8.476 -5.866 1.00 97.31 329 GLU A CA 1
ATOM 2499 C C . GLU A 1 329 ? 0.793 -7.615 -5.595 1.00 97.31 329 GLU A C 1
ATOM 2501 O O . GLU A 1 329 ? 0.209 -7.690 -4.518 1.00 97.31 329 GLU A O 1
ATOM 2506 N N . LEU A 1 330 ? 0.364 -6.827 -6.584 1.00 97.75 330 LEU A N 1
ATOM 2507 C CA . LEU A 1 330 ? -0.824 -5.983 -6.468 1.00 97.75 330 LEU A CA 1
ATOM 2508 C C . LEU A 1 330 ? -2.107 -6.820 -6.364 1.00 97.75 330 LEU A C 1
ATOM 2510 O O . LEU A 1 330 ? -2.993 -6.478 -5.585 1.00 97.75 330 LEU A O 1
ATOM 2514 N N . HIS A 1 331 ? -2.195 -7.948 -7.079 1.00 97.62 331 HIS A N 1
ATOM 2515 C CA . HIS A 1 331 ? -3.300 -8.899 -6.918 1.00 97.62 331 HIS A CA 1
ATOM 2516 C C . HIS A 1 331 ? -3.307 -9.529 -5.523 1.00 97.62 331 HIS A C 1
ATOM 2518 O O . HIS A 1 331 ? -4.377 -9.671 -4.928 1.00 97.62 331 HIS A O 1
ATOM 2524 N N . TRP A 1 332 ? -2.137 -9.880 -4.982 1.00 98.19 332 TRP A N 1
ATOM 2525 C CA . TRP A 1 332 ? -2.008 -10.358 -3.605 1.00 98.19 332 TRP A CA 1
ATOM 2526 C C . TRP A 1 332 ? -2.456 -9.307 -2.594 1.00 98.19 332 TRP A C 1
ATOM 2528 O O . TRP A 1 332 ? -3.293 -9.609 -1.748 1.00 98.19 332 TRP A O 1
ATOM 2538 N N . LEU A 1 333 ? -1.976 -8.070 -2.714 1.00 98.25 333 LEU A N 1
ATOM 2539 C CA . LEU A 1 333 ? -2.396 -6.960 -1.860 1.00 98.25 333 LEU A CA 1
ATOM 2540 C C . LEU A 1 333 ? -3.908 -6.740 -1.918 1.00 98.25 333 LEU A C 1
ATOM 2542 O O . LEU A 1 333 ? -4.564 -6.728 -0.880 1.00 98.25 333 LEU A O 1
ATOM 2546 N N . LEU A 1 334 ? -4.478 -6.630 -3.121 1.00 98.19 334 LEU A N 1
ATOM 2547 C CA . LEU A 1 334 ? -5.917 -6.447 -3.309 1.00 98.19 334 LEU A CA 1
ATOM 2548 C C . LEU A 1 334 ? -6.712 -7.580 -2.649 1.00 98.19 334 LEU A C 1
ATOM 2550 O O . LEU A 1 334 ? -7.704 -7.331 -1.967 1.00 98.19 334 LEU A O 1
ATOM 2554 N N . SER A 1 335 ? -6.242 -8.816 -2.809 1.00 97.94 335 SER A N 1
ATOM 2555 C CA . SER A 1 335 ? -6.849 -10.008 -2.222 1.00 97.94 335 SER A CA 1
ATOM 2556 C C . SER A 1 335 ? -6.770 -10.016 -0.696 1.00 97.94 335 SER A C 1
ATOM 2558 O O . SER A 1 335 ? -7.770 -10.286 -0.034 1.00 97.94 335 SER A O 1
ATOM 2560 N N . LEU A 1 336 ? -5.623 -9.660 -0.117 1.00 98.25 336 LEU A N 1
ATOM 2561 C CA . LEU A 1 336 ? -5.445 -9.535 1.330 1.00 98.25 336 LEU A CA 1
ATOM 2562 C C . LEU A 1 336 ? -6.355 -8.445 1.913 1.00 98.25 336 LEU A C 1
ATOM 2564 O O . LEU A 1 336 ? -7.019 -8.675 2.923 1.00 98.25 336 LEU A O 1
ATOM 2568 N N . LEU A 1 337 ? -6.484 -7.303 1.230 1.00 98.12 337 LEU A N 1
ATOM 2569 C CA . LEU A 1 337 ? -7.385 -6.219 1.631 1.00 98.12 337 LEU A CA 1
ATOM 2570 C C . LEU A 1 337 ? -8.861 -6.636 1.638 1.00 98.12 337 LEU A C 1
ATOM 2572 O O . LEU A 1 337 ? -9.643 -6.075 2.405 1.00 98.12 337 LEU A O 1
ATOM 2576 N N . THR A 1 338 ? -9.274 -7.622 0.831 1.00 97.50 338 THR A N 1
ATOM 2577 C CA . THR A 1 338 ? -10.661 -8.119 0.908 1.00 97.50 338 THR A CA 1
ATOM 2578 C C . THR A 1 338 ? -10.973 -8.804 2.240 1.00 97.50 338 THR A C 1
ATOM 2580 O O . THR A 1 338 ? -12.127 -8.817 2.675 1.00 97.50 338 THR A O 1
ATOM 2583 N N . ARG A 1 339 ? -9.948 -9.364 2.891 1.00 97.12 339 ARG A N 1
ATOM 2584 C CA . ARG A 1 339 ? -10.053 -10.102 4.152 1.00 97.12 339 ARG A CA 1
ATOM 2585 C C . ARG A 1 339 ? -9.585 -9.321 5.376 1.00 97.12 339 ARG A C 1
ATOM 2587 O O . ARG A 1 339 ? -9.889 -9.751 6.485 1.00 97.12 339 ARG A O 1
ATOM 2594 N N . LEU A 1 340 ? -8.876 -8.211 5.182 1.00 97.81 340 LEU A N 1
ATOM 2595 C CA . LEU A 1 340 ? -8.419 -7.333 6.255 1.00 97.81 340 LEU A CA 1
ATOM 2596 C C . LEU A 1 340 ? -9.610 -6.791 7.058 1.00 97.81 340 LEU A C 1
ATOM 2598 O O . LEU A 1 340 ? -10.587 -6.331 6.467 1.00 97.81 340 LEU A O 1
ATOM 2602 N N . ASP A 1 341 ? -9.539 -6.831 8.387 1.00 96.62 341 ASP A N 1
ATOM 2603 C CA . ASP A 1 341 ? -10.620 -6.350 9.253 1.00 96.62 341 ASP A CA 1
ATOM 2604 C C . ASP A 1 341 ? -10.884 -4.840 9.053 1.00 96.62 341 ASP A C 1
ATOM 2606 O O . ASP A 1 341 ? -10.028 -4.065 8.618 1.00 96.62 341 ASP A O 1
ATOM 2610 N N . THR A 1 342 ? -12.117 -4.427 9.323 1.00 95.94 342 THR A N 1
ATOM 2611 C CA . THR A 1 342 ? -12.506 -3.020 9.463 1.00 95.94 342 THR A CA 1
ATOM 2612 C C . THR A 1 342 ? -12.004 -2.408 10.769 1.00 95.94 342 THR A C 1
ATOM 2614 O O . THR A 1 342 ? -11.738 -1.209 10.805 1.00 95.94 342 THR A O 1
ATOM 2617 N N . LEU A 1 343 ? -11.854 -3.215 11.826 1.00 96.00 343 LEU A N 1
ATOM 2618 C CA . LEU A 1 343 ? -11.318 -2.784 13.115 1.00 96.00 343 LEU A CA 1
ATOM 2619 C C . LEU A 1 343 ? -9.805 -3.012 13.130 1.00 96.00 343 LEU A C 1
ATOM 2621 O O . LEU A 1 343 ? -9.335 -4.091 13.475 1.00 96.00 343 LEU A O 1
ATOM 2625 N N . LEU A 1 344 ? -9.058 -2.001 12.689 1.00 96.94 344 LEU A N 1
ATOM 2626 C CA . LEU A 1 344 ? -7.598 -2.010 12.706 1.00 96.94 344 LEU A CA 1
ATOM 2627 C C . LEU A 1 344 ? -7.069 -1.213 13.894 1.00 96.94 344 LEU A C 1
ATOM 2629 O O . LEU A 1 344 ? -7.597 -0.145 14.214 1.00 96.94 344 LEU A O 1
ATOM 2633 N N . ASP A 1 345 ? -5.991 -1.707 14.493 1.00 97.38 345 ASP A N 1
ATOM 2634 C CA . ASP A 1 345 ? -5.265 -0.982 15.528 1.00 97.38 345 ASP A CA 1
ATOM 2635 C C . ASP A 1 345 ? -4.522 0.225 14.931 1.00 97.38 345 ASP A C 1
ATOM 2637 O O . ASP A 1 345 ? -4.281 0.320 13.723 1.00 97.38 345 ASP A O 1
ATOM 2641 N N . GLY A 1 346 ? -4.128 1.176 15.782 1.00 97.56 346 GLY A N 1
ATOM 2642 C CA . GLY A 1 346 ? -3.437 2.391 15.332 1.00 97.56 346 GLY A CA 1
ATOM 2643 C C . GLY A 1 346 ? -2.133 2.111 14.568 1.00 97.56 346 GLY A C 1
ATOM 2644 O O . GLY A 1 346 ? -1.811 2.824 13.615 1.00 97.56 346 GLY A O 1
ATOM 2645 N N . GLU A 1 347 ? -1.408 1.053 14.941 1.00 97.62 347 GLU A N 1
ATOM 2646 C CA . GLU A 1 347 ? -0.183 0.611 14.261 1.00 97.62 347 GLU A CA 1
ATOM 2647 C C . GLU A 1 347 ? -0.468 0.033 12.865 1.00 97.62 347 GLU A C 1
ATOM 2649 O O . GLU A 1 347 ? 0.213 0.386 11.895 1.00 97.62 347 GLU A O 1
ATOM 2654 N N . ASP A 1 348 ? -1.521 -0.776 12.733 1.00 97.50 348 ASP A N 1
ATOM 2655 C CA . ASP A 1 348 ? -1.947 -1.361 11.459 1.00 97.50 348 ASP A CA 1
ATOM 2656 C C . ASP A 1 348 ? -2.415 -0.279 10.481 1.00 97.50 348 ASP A C 1
ATOM 2658 O O . ASP A 1 348 ? -2.040 -0.291 9.306 1.00 97.50 348 ASP A O 1
ATOM 2662 N N . ILE A 1 349 ? -3.179 0.708 10.968 1.00 97.75 349 ILE A N 1
ATOM 2663 C CA . ILE A 1 349 ? -3.596 1.867 10.166 1.00 97.75 349 ILE A CA 1
ATOM 2664 C C . ILE A 1 349 ? -2.368 2.663 9.713 1.00 97.75 349 ILE A C 1
ATOM 2666 O O . ILE A 1 349 ? -2.281 3.042 8.546 1.00 97.75 349 ILE A O 1
ATOM 2670 N N . SER A 1 350 ? -1.396 2.902 10.597 1.00 97.38 350 SER A N 1
ATOM 2671 C CA . SER A 1 350 ? -0.155 3.608 10.249 1.00 97.38 350 SER A CA 1
ATOM 2672 C C . SER A 1 350 ? 0.650 2.877 9.166 1.00 97.38 350 SER A C 1
ATOM 2674 O O . SER A 1 350 ? 1.096 3.495 8.189 1.00 97.38 350 SER A O 1
ATOM 2676 N N . SER A 1 351 ? 0.776 1.554 9.287 1.00 97.38 351 SER A N 1
ATOM 2677 C CA . SER A 1 351 ? 1.451 0.701 8.302 1.00 97.38 351 SER A CA 1
ATOM 2678 C 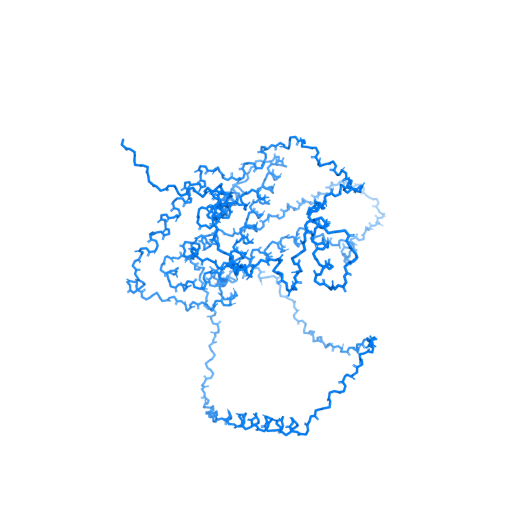C . SER A 1 351 ? 0.716 0.714 6.958 1.00 97.38 351 SER A C 1
ATOM 2680 O O . SER A 1 351 ? 1.327 0.942 5.914 1.00 97.38 351 SER A O 1
ATOM 2682 N N . LEU A 1 352 ? -0.616 0.592 6.971 1.00 97.94 352 LEU A N 1
ATOM 2683 C CA . LEU A 1 352 ? -1.449 0.660 5.769 1.00 97.94 352 LEU A CA 1
ATOM 2684 C C . LEU A 1 352 ? -1.334 2.021 5.065 1.00 97.94 352 LEU A C 1
ATOM 2686 O O . LEU A 1 352 ? -1.170 2.075 3.846 1.00 97.94 352 LEU A O 1
ATOM 2690 N N . ARG A 1 353 ? -1.365 3.125 5.822 1.00 98.00 353 ARG A N 1
ATOM 2691 C CA . ARG A 1 353 ? -1.162 4.480 5.282 1.00 98.00 353 ARG A CA 1
ATOM 2692 C C . ARG A 1 353 ? 0.218 4.611 4.640 1.00 98.00 353 ARG A C 1
ATOM 2694 O O . ARG A 1 353 ? 0.334 5.157 3.547 1.00 98.00 353 ARG A O 1
ATOM 2701 N N . SER A 1 354 ? 1.255 4.094 5.295 1.00 97.81 354 SER A N 1
ATOM 2702 C CA . SER A 1 354 ? 2.627 4.121 4.778 1.00 97.81 354 SER A CA 1
ATOM 2703 C C . SER A 1 354 ? 2.757 3.324 3.478 1.00 97.81 354 SER A C 1
ATOM 2705 O O . SER A 1 354 ? 3.255 3.862 2.492 1.00 97.81 354 SER A O 1
ATOM 2707 N N . LEU A 1 355 ? 2.209 2.106 3.426 1.00 98.12 355 LEU A N 1
ATOM 2708 C CA . LEU A 1 355 ? 2.141 1.292 2.209 1.00 98.12 355 LEU A CA 1
ATOM 2709 C C . LEU A 1 355 ? 1.461 2.043 1.053 1.00 98.12 355 LEU A C 1
ATOM 2711 O O . LEU A 1 355 ? 1.989 2.091 -0.057 1.00 98.12 355 LEU A O 1
ATOM 2715 N N . VAL A 1 356 ? 0.304 2.659 1.309 1.00 97.88 356 VAL A N 1
ATOM 2716 C CA . VAL A 1 356 ? -0.461 3.394 0.289 1.00 97.88 356 VAL A CA 1
ATOM 2717 C C . VAL A 1 356 ? 0.301 4.604 -0.237 1.00 97.88 356 VAL A C 1
ATOM 2719 O O . VAL A 1 356 ? 0.307 4.826 -1.448 1.00 97.88 356 VAL A O 1
ATOM 2722 N N . ARG A 1 357 ? 0.986 5.355 0.632 1.00 97.38 357 ARG A N 1
ATOM 2723 C CA . ARG A 1 357 ? 1.845 6.467 0.201 1.00 97.38 357 ARG A CA 1
ATOM 2724 C C . ARG A 1 357 ? 2.965 5.992 -0.708 1.00 97.38 357 ARG A C 1
ATOM 2726 O O . ARG A 1 357 ? 3.193 6.610 -1.743 1.00 97.38 357 ARG A O 1
ATOM 2733 N N . THR A 1 358 ? 3.619 4.882 -0.375 1.00 96.62 358 THR A N 1
ATOM 2734 C CA . THR A 1 358 ? 4.688 4.328 -1.213 1.00 96.62 358 THR A CA 1
ATOM 2735 C C . THR A 1 358 ? 4.152 3.850 -2.569 1.00 96.62 358 THR A C 1
ATOM 2737 O O . THR A 1 358 ? 4.753 4.147 -3.601 1.00 96.62 358 THR A O 1
ATOM 2740 N N . ILE A 1 359 ? 2.987 3.187 -2.609 1.00 97.19 359 ILE A N 1
ATOM 2741 C CA . ILE A 1 359 ? 2.333 2.776 -3.869 1.00 97.19 359 ILE A CA 1
ATOM 2742 C C . ILE A 1 359 ? 1.974 3.999 -4.721 1.00 97.19 359 ILE A C 1
ATOM 2744 O O . ILE A 1 359 ? 2.267 4.033 -5.917 1.00 97.19 359 ILE A O 1
ATOM 2748 N N . LYS A 1 360 ? 1.365 5.018 -4.108 1.00 95.56 360 LYS A N 1
ATOM 2749 C CA . LYS A 1 360 ? 1.002 6.273 -4.773 1.00 95.56 360 LYS A CA 1
ATOM 2750 C C . LYS A 1 360 ? 2.235 6.973 -5.344 1.00 95.56 360 LYS A C 1
ATOM 2752 O O . LYS A 1 360 ? 2.250 7.302 -6.528 1.00 95.56 360 LYS A O 1
ATOM 2757 N N . HIS A 1 361 ? 3.287 7.114 -4.540 1.00 94.31 361 HIS A N 1
ATOM 2758 C CA . HIS A 1 361 ? 4.546 7.723 -4.955 1.00 94.31 361 HIS A CA 1
ATOM 2759 C C . HIS A 1 361 ? 5.184 6.982 -6.139 1.00 94.31 361 HIS A C 1
ATOM 2761 O O . HIS A 1 361 ? 5.569 7.607 -7.126 1.00 94.31 361 HIS A O 1
ATOM 2767 N N . SER A 1 362 ? 5.232 5.647 -6.088 1.00 94.62 362 SER A N 1
ATOM 2768 C CA . SER A 1 362 ? 5.748 4.808 -7.177 1.00 94.62 362 SER A CA 1
ATOM 2769 C C . SER A 1 362 ? 4.936 4.976 -8.475 1.00 94.62 362 SER A C 1
ATOM 2771 O O . SER A 1 362 ? 5.509 5.160 -9.554 1.00 94.62 362 SER A O 1
ATOM 2773 N N . ASN A 1 363 ? 3.601 5.021 -8.378 1.00 95.38 363 ASN A N 1
ATOM 2774 C CA . ASN A 1 363 ? 2.714 5.261 -9.520 1.00 95.38 363 ASN A CA 1
ATOM 2775 C C . ASN A 1 363 ? 2.921 6.644 -10.154 1.00 95.38 363 ASN A C 1
ATOM 2777 O O . ASN A 1 363 ? 2.981 6.762 -11.380 1.00 95.38 363 ASN A O 1
ATOM 2781 N N . GLU A 1 364 ? 3.035 7.690 -9.337 1.00 93.62 364 GLU A N 1
ATOM 2782 C CA . GLU A 1 364 ? 3.272 9.060 -9.800 1.00 93.62 364 GLU A CA 1
ATOM 2783 C C . GLU A 1 364 ? 4.662 9.215 -10.430 1.00 93.62 364 GLU A C 1
ATOM 2785 O O . GLU A 1 364 ? 4.802 9.856 -11.477 1.00 93.62 364 GLU A O 1
ATOM 2790 N N . ALA A 1 365 ? 5.684 8.584 -9.845 1.00 92.75 365 ALA A N 1
ATOM 2791 C CA . ALA A 1 365 ? 7.032 8.548 -10.400 1.00 92.75 365 ALA A CA 1
ATOM 2792 C C . ALA A 1 365 ? 7.065 7.840 -11.765 1.00 92.75 365 ALA A C 1
ATOM 2794 O O . ALA A 1 365 ? 7.666 8.358 -12.711 1.00 92.75 365 ALA A O 1
ATOM 2795 N N . SER A 1 366 ? 6.374 6.702 -11.900 1.00 93.88 366 SER A N 1
ATOM 2796 C CA . SER A 1 366 ? 6.203 5.986 -13.174 1.00 93.88 366 SER A CA 1
ATOM 2797 C C . SER A 1 366 ? 5.489 6.827 -14.226 1.00 93.88 366 SER A C 1
ATOM 2799 O O . SER A 1 366 ? 5.984 6.943 -15.350 1.00 93.88 366 SER A O 1
ATOM 2801 N N . GLU A 1 367 ? 4.398 7.506 -13.868 1.00 93.50 367 GLU A N 1
ATOM 2802 C CA . GLU A 1 367 ? 3.708 8.404 -14.796 1.00 93.50 367 GLU A CA 1
ATOM 2803 C C . GLU A 1 367 ? 4.589 9.556 -15.253 1.00 93.50 367 GLU A C 1
ATOM 2805 O O . GLU A 1 367 ? 4.668 9.844 -16.449 1.00 93.50 367 GLU A O 1
ATOM 2810 N N . LYS A 1 368 ? 5.301 10.193 -14.323 1.00 92.12 368 LYS A N 1
ATOM 2811 C CA . LYS A 1 368 ? 6.234 11.268 -14.652 1.00 92.12 368 LYS A CA 1
ATOM 2812 C C . LYS A 1 368 ? 7.329 10.776 -15.601 1.00 92.12 368 LYS A C 1
ATOM 2814 O O . LYS A 1 368 ? 7.606 11.439 -16.601 1.00 92.12 368 LYS A O 1
ATOM 2819 N N . ALA A 1 369 ? 7.901 9.600 -15.336 1.00 92.00 369 ALA A N 1
ATOM 2820 C CA . ALA A 1 369 ? 8.903 8.982 -16.199 1.00 92.00 369 ALA A CA 1
ATOM 2821 C C . ALA A 1 369 ? 8.339 8.634 -17.587 1.00 92.00 369 ALA A C 1
ATOM 2823 O O . ALA A 1 369 ? 9.035 8.794 -18.590 1.00 92.00 369 ALA A O 1
ATOM 2824 N N . ARG A 1 370 ? 7.081 8.182 -17.682 1.00 93.56 370 ARG A N 1
ATOM 2825 C CA . ARG A 1 370 ? 6.402 7.937 -18.965 1.00 93.56 370 ARG A CA 1
ATOM 2826 C C . ARG A 1 370 ? 6.217 9.232 -19.755 1.00 93.56 370 ARG A C 1
ATOM 2828 O O . ARG A 1 370 ? 6.574 9.279 -20.927 1.00 93.56 370 ARG A O 1
ATOM 2835 N N . MET A 1 371 ? 5.709 10.285 -19.114 1.00 92.38 371 MET A N 1
ATOM 2836 C CA . MET A 1 371 ? 5.475 11.584 -19.758 1.00 92.38 371 MET A CA 1
ATOM 2837 C C . MET A 1 371 ? 6.778 12.215 -20.259 1.00 92.38 371 MET A C 1
ATOM 2839 O O . MET A 1 371 ? 6.811 12.770 -21.355 1.00 92.38 371 MET A O 1
ATOM 2843 N N . GLN A 1 372 ? 7.868 12.086 -19.496 1.00 91.69 372 GLN A N 1
ATOM 2844 C CA . GLN A 1 372 ? 9.188 12.545 -19.926 1.00 91.69 372 GLN A CA 1
ATOM 2845 C C . GLN A 1 372 ? 9.685 11.763 -21.151 1.00 91.69 372 GLN A C 1
ATOM 2847 O O . GLN A 1 372 ? 10.089 12.365 -22.144 1.00 91.69 372 GLN A O 1
ATOM 2852 N N . ARG A 1 373 ? 9.574 10.426 -21.122 1.00 92.06 373 ARG A N 1
ATOM 2853 C CA . ARG A 1 373 ? 9.930 9.563 -22.260 1.00 92.06 373 ARG A CA 1
ATOM 2854 C C . ARG A 1 373 ? 9.129 9.897 -23.514 1.00 92.06 373 ARG A C 1
ATOM 2856 O O . ARG A 1 373 ? 9.690 9.874 -24.603 1.00 92.06 373 ARG A O 1
ATOM 2863 N N . GLU A 1 374 ? 7.839 10.193 -23.375 1.00 92.69 374 GLU A N 1
ATOM 2864 C CA . GLU A 1 374 ? 6.965 10.550 -24.495 1.00 92.69 374 GLU A CA 1
ATOM 2865 C C . GLU A 1 374 ? 7.304 11.929 -25.081 1.00 92.69 374 GLU A C 1
ATOM 2867 O O . GLU A 1 374 ? 7.300 12.078 -26.301 1.00 92.69 374 GLU A O 1
ATOM 2872 N N . GLY A 1 375 ? 7.679 12.902 -24.242 1.00 92.81 375 GLY A N 1
ATOM 2873 C CA . GLY A 1 375 ? 8.111 14.234 -24.679 1.00 92.81 375 GLY A CA 1
ATOM 2874 C C . GLY A 1 375 ? 9.443 14.243 -25.438 1.00 92.81 375 GLY A C 1
ATOM 2875 O O . GLY A 1 375 ? 9.576 14.939 -26.443 1.00 92.81 375 GLY A O 1
ATOM 2876 N N . ASP A 1 376 ? 10.410 13.425 -25.015 1.00 91.94 376 ASP A N 1
ATOM 2877 C CA . ASP A 1 376 ? 11.730 13.329 -25.663 1.00 91.94 376 ASP A CA 1
ATOM 2878 C C . ASP A 1 376 ? 11.707 12.491 -26.958 1.00 91.94 376 ASP A C 1
ATOM 2880 O O . ASP A 1 376 ? 12.696 12.393 -27.702 1.00 91.94 376 ASP A O 1
ATOM 2884 N N . ARG A 1 377 ? 10.571 11.855 -27.252 1.00 91.62 377 ARG A N 1
ATOM 2885 C CA . ARG A 1 377 ? 10.469 10.834 -28.285 1.00 91.62 377 ARG A CA 1
ATOM 2886 C C . ARG A 1 377 ? 10.393 11.427 -29.693 1.00 91.62 377 ARG A C 1
ATOM 2888 O O . ARG A 1 377 ? 9.380 11.976 -30.107 1.00 91.62 377 ARG A O 1
ATOM 2895 N N . LYS A 1 378 ? 11.435 11.200 -30.501 1.00 94.44 378 LYS A N 1
ATOM 2896 C CA . LYS A 1 378 ? 11.453 11.557 -31.942 1.00 94.44 378 LYS A CA 1
ATOM 2897 C C . LYS A 1 378 ? 11.071 10.412 -32.887 1.00 94.44 378 LYS A C 1
ATOM 2899 O O . LYS A 1 378 ? 10.832 10.648 -34.066 1.00 94.44 378 LYS A O 1
ATOM 2904 N N . ARG A 1 379 ? 11.075 9.163 -32.406 1.00 93.12 379 ARG A N 1
ATOM 2905 C CA . ARG A 1 379 ? 10.865 7.950 -33.222 1.00 93.12 379 ARG A CA 1
ATOM 2906 C C . ARG A 1 379 ? 9.576 7.222 -32.828 1.00 93.12 379 ARG A C 1
ATOM 2908 O O . ARG A 1 379 ? 9.227 7.242 -31.648 1.00 93.12 379 ARG A O 1
ATOM 2915 N N . PRO A 1 380 ? 8.889 6.542 -33.765 1.00 93.44 380 PRO A N 1
ATOM 2916 C CA . PRO A 1 380 ? 7.699 5.754 -33.443 1.00 93.44 380 PRO A CA 1
ATOM 2917 C C . PRO A 1 380 ? 7.987 4.655 -32.403 1.00 93.44 380 PRO A C 1
ATOM 2919 O O . PRO A 1 380 ? 9.133 4.243 -32.204 1.00 93.44 380 PRO A O 1
ATOM 2922 N N . ARG A 1 381 ? 6.935 4.220 -31.697 1.00 93.25 381 ARG A N 1
ATOM 2923 C CA . ARG A 1 381 ? 6.983 3.135 -30.701 1.00 93.25 381 ARG A CA 1
ATOM 2924 C C . ARG A 1 381 ? 7.272 1.788 -31.347 1.00 93.25 381 ARG A C 1
ATOM 2926 O O . ARG A 1 381 ? 6.609 1.419 -32.312 1.00 93.25 381 ARG A O 1
ATOM 2933 N N . GLY A 1 382 ? 8.254 1.070 -30.801 1.00 95.69 382 GLY A N 1
ATOM 2934 C CA . GLY A 1 382 ? 8.425 -0.351 -31.087 1.00 95.69 382 GLY A CA 1
ATOM 2935 C C . GLY A 1 382 ? 7.283 -1.153 -30.461 1.00 95.69 382 GLY A C 1
ATOM 2936 O O . GLY A 1 382 ? 6.674 -0.714 -29.486 1.00 95.69 382 GLY A O 1
ATOM 2937 N N . MET A 1 383 ? 6.986 -2.326 -31.021 1.00 96.56 383 MET A N 1
ATOM 2938 C CA . MET A 1 383 ? 5.908 -3.187 -30.521 1.00 96.56 383 MET A CA 1
ATOM 2939 C C . MET A 1 383 ? 6.173 -3.672 -29.086 1.00 96.56 383 MET A C 1
ATOM 2941 O O . MET A 1 383 ? 5.257 -3.659 -28.272 1.00 96.56 383 MET A O 1
ATOM 2945 N N . GLU A 1 384 ? 7.423 -4.019 -28.767 1.00 94.75 384 GLU A N 1
ATOM 2946 C CA . GLU A 1 384 ? 7.815 -4.476 -27.425 1.00 94.75 384 GLU A CA 1
ATOM 2947 C C . GLU A 1 384 ? 7.660 -3.374 -26.375 1.00 94.75 384 GLU A C 1
ATOM 2949 O O . GLU A 1 384 ? 7.041 -3.569 -25.339 1.00 94.75 384 GLU A O 1
ATOM 2954 N N . GLU A 1 385 ? 8.133 -2.167 -26.680 1.00 93.69 385 GLU A N 1
ATOM 2955 C CA . GLU A 1 385 ? 8.004 -1.031 -25.769 1.00 93.69 385 GLU A CA 1
ATOM 2956 C C . GLU A 1 385 ? 6.538 -0.665 -25.514 1.00 93.69 385 GLU A C 1
ATOM 2958 O O . GLU A 1 385 ? 6.172 -0.315 -24.396 1.00 93.69 385 GLU A O 1
ATOM 2963 N N . LYS A 1 386 ? 5.682 -0.790 -26.538 1.00 95.06 386 LYS A N 1
ATOM 2964 C CA . LYS A 1 386 ? 4.239 -0.600 -26.378 1.00 95.06 386 LYS A CA 1
ATOM 2965 C C . LYS A 1 386 ? 3.650 -1.616 -25.394 1.00 95.06 386 LYS A C 1
ATOM 2967 O O . LYS A 1 386 ? 2.830 -1.222 -24.573 1.00 95.06 386 LYS A O 1
ATOM 2972 N N . ARG A 1 387 ? 4.071 -2.881 -25.471 1.00 95.56 387 ARG A N 1
ATOM 2973 C CA . ARG A 1 387 ? 3.648 -3.934 -24.540 1.00 95.56 387 ARG A CA 1
ATOM 2974 C C . ARG A 1 387 ? 4.114 -3.637 -23.115 1.00 95.56 387 ARG A C 1
ATOM 2976 O O . ARG A 1 387 ? 3.312 -3.688 -22.195 1.00 95.56 387 ARG A O 1
ATOM 2983 N N . GLU A 1 388 ? 5.374 -3.244 -22.939 1.00 93.75 388 GLU A N 1
ATOM 2984 C CA . GLU A 1 388 ? 5.896 -2.870 -21.619 1.00 93.75 388 GLU A CA 1
ATOM 2985 C C . GLU A 1 388 ? 5.148 -1.672 -21.014 1.00 93.75 388 GLU A C 1
ATOM 2987 O O . GLU A 1 388 ? 4.881 -1.655 -19.814 1.00 93.75 388 GLU A O 1
ATOM 2992 N N . ASP A 1 389 ? 4.809 -0.669 -21.829 1.00 93.62 389 ASP A N 1
ATOM 2993 C CA . ASP A 1 389 ? 4.053 0.507 -21.392 1.00 93.62 389 ASP A CA 1
ATOM 2994 C C . ASP A 1 389 ? 2.595 0.166 -21.033 1.00 93.62 389 ASP A C 1
ATOM 2996 O O . ASP A 1 389 ? 2.033 0.779 -20.122 1.00 93.62 389 ASP A O 1
ATOM 3000 N N . GLU A 1 390 ? 1.992 -0.806 -21.724 1.00 95.19 390 GLU A N 1
ATOM 3001 C CA . GLU A 1 390 ? 0.667 -1.357 -21.414 1.00 95.19 390 GLU A CA 1
ATOM 3002 C C . GLU A 1 390 ? 0.699 -2.126 -20.085 1.00 95.19 390 GLU A C 1
ATOM 3004 O O . GLU A 1 390 ? -0.054 -1.785 -19.173 1.00 95.19 390 GLU A O 1
ATOM 3009 N N . ASP A 1 391 ? 1.670 -3.025 -19.896 1.00 94.94 391 ASP A N 1
ATOM 3010 C CA . ASP A 1 391 ? 1.895 -3.731 -18.627 1.00 94.94 391 ASP A CA 1
ATOM 3011 C C . ASP A 1 391 ? 2.184 -2.749 -17.466 1.00 94.94 391 ASP A C 1
ATOM 3013 O O . ASP A 1 391 ? 1.834 -2.979 -16.305 1.00 94.94 391 ASP A O 1
ATOM 3017 N N . GLU A 1 392 ? 2.889 -1.644 -17.736 1.00 94.94 392 GLU A N 1
ATOM 3018 C CA . GLU A 1 392 ? 3.143 -0.558 -16.777 1.00 94.94 392 GLU A CA 1
ATOM 3019 C C . GLU A 1 392 ? 1.846 0.207 -16.447 1.00 94.94 392 GLU A C 1
ATOM 3021 O O . GLU A 1 392 ? 1.621 0.585 -15.295 1.00 94.94 392 GLU A O 1
ATOM 3026 N N . ALA A 1 393 ? 0.965 0.411 -17.431 1.00 94.50 393 ALA A N 1
ATOM 3027 C CA . ALA A 1 393 ? -0.341 1.037 -17.241 1.00 94.50 393 ALA A CA 1
ATOM 3028 C C . ALA A 1 393 ? -1.295 0.186 -16.403 1.00 94.50 3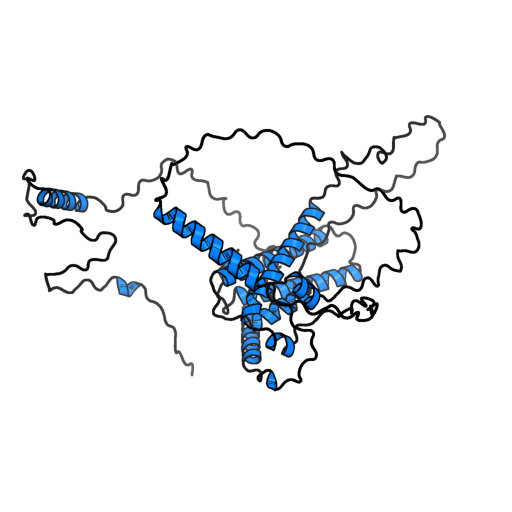93 ALA A C 1
ATOM 3030 O O . ALA A 1 393 ? -1.932 0.722 -15.493 1.00 94.50 393 ALA A O 1
ATOM 3031 N N . GLU A 1 394 ? -1.341 -1.122 -16.645 1.00 95.88 394 GLU A N 1
ATOM 3032 C CA . GLU A 1 394 ? -2.135 -2.057 -15.845 1.00 95.88 394 GLU A CA 1
ATOM 3033 C C . GLU A 1 394 ? -1.701 -2.046 -14.376 1.00 95.88 394 GLU A C 1
ATOM 3035 O O . GLU A 1 394 ? -2.531 -1.903 -13.475 1.00 95.88 394 GLU A O 1
ATOM 3040 N N . ARG A 1 395 ? -0.387 -2.102 -14.122 1.00 96.56 395 ARG A N 1
ATOM 3041 C CA . ARG A 1 395 ? 0.177 -2.030 -12.765 1.00 96.56 395 ARG A CA 1
ATOM 3042 C C . ARG A 1 395 ? -0.188 -0.731 -12.054 1.00 96.56 395 ARG A C 1
ATOM 3044 O O . ARG A 1 395 ? -0.599 -0.765 -10.896 1.00 96.56 395 ARG A O 1
ATOM 3051 N N . ARG A 1 396 ? -0.114 0.408 -12.747 1.00 96.06 396 ARG A N 1
ATOM 3052 C CA . ARG A 1 396 ? -0.551 1.694 -12.184 1.00 96.06 396 ARG A CA 1
ATOM 3053 C C . ARG A 1 396 ? -2.040 1.700 -11.865 1.00 96.06 396 ARG A C 1
ATOM 3055 O O . ARG A 1 396 ? -2.418 2.161 -10.790 1.00 96.06 396 ARG A O 1
ATOM 3062 N N . GLY A 1 397 ? -2.870 1.162 -12.760 1.00 96.06 397 GLY A N 1
ATOM 3063 C CA . GLY A 1 397 ? -4.308 1.008 -12.537 1.00 96.06 397 GLY A CA 1
ATOM 3064 C C . GLY A 1 397 ? -4.607 0.211 -11.265 1.00 96.06 397 GLY A C 1
ATOM 3065 O O . GLY A 1 397 ? -5.335 0.693 -10.400 1.00 96.06 397 GLY A O 1
ATOM 3066 N N . LEU A 1 398 ? -3.965 -0.949 -11.101 1.00 97.38 398 LEU A N 1
ATOM 3067 C CA . LEU A 1 398 ? -4.071 -1.779 -9.896 1.00 97.38 398 LEU A CA 1
ATOM 3068 C C . LEU A 1 398 ? -3.571 -1.056 -8.634 1.00 97.38 398 LEU A C 1
ATOM 3070 O O . LEU A 1 398 ? -4.210 -1.131 -7.585 1.00 97.38 398 LEU A O 1
ATOM 3074 N N . GLY A 1 399 ? -2.466 -0.312 -8.722 1.00 97.38 399 GLY A N 1
ATOM 3075 C CA . GLY A 1 399 ? -1.986 0.508 -7.610 1.00 97.38 399 GLY A CA 1
ATOM 3076 C C . GLY A 1 399 ? -3.019 1.559 -7.192 1.00 97.38 399 GLY A C 1
ATOM 3077 O O . GLY A 1 399 ? -3.333 1.681 -6.012 1.00 97.38 399 GLY A O 1
ATOM 3078 N N . TRP A 1 400 ? -3.638 2.252 -8.151 1.00 97.44 400 TRP A N 1
ATOM 3079 C CA . TRP A 1 400 ? -4.701 3.217 -7.863 1.00 97.44 400 TRP A CA 1
ATOM 3080 C C . TRP A 1 400 ? -5.983 2.579 -7.323 1.00 97.44 400 TRP A C 1
ATOM 3082 O O . TRP A 1 400 ? -6.664 3.209 -6.516 1.00 97.44 400 TRP A O 1
ATOM 3092 N N . MET A 1 401 ? -6.306 1.341 -7.712 1.00 98.00 401 MET A N 1
ATOM 3093 C CA . MET A 1 401 ? -7.393 0.572 -7.094 1.00 98.00 401 MET A CA 1
ATOM 3094 C C . MET A 1 401 ? -7.133 0.386 -5.595 1.00 98.00 401 MET A C 1
ATOM 3096 O O . MET A 1 401 ? -8.019 0.651 -4.787 1.00 98.00 401 MET A O 1
ATOM 3100 N N . ILE A 1 402 ? -5.911 0.005 -5.210 1.00 98.06 402 ILE A N 1
ATOM 3101 C CA . ILE A 1 402 ? -5.527 -0.145 -3.798 1.00 98.06 402 ILE A CA 1
ATOM 3102 C C . ILE A 1 402 ? -5.649 1.189 -3.051 1.00 98.06 402 ILE A C 1
ATOM 3104 O O . ILE A 1 402 ? -6.284 1.234 -1.996 1.00 98.06 402 ILE A O 1
ATOM 3108 N N . VAL A 1 403 ? -5.113 2.280 -3.615 1.00 97.62 403 VAL A N 1
ATOM 3109 C CA . VAL A 1 403 ? -5.237 3.627 -3.025 1.00 97.62 403 VAL A CA 1
ATOM 3110 C C . VAL A 1 403 ? -6.715 3.995 -2.837 1.00 97.62 403 VAL A C 1
ATOM 3112 O O . VAL A 1 403 ? -7.110 4.418 -1.755 1.00 97.62 403 VAL A O 1
ATOM 3115 N N . ALA A 1 404 ? -7.557 3.780 -3.852 1.00 97.69 404 ALA A N 1
ATOM 3116 C CA . ALA A 1 404 ? -8.982 4.105 -3.796 1.00 97.69 404 ALA A CA 1
ATOM 3117 C C . ALA A 1 404 ? -9.730 3.325 -2.705 1.00 97.69 404 ALA A C 1
ATOM 3119 O O . ALA A 1 404 ? -10.614 3.883 -2.059 1.00 97.69 404 ALA A O 1
ATOM 3120 N N . ILE A 1 405 ? -9.375 2.058 -2.470 1.00 97.88 405 ILE A N 1
ATOM 3121 C CA . ILE A 1 405 ? -9.994 1.257 -1.407 1.00 97.88 405 ILE A CA 1
ATOM 3122 C C . ILE A 1 405 ? -9.635 1.822 -0.031 1.00 97.88 405 ILE A C 1
ATOM 3124 O O . ILE A 1 405 ? -10.524 1.979 0.806 1.00 97.88 405 ILE A O 1
ATOM 3128 N N . VAL A 1 406 ? -8.356 2.128 0.208 1.00 97.69 406 VAL A N 1
ATOM 3129 C CA . VAL A 1 406 ? -7.896 2.618 1.517 1.00 97.69 406 VAL A CA 1
ATOM 3130 C C . VAL A 1 406 ? -8.423 4.020 1.815 1.00 97.69 406 VAL A C 1
ATOM 3132 O O . VAL A 1 406 ? -8.893 4.274 2.926 1.00 97.69 406 VAL A O 1
ATOM 3135 N N . CYS A 1 407 ? -8.424 4.905 0.817 1.00 97.00 407 CYS A N 1
ATOM 3136 C CA . CYS A 1 407 ? -8.979 6.253 0.948 1.00 97.00 407 CYS A CA 1
ATOM 3137 C C . CYS A 1 407 ? -10.516 6.282 0.964 1.00 97.00 407 CYS A C 1
ATOM 3139 O O . CYS A 1 407 ? -11.113 7.291 1.341 1.00 97.00 407 CYS A O 1
ATOM 3141 N N . GLY A 1 408 ? -11.159 5.203 0.513 1.00 94.31 408 GLY A N 1
ATOM 3142 C CA . GLY A 1 408 ? -12.607 5.086 0.409 1.00 94.31 408 GLY A CA 1
ATOM 3143 C C . GLY A 1 408 ? -13.311 4.892 1.753 1.00 94.31 408 GLY A C 1
ATOM 3144 O O . GLY A 1 408 ? -12.749 5.059 2.835 1.00 94.31 408 GLY A O 1
ATOM 3145 N N . GLU A 1 409 ? -14.581 4.496 1.682 1.00 91.94 409 GLU A N 1
ATOM 3146 C CA . GLU A 1 409 ? -15.454 4.319 2.855 1.00 91.94 409 GLU A CA 1
ATOM 3147 C C . GLU A 1 409 ? -15.023 3.183 3.792 1.00 91.94 409 GLU A C 1
ATOM 3149 O O . GLU A 1 409 ? -15.492 3.118 4.922 1.00 91.94 409 GLU A O 1
ATOM 3154 N N . VAL A 1 410 ? -14.134 2.292 3.342 1.00 92.94 410 VAL A N 1
ATOM 3155 C CA . VAL A 1 410 ? -13.746 1.093 4.097 1.00 92.94 410 VAL A CA 1
ATOM 3156 C C . VAL A 1 410 ? -12.941 1.444 5.348 1.00 92.94 410 VAL A C 1
ATOM 3158 O O . VAL A 1 410 ? -13.234 0.934 6.424 1.00 92.94 410 VAL A O 1
ATOM 3161 N N . TRP A 1 411 ? -11.937 2.313 5.198 1.00 97.06 411 TRP A N 1
ATOM 3162 C CA . TRP A 1 411 ? -11.053 2.741 6.291 1.00 97.06 411 TRP A CA 1
ATOM 3163 C C . TRP A 1 411 ? -11.015 4.266 6.468 1.00 97.06 411 TRP A C 1
ATOM 3165 O O . TRP A 1 411 ? -10.348 4.764 7.374 1.00 97.06 411 TRP A O 1
ATOM 3175 N N . GLY A 1 412 ? -11.738 5.021 5.631 1.00 94.81 412 GLY A N 1
ATOM 3176 C CA . GLY A 1 412 ? -11.989 6.451 5.825 1.00 94.81 412 GLY A CA 1
ATOM 3177 C C . GLY A 1 412 ? -10.761 7.356 5.707 1.00 94.81 412 GLY A C 1
ATOM 3178 O O . GLY A 1 412 ? -10.826 8.503 6.145 1.00 94.81 412 GLY A O 1
ATOM 3179 N N . GLN A 1 413 ? -9.655 6.885 5.119 1.00 96.62 413 GLN A N 1
ATOM 3180 C CA . GLN A 1 413 ? -8.390 7.629 5.016 1.00 96.62 413 GLN A CA 1
ATOM 3181 C C . GLN A 1 413 ? -8.417 8.641 3.854 1.00 96.62 413 GLN A C 1
ATOM 3183 O O . GLN A 1 413 ? -7.589 8.596 2.944 1.00 96.62 413 GLN A O 1
ATOM 3188 N N . LYS A 1 414 ? -9.427 9.521 3.833 1.00 96.00 414 LYS A N 1
ATOM 3189 C CA . LYS A 1 414 ? -9.687 10.450 2.715 1.00 96.00 414 LYS A CA 1
ATOM 3190 C C . LYS A 1 414 ? -8.555 11.454 2.492 1.00 96.00 414 LYS A C 1
ATOM 3192 O O . LYS A 1 414 ? -8.348 11.892 1.367 1.00 96.00 414 LYS A O 1
ATOM 3197 N N . ASP A 1 415 ? -7.811 11.780 3.542 1.00 96.00 415 ASP A N 1
ATOM 3198 C CA . ASP A 1 415 ? -6.678 12.703 3.514 1.00 96.00 415 ASP A CA 1
ATOM 3199 C C . ASP A 1 415 ? -5.545 12.228 2.588 1.00 96.00 415 ASP A C 1
ATOM 3201 O O . ASP A 1 415 ? -4.970 13.029 1.856 1.00 96.00 415 ASP A O 1
ATOM 3205 N N . LEU A 1 416 ? -5.299 10.915 2.515 1.00 95.38 416 LEU A N 1
ATOM 3206 C CA . LEU A 1 416 ? -4.289 10.328 1.623 1.00 95.38 416 LEU A CA 1
ATOM 3207 C C . LEU A 1 416 ? -4.583 10.545 0.132 1.00 95.38 416 LEU A C 1
ATOM 3209 O O . LEU A 1 416 ? -3.694 10.417 -0.715 1.00 95.38 416 LEU A O 1
ATOM 3213 N N . TRP A 1 417 ? -5.839 10.823 -0.222 1.00 93.81 417 TRP A N 1
ATOM 3214 C CA . TRP A 1 417 ? -6.225 11.064 -1.608 1.00 93.81 417 TRP A CA 1
ATOM 3215 C C . TRP A 1 417 ? -5.621 12.385 -2.110 1.00 93.81 417 TRP A C 1
ATOM 3217 O O . TRP A 1 417 ? -5.165 12.431 -3.254 1.00 93.81 417 TRP A O 1
ATOM 3227 N N . ASP A 1 418 ? -5.536 13.407 -1.249 1.00 89.81 418 ASP A N 1
ATOM 3228 C CA . ASP A 1 418 ? -5.150 14.780 -1.608 1.00 89.81 418 ASP A CA 1
ATOM 3229 C C . ASP A 1 418 ? -3.714 15.188 -1.236 1.00 89.81 418 ASP A C 1
ATOM 3231 O O . ASP A 1 418 ? -3.263 16.222 -1.729 1.00 89.81 418 ASP A O 1
ATOM 3235 N N . GLU A 1 419 ? -2.999 14.389 -0.427 1.00 83.75 419 GLU A N 1
ATOM 3236 C CA . GLU A 1 419 ? -1.531 14.509 -0.234 1.00 83.75 419 GLU A CA 1
ATOM 3237 C C . GLU A 1 419 ? -0.771 14.524 -1.576 1.00 83.75 419 GLU A C 1
ATOM 3239 O O . GLU A 1 419 ? 0.268 15.211 -1.676 1.00 83.75 419 GLU A O 1
#

Mean predicted aligned error: 15.89 Å

Sequence (419 aa):
MIDPLIGMTFDASSMLASSGRRGDDGSAPRGGNGSQVLPVADLPDDFDGVPEDGMQYLFTVRREAQKRPSINRVPNPYQVIEQGPSLTPSTPRARQLARPTEAWSSAFVTQFLQLRRRIAAAPALSSFPPTTHNALPQPQDQGAWHLFIHGRKTAQTTEAANKSSSSASATLSTRIPTAPPPAATQSPTTPINVQMTPAELEAADLLQAAKSHLLASLELDAPSVSEFPESEATDEVSSHPPHYPTPSLLLSIPAYYIPRLLFHFQCWLVTKQEDYEMMINYVPSTIFAPSSLRRKPQTSSSSTTTPTLPLAAVPAKAPPRPPLMTAHELHWLLSLLTRLDTLLDGEDISSLRSLVRTIKHSNEASEKARMQREGDRKRPRGMEEKREDEDEAERRGLGWMIVAIVCGEVWGQKDLWDE